Protein AF-A0A1J3GVJ8-F1 (afdb_monomer_lite)

Radius of gyration: 29.02 Å; chains: 1; bounding box: 76×85×74 Å

Organism: Noccaea caerulescens (NCBI:txid107243)

Sequence (452 aa):
AVEVLVSGPIDKQSLLDSGILGCLIHTLNALLTHSLASEGENPVNYEQKVEESVVRIMKALASHPSAAQSLIEDDSLQLIFNMVANGSVVAFSQYKAGLVSFHNIQLHRHAMQILGLLLVYDNGSTASYIRKHHLIKVLLMAVKDFDPDCGDPAYTMGIVDLLLECVELSYRPETGGVRLKEDIRNAHGYHFLVQYALILSSMPKNMGFPSNHSSQHQNNDSDDSEKQPPLSANSRQNDEFASLDFSPSLSRLLDVLVTLAQTGPVESSGASTSLLSQTKPTGNSRSQTPSCNNLYDEKREQGSGKVRDLEAVQMLQDIFLKAENKDLQAEVLTRMFKIFSSHTENYKMCQELRTVPLFVLNMGGFPSSLQEIILKVLEYAVTVVNCVPEQELLSLCFLLQQPINSELKHTILSFFVKLTSFDLQYKKVLGEVGVLEVLQDDLKQHKLLMGP

Secondary structure (DSSP, 8-state):
-TTHHHHSS--HHHHHHTTHHHHHHHHHHHHHHHTTT-SSPPPPHHHHHHHHHHHHHHHHHHTSTTTTGGGSSSSHHHHHHHHHHHIIIIIHHHHHTTSS-HHHHHHHHHHHHHHHHHHHH--STTHHHHHHTTHHHHHHHHHHT--TTT--HHHHHHHHHHHHHHHHHTTSTTSTT--HHHHHHHTTHHHHHHHHHHHHHHS-TT-----------------------------------------HHHHHHHHHHHHHHH-S---------------------------S-----------------HHHHHHHHHHHHH---HHHHHHHHHHHHHHHHHSTTHHHHHGGGTHHHHHHHTGGGS-HHHHHHHHHHHHHHHHTS----HHHHHHHHHHHTS---HHHHHHHHHHHHHHHHH-THHHHHHHHTTHHHHHHHHHHHHHHHH--

pLDDT: mean 79.69, std 23.87, range [24.19, 98.38]

Structure (mmCIF, N/CA/C/O backbone):
data_AF-A0A1J3GVJ8-F1
#
_entry.id   AF-A0A1J3GVJ8-F1
#
loop_
_atom_site.group_PDB
_atom_site.id
_atom_site.type_symbol
_atom_site.label_atom_id
_atom_site.label_alt_id
_atom_site.label_comp_id
_atom_site.label_asym_id
_atom_site.label_entity_id
_atom_site.label_seq_id
_atom_site.pdbx_PDB_ins_code
_atom_site.Cartn_x
_atom_site.Cartn_y
_atom_site.Cartn_z
_atom_site.occupancy
_atom_site.B_iso_or_equiv
_atom_site.auth_seq_id
_atom_site.auth_comp_id
_atom_site.auth_asym_id
_atom_site.auth_atom_id
_atom_site.pdbx_PDB_model_num
ATOM 1 N N . ALA A 1 1 ? 33.600 1.141 -27.455 1.00 49.00 1 ALA A N 1
ATOM 2 C CA . ALA A 1 1 ? 33.608 2.609 -27.644 1.00 49.00 1 ALA A CA 1
ATOM 3 C C . ALA A 1 1 ? 32.649 3.303 -26.674 1.00 49.00 1 ALA A C 1
ATOM 5 O O . ALA A 1 1 ? 33.114 4.132 -25.909 1.00 49.00 1 ALA A O 1
ATOM 6 N N . VAL A 1 2 ? 31.361 2.930 -26.628 1.00 52.75 2 VAL A N 1
ATOM 7 C CA . VAL A 1 2 ? 30.359 3.581 -25.750 1.00 52.75 2 VAL A CA 1
ATOM 8 C C . VAL A 1 2 ? 30.559 3.281 -24.254 1.00 52.75 2 VAL A C 1
ATOM 10 O O . VAL A 1 2 ? 30.335 4.142 -23.420 1.00 52.75 2 VAL A O 1
ATOM 13 N N . GLU A 1 3 ? 31.080 2.110 -23.887 1.00 50.84 3 GLU A N 1
ATOM 14 C CA . GLU A 1 3 ? 31.314 1.748 -22.474 1.00 50.84 3 GLU A CA 1
ATOM 15 C C . GLU A 1 3 ? 32.374 2.621 -21.769 1.00 50.84 3 GLU A C 1
ATOM 17 O O . GLU A 1 3 ? 32.290 2.878 -20.566 1.00 50.84 3 GLU A O 1
ATOM 22 N N . VAL A 1 4 ? 33.321 3.168 -22.541 1.00 55.78 4 VAL A N 1
ATOM 23 C CA . VAL A 1 4 ? 34.311 4.155 -22.074 1.00 55.78 4 VAL A CA 1
ATOM 24 C C . VAL A 1 4 ? 33.642 5.503 -21.769 1.00 55.78 4 VAL A C 1
ATOM 26 O O . VAL A 1 4 ? 34.142 6.250 -20.934 1.00 55.78 4 VAL A O 1
ATOM 29 N N . LEU A 1 5 ? 32.483 5.793 -22.384 1.00 52.94 5 LEU A N 1
ATOM 30 C CA . LEU A 1 5 ? 31.749 7.050 -22.201 1.00 52.94 5 LEU A CA 1
ATOM 31 C C . LEU A 1 5 ? 31.049 7.167 -20.840 1.00 52.94 5 LEU A C 1
ATOM 33 O O . LEU A 1 5 ? 30.723 8.265 -20.408 1.00 52.94 5 LEU A O 1
ATOM 37 N N . VAL A 1 6 ? 30.830 6.043 -20.158 1.00 52.91 6 VAL A N 1
ATOM 38 C CA . VAL A 1 6 ? 30.074 5.983 -18.897 1.00 52.91 6 VAL A CA 1
ATOM 39 C C . VAL A 1 6 ? 30.979 5.808 -17.673 1.00 52.91 6 VAL A C 1
ATOM 41 O O . VAL A 1 6 ? 30.582 6.135 -16.557 1.00 52.91 6 VAL A O 1
ATOM 44 N N . SER A 1 7 ? 32.200 5.310 -17.876 1.00 53.94 7 SER A N 1
ATOM 45 C CA . SER A 1 7 ? 33.161 4.985 -16.814 1.00 53.94 7 SER A CA 1
ATOM 46 C C . SER A 1 7 ? 34.250 6.051 -16.604 1.00 53.94 7 SER A C 1
ATOM 48 O O . SER A 1 7 ? 34.966 5.998 -15.606 1.00 53.94 7 SER A O 1
ATOM 50 N N . GLY A 1 8 ? 34.362 7.039 -17.501 1.00 55.84 8 GLY A N 1
ATOM 51 C CA . GLY A 1 8 ? 35.237 8.208 -17.346 1.00 55.84 8 GLY A CA 1
ATOM 52 C C . GLY A 1 8 ? 34.535 9.431 -16.725 1.00 55.84 8 GLY A C 1
ATOM 53 O O . GLY A 1 8 ? 33.312 9.429 -16.583 1.00 55.84 8 GLY A O 1
ATOM 54 N N . PRO A 1 9 ? 35.276 10.509 -16.389 1.00 53.94 9 PRO A N 1
ATOM 55 C CA . PRO A 1 9 ? 34.721 11.803 -15.978 1.00 53.94 9 PRO A CA 1
ATOM 56 C C . PRO A 1 9 ? 34.127 12.520 -17.199 1.00 53.94 9 PRO A C 1
ATOM 58 O O . PRO A 1 9 ? 34.676 13.496 -17.705 1.00 53.94 9 PRO A O 1
ATOM 61 N N . ILE A 1 10 ? 33.057 11.957 -17.742 1.00 61.25 10 ILE A N 1
ATOM 62 C CA . ILE A 1 10 ? 32.444 12.387 -18.993 1.00 61.25 10 ILE A CA 1
ATOM 63 C C . ILE A 1 10 ? 31.140 13.088 -18.662 1.00 61.25 10 ILE A C 1
ATOM 65 O O . ILE A 1 10 ? 30.404 12.679 -17.761 1.00 61.25 10 ILE A O 1
ATOM 69 N N . ASP A 1 11 ? 30.888 14.176 -19.381 1.00 75.31 11 ASP A N 1
ATOM 70 C CA . ASP A 1 11 ? 29.688 14.973 -19.211 1.00 75.31 11 ASP A CA 1
ATOM 71 C C . ASP A 1 11 ? 28.455 14.177 -19.662 1.00 75.31 11 ASP A C 1
ATOM 73 O O . ASP A 1 11 ? 28.156 14.050 -20.852 1.00 75.31 11 ASP A O 1
ATOM 77 N N . LYS A 1 12 ? 27.753 13.600 -18.682 1.00 80.50 12 LYS A N 1
ATOM 78 C CA . LYS A 1 12 ? 26.520 12.838 -18.900 1.00 80.50 12 LYS A CA 1
ATOM 79 C C . LYS A 1 12 ? 25.424 13.704 -19.523 1.00 80.50 12 LYS A C 1
ATOM 81 O O . LYS A 1 12 ? 24.605 13.158 -20.255 1.00 80.50 12 LYS A O 1
ATOM 86 N N . GLN A 1 13 ? 25.425 15.018 -19.281 1.00 83.69 13 GLN A N 1
ATOM 87 C CA . GLN A 1 13 ? 24.432 15.927 -19.851 1.00 83.69 13 GLN A CA 1
ATOM 88 C C . GLN A 1 13 ? 24.591 16.018 -21.373 1.00 83.69 13 GLN A C 1
ATOM 90 O O . GLN A 1 13 ? 23.627 15.771 -22.086 1.00 83.69 13 GLN A O 1
ATOM 95 N N . SER A 1 14 ? 25.816 16.213 -21.874 1.00 85.50 14 SER A N 1
ATOM 96 C CA . SER A 1 14 ? 26.103 16.201 -23.319 1.00 85.50 14 SER A CA 1
ATOM 97 C C . SER A 1 14 ? 25.649 14.909 -24.020 1.00 85.50 14 SER A C 1
ATOM 99 O O . SER A 1 14 ? 25.226 14.935 -25.176 1.00 85.50 14 SER A O 1
ATOM 101 N N . LEU A 1 15 ? 25.726 13.759 -23.337 1.00 86.31 15 LEU A N 1
ATOM 102 C CA . LEU A 1 15 ? 25.218 12.492 -23.873 1.00 86.31 15 LEU A CA 1
ATOM 103 C C . LEU A 1 15 ? 23.688 12.477 -23.934 1.00 86.31 15 LEU A C 1
ATOM 105 O O . LEU A 1 15 ? 23.133 12.069 -24.951 1.00 86.31 15 LEU A O 1
ATOM 109 N N . LEU A 1 16 ? 23.001 12.932 -22.887 1.00 88.75 16 LEU A N 1
ATOM 110 C CA . LEU A 1 16 ? 21.538 13.024 -22.887 1.00 88.75 16 LEU A CA 1
ATOM 111 C C . LEU A 1 16 ? 21.033 13.993 -23.961 1.00 88.75 16 LEU A C 1
ATOM 113 O O . LEU A 1 16 ? 20.130 13.634 -24.711 1.00 88.75 16 LEU A O 1
ATOM 117 N N . ASP A 1 17 ? 21.683 15.149 -24.108 1.00 87.06 17 ASP A N 1
ATOM 118 C CA . ASP A 1 17 ? 21.352 16.160 -25.121 1.00 87.06 17 ASP A CA 1
ATOM 119 C C . ASP A 1 17 ? 21.528 15.633 -26.555 1.00 87.06 17 ASP A C 1
ATOM 121 O O . ASP A 1 17 ? 20.888 16.114 -27.487 1.00 87.06 17 ASP A O 1
ATOM 125 N N . SER A 1 18 ? 22.369 14.610 -26.750 1.00 89.12 18 SER A N 1
ATOM 126 C CA . SER A 1 18 ? 22.520 13.939 -28.047 1.00 89.12 18 SER A CA 1
ATOM 127 C C . SER A 1 18 ? 21.366 12.988 -28.402 1.00 89.12 18 SER A C 1
ATOM 129 O O . SER A 1 18 ? 21.353 12.437 -29.502 1.00 89.12 18 SER A O 1
ATOM 131 N N . GLY A 1 19 ? 20.423 12.745 -27.483 1.00 89.75 19 GLY A N 1
ATOM 132 C CA . GLY A 1 19 ? 19.312 11.804 -27.671 1.00 89.75 19 GLY A CA 1
ATOM 133 C C . GLY A 1 19 ? 19.722 10.327 -27.602 1.00 89.75 19 GLY A C 1
ATOM 134 O O . GLY A 1 19 ? 18.945 9.440 -27.966 1.00 89.75 19 GLY A O 1
ATOM 135 N N . ILE A 1 20 ? 20.940 10.021 -27.132 1.00 91.56 20 ILE A N 1
ATOM 136 C CA . ILE A 1 20 ? 21.449 8.640 -27.105 1.00 91.56 20 ILE A CA 1
ATOM 137 C C . ILE A 1 20 ? 20.585 7.722 -26.239 1.00 91.56 20 ILE A C 1
ATOM 139 O O . ILE A 1 20 ? 20.402 6.557 -26.581 1.00 91.56 20 ILE A O 1
ATOM 143 N N . LEU A 1 21 ? 20.028 8.230 -25.134 1.00 93.25 21 LEU A N 1
ATOM 144 C CA . LEU A 1 21 ? 19.214 7.421 -24.230 1.00 93.25 21 LEU A CA 1
ATOM 145 C C . LEU A 1 21 ? 17.922 6.949 -24.911 1.00 93.25 21 LEU A C 1
ATOM 147 O O . LEU A 1 21 ? 17.588 5.772 -24.789 1.00 93.25 21 LEU A O 1
ATOM 151 N N . GLY A 1 22 ? 17.260 7.817 -25.684 1.00 93.88 22 GLY A N 1
ATOM 152 C CA . GLY A 1 22 ? 16.091 7.447 -26.487 1.00 93.88 22 GLY A CA 1
ATOM 153 C C . GLY A 1 22 ? 16.432 6.377 -27.526 1.00 93.88 22 GLY A C 1
ATOM 154 O O . GLY A 1 22 ? 15.800 5.320 -27.578 1.00 93.88 22 GLY A O 1
ATOM 155 N N . CYS A 1 23 ? 17.541 6.550 -28.258 1.00 93.56 23 CYS A N 1
ATOM 156 C CA . CYS A 1 23 ? 18.041 5.535 -29.197 1.00 93.56 23 CYS A CA 1
ATOM 157 C C . CYS A 1 23 ? 18.273 4.164 -28.530 1.00 93.56 23 CYS A C 1
ATOM 159 O O . CYS A 1 23 ? 17.924 3.120 -29.093 1.00 93.56 23 CYS A O 1
ATOM 161 N N . LEU A 1 24 ? 18.854 4.143 -27.325 1.00 94.00 24 LEU A N 1
ATOM 162 C CA . LEU A 1 24 ? 19.084 2.905 -26.575 1.00 94.00 24 LEU A CA 1
ATOM 163 C C . LEU A 1 24 ? 17.768 2.271 -26.097 1.00 94.00 24 LEU A C 1
ATOM 165 O O . LEU A 1 24 ? 17.643 1.049 -26.135 1.00 94.00 24 LEU A O 1
ATOM 169 N N . ILE A 1 25 ? 16.769 3.074 -25.716 1.00 95.12 25 ILE A N 1
ATOM 170 C CA . ILE A 1 25 ? 15.424 2.595 -25.360 1.00 95.12 25 ILE A CA 1
ATOM 171 C C . ILE A 1 25 ? 14.733 1.949 -26.568 1.00 95.12 25 ILE A C 1
ATOM 173 O O . ILE A 1 25 ? 14.197 0.846 -26.452 1.00 95.12 25 ILE A O 1
ATOM 177 N N . HIS A 1 26 ? 14.801 2.565 -27.748 1.00 93.69 26 HIS A N 1
ATOM 178 C CA . HIS A 1 26 ? 14.282 1.959 -28.977 1.00 93.69 26 HIS A CA 1
ATOM 179 C C . HIS A 1 26 ? 15.010 0.663 -29.345 1.00 93.69 26 HIS A C 1
ATOM 181 O O . HIS A 1 26 ? 14.373 -0.303 -29.770 1.00 93.69 26 HIS A O 1
ATOM 187 N N . THR A 1 27 ? 16.327 0.614 -29.133 1.00 91.81 27 THR A N 1
ATOM 188 C CA . THR A 1 27 ? 17.125 -0.602 -29.342 1.00 91.81 27 THR A CA 1
ATOM 189 C C . THR A 1 27 ? 16.676 -1.718 -28.396 1.00 91.81 27 THR A C 1
ATOM 191 O O . THR A 1 27 ? 16.443 -2.840 -28.838 1.00 91.81 27 THR A O 1
ATOM 194 N N . LEU A 1 28 ? 16.473 -1.407 -27.111 1.00 91.62 28 LEU A N 1
ATOM 195 C CA . LEU A 1 28 ? 15.956 -2.352 -26.120 1.00 91.62 28 LEU A CA 1
ATOM 196 C C . LEU A 1 28 ? 14.574 -2.897 -26.518 1.00 91.62 28 LEU A C 1
ATOM 198 O O . LEU A 1 28 ? 14.339 -4.103 -26.457 1.00 91.62 28 LEU A O 1
ATOM 202 N N . ASN A 1 29 ? 13.677 -2.030 -26.992 1.00 92.19 29 ASN A N 1
ATOM 203 C CA . ASN A 1 29 ? 12.356 -2.440 -27.466 1.00 92.19 29 ASN A CA 1
ATOM 204 C C . ASN A 1 29 ? 12.429 -3.356 -28.701 1.00 92.19 29 ASN A C 1
ATOM 206 O O . ASN A 1 29 ? 11.668 -4.321 -28.816 1.00 92.19 29 ASN A O 1
ATOM 210 N N . ALA A 1 30 ? 13.357 -3.080 -29.620 1.00 89.56 30 ALA A N 1
ATOM 211 C CA . ALA A 1 30 ? 13.593 -3.936 -30.776 1.00 89.56 30 ALA A CA 1
ATOM 212 C C . ALA A 1 30 ? 14.091 -5.329 -30.353 1.00 89.56 30 ALA A C 1
ATOM 214 O O . ALA A 1 30 ? 13.581 -6.321 -30.867 1.00 89.56 30 ALA A O 1
ATOM 215 N N . LEU A 1 31 ? 15.001 -5.422 -29.374 1.00 86.69 31 LEU A N 1
ATOM 216 C CA . LEU A 1 31 ? 15.477 -6.703 -28.825 1.00 86.69 31 LEU A CA 1
ATOM 217 C C . LEU A 1 31 ? 14.346 -7.514 -28.173 1.00 86.69 31 LEU A C 1
ATOM 219 O O . LEU A 1 31 ? 14.231 -8.723 -28.396 1.00 86.69 31 LEU A O 1
ATOM 223 N N . LEU A 1 32 ? 13.467 -6.842 -27.424 1.00 85.31 32 LEU A N 1
ATOM 224 C CA . LEU A 1 32 ? 12.279 -7.460 -26.830 1.00 85.31 32 LEU A CA 1
ATOM 225 C C . LEU A 1 32 ? 11.315 -8.003 -27.891 1.00 85.31 32 LEU A C 1
ATOM 227 O O . LEU A 1 32 ? 10.795 -9.106 -27.738 1.00 85.31 32 LEU A O 1
ATOM 231 N N . THR A 1 33 ? 11.121 -7.265 -28.987 1.00 80.19 33 THR A N 1
ATOM 232 C CA . THR A 1 33 ? 10.223 -7.668 -30.080 1.00 80.19 33 THR A CA 1
ATOM 233 C C . THR A 1 33 ? 10.830 -8.784 -30.938 1.00 80.19 33 THR A C 1
ATOM 235 O O . THR A 1 33 ? 10.136 -9.719 -31.321 1.00 80.19 33 THR A O 1
ATOM 238 N N . HIS A 1 34 ? 12.134 -8.730 -31.218 1.00 70.81 34 HIS A N 1
ATOM 239 C CA . HIS A 1 34 ? 12.830 -9.729 -32.035 1.00 70.81 34 HIS A CA 1
ATOM 240 C C . HIS A 1 34 ? 12.919 -11.096 -31.338 1.00 70.81 34 HIS A C 1
ATOM 242 O O . HIS A 1 34 ? 12.886 -12.138 -31.991 1.00 70.81 34 HIS A O 1
ATOM 248 N N . SER A 1 35 ? 12.962 -11.103 -30.003 1.00 58.91 35 SER A N 1
ATOM 249 C CA . SER A 1 35 ? 12.929 -12.328 -29.192 1.00 58.91 35 SER A CA 1
ATOM 250 C C . SER A 1 35 ? 11.623 -13.128 -29.331 1.00 58.91 35 SER A C 1
ATOM 252 O O . SER A 1 35 ? 11.606 -14.298 -28.969 1.00 58.91 35 SER A O 1
ATOM 254 N N . LEU A 1 36 ? 10.549 -12.526 -29.861 1.00 55.97 36 LEU A N 1
ATOM 255 C CA . LEU A 1 36 ? 9.283 -13.207 -30.171 1.00 55.97 36 LEU A CA 1
ATOM 256 C C . LEU A 1 36 ? 9.316 -13.951 -31.516 1.00 55.97 36 LEU A C 1
ATOM 258 O O . LEU A 1 36 ? 8.461 -14.794 -31.764 1.00 55.97 36 LEU A O 1
ATOM 262 N N . ALA A 1 37 ? 10.249 -13.598 -32.406 1.00 51.88 37 ALA A N 1
ATOM 263 C CA . ALA A 1 37 ? 10.270 -14.059 -33.797 1.00 51.88 37 ALA A CA 1
ATOM 264 C C . ALA A 1 37 ? 11.331 -15.137 -34.082 1.00 51.88 37 ALA A C 1
ATOM 266 O O . ALA A 1 37 ? 11.255 -15.809 -35.108 1.00 51.88 37 ALA A O 1
ATOM 267 N N . SER A 1 38 ? 12.322 -15.303 -33.200 1.00 52.44 38 SER A N 1
ATOM 268 C CA . SER A 1 38 ? 13.389 -16.298 -33.351 1.00 52.44 38 SER A CA 1
ATOM 269 C C . SER A 1 38 ? 13.019 -17.601 -32.637 1.00 52.44 38 SER A C 1
ATOM 271 O O . SER A 1 38 ? 13.354 -17.813 -31.472 1.00 52.44 38 SER A O 1
ATOM 273 N N . GLU A 1 39 ? 12.327 -18.496 -33.341 1.00 43.97 39 GLU A N 1
ATOM 274 C CA . GLU A 1 39 ? 12.330 -19.913 -32.978 1.00 43.97 39 GLU A CA 1
ATOM 275 C C . GLU A 1 39 ? 13.672 -20.528 -33.416 1.00 43.97 39 GLU A C 1
ATOM 277 O O . GLU A 1 39 ? 13.882 -20.822 -34.591 1.00 43.97 39 GLU A O 1
ATOM 282 N N . GLY A 1 40 ? 14.586 -20.755 -32.467 1.00 49.34 40 GLY A N 1
ATOM 283 C CA . GLY A 1 40 ? 15.593 -21.815 -32.607 1.00 49.34 40 GLY A CA 1
ATOM 284 C C . GLY A 1 40 ? 17.064 -21.432 -32.795 1.00 49.34 40 GLY A C 1
ATOM 285 O O . GLY A 1 40 ? 17.883 -22.346 -32.893 1.00 49.34 40 GLY A O 1
ATOM 286 N N . GLU A 1 41 ? 17.456 -20.156 -32.784 1.00 48.75 41 GLU A N 1
ATOM 287 C CA . GLU A 1 41 ? 18.885 -19.801 -32.781 1.00 48.75 41 GLU A CA 1
ATOM 288 C C . GLU A 1 41 ? 19.383 -19.505 -31.361 1.00 48.75 41 GLU A C 1
ATOM 290 O O . GLU A 1 41 ? 18.910 -18.593 -30.684 1.00 48.75 41 GLU A O 1
ATOM 295 N N . ASN A 1 42 ? 20.350 -20.303 -30.890 1.00 49.97 42 ASN A N 1
ATOM 296 C CA . ASN A 1 42 ? 21.074 -20.014 -29.655 1.00 49.97 42 ASN A CA 1
ATOM 297 C C . ASN A 1 42 ? 21.740 -18.635 -29.795 1.00 49.97 42 ASN A C 1
ATOM 299 O O . ASN A 1 42 ? 22.567 -18.484 -30.701 1.00 49.97 42 ASN A O 1
ATOM 303 N N . PRO A 1 43 ? 21.447 -17.660 -28.914 1.00 52.91 43 PRO A N 1
ATOM 304 C CA . PRO A 1 43 ? 22.062 -16.346 -28.997 1.00 52.91 43 PRO A CA 1
ATOM 305 C C . PRO A 1 43 ? 23.572 -16.515 -28.874 1.00 52.91 43 PRO A C 1
ATOM 307 O O . PRO A 1 43 ? 24.090 -17.155 -27.952 1.00 52.91 43 PRO A O 1
ATOM 310 N N . VAL A 1 44 ? 24.296 -15.980 -29.849 1.00 57.62 44 VAL A N 1
ATOM 311 C CA . VAL A 1 44 ? 25.752 -16.035 -29.847 1.00 57.62 44 VAL A CA 1
ATOM 312 C C . VAL A 1 44 ? 26.233 -15.252 -28.618 1.00 57.62 44 VAL A C 1
ATOM 314 O O . VAL A 1 44 ? 25.772 -14.144 -28.371 1.00 57.62 44 VAL A O 1
ATOM 317 N N . ASN A 1 45 ? 27.193 -15.790 -27.856 1.00 58.97 45 ASN A N 1
ATOM 318 C CA . ASN A 1 45 ? 27.765 -15.198 -26.624 1.00 58.97 45 ASN A CA 1
ATOM 319 C C . ASN A 1 45 ? 28.123 -13.690 -26.736 1.00 58.97 45 ASN A C 1
ATOM 321 O O . ASN A 1 45 ? 28.191 -12.974 -25.739 1.00 58.97 45 ASN A O 1
ATOM 325 N N . TYR A 1 46 ? 28.354 -13.194 -27.954 1.00 61.56 46 TYR A N 1
ATOM 326 C CA . TYR A 1 46 ? 28.630 -11.788 -28.238 1.00 61.56 46 TYR A CA 1
ATOM 327 C C . TYR A 1 46 ? 27.399 -10.871 -28.145 1.00 61.56 46 TYR A C 1
ATOM 329 O O . TYR A 1 46 ? 27.552 -9.740 -27.691 1.00 61.56 46 TYR A O 1
ATOM 337 N N . GLU A 1 47 ? 26.201 -11.329 -28.514 1.00 68.44 47 GLU A N 1
ATOM 338 C CA . GLU A 1 47 ? 24.974 -10.516 -28.471 1.00 68.44 47 GLU A CA 1
ATOM 339 C C . GLU A 1 47 ? 24.581 -10.186 -27.028 1.00 68.44 47 GLU A C 1
ATOM 341 O O . GLU A 1 47 ? 24.349 -9.023 -26.702 1.00 68.44 47 GLU A O 1
ATOM 346 N N . GLN A 1 48 ? 24.652 -11.177 -26.133 1.00 71.94 48 GLN A N 1
ATOM 347 C CA . GLN A 1 48 ? 24.403 -10.984 -24.700 1.00 71.94 48 GLN A CA 1
ATOM 348 C C . GLN A 1 48 ? 25.388 -9.995 -24.062 1.00 71.94 48 GLN A C 1
ATOM 350 O O . GLN A 1 48 ? 24.993 -9.148 -23.268 1.00 71.94 48 GLN A O 1
ATOM 355 N N . LYS A 1 49 ? 26.671 -10.025 -24.446 1.00 75.69 49 LYS A N 1
ATOM 356 C CA . LYS A 1 49 ? 27.672 -9.064 -23.944 1.00 75.69 49 LYS A CA 1
ATOM 357 C C . LYS A 1 49 ? 27.392 -7.631 -24.383 1.00 75.69 49 LYS A C 1
ATOM 359 O O . LYS A 1 49 ? 27.614 -6.694 -23.614 1.00 75.69 49 LYS A O 1
ATOM 364 N N . VAL A 1 50 ? 26.950 -7.450 -25.628 1.00 79.00 50 VAL A N 1
ATOM 365 C CA . VAL A 1 50 ? 26.580 -6.128 -26.146 1.00 79.00 50 VAL A CA 1
ATOM 366 C C . VAL A 1 50 ? 25.347 -5.615 -25.412 1.00 79.00 50 VAL A C 1
ATOM 368 O O . VAL A 1 50 ? 25.344 -4.470 -24.968 1.00 79.00 50 VAL A O 1
ATOM 371 N N . GLU A 1 51 ? 24.348 -6.469 -25.214 1.00 83.31 51 GLU A N 1
ATOM 372 C CA . GLU A 1 51 ? 23.144 -6.140 -24.459 1.00 83.31 51 GLU A CA 1
ATOM 373 C C . GLU A 1 51 ? 23.449 -5.751 -23.007 1.00 83.31 51 GLU A C 1
ATOM 375 O O . GLU A 1 51 ? 23.006 -4.699 -22.548 1.00 83.31 51 GLU A O 1
ATOM 380 N N . GLU A 1 52 ? 24.267 -6.530 -22.296 1.00 82.81 52 GLU A N 1
ATOM 381 C CA . GLU A 1 52 ? 24.691 -6.202 -20.932 1.00 82.81 52 GLU A CA 1
ATOM 382 C C . GLU A 1 52 ? 25.395 -4.838 -20.861 1.00 82.81 52 GLU A C 1
ATOM 384 O O . GLU A 1 52 ? 25.167 -4.062 -19.927 1.00 82.81 52 GLU A O 1
ATOM 389 N N . SER A 1 53 ? 26.242 -4.526 -21.849 1.00 83.81 53 SER A N 1
ATOM 390 C CA . SER A 1 53 ? 26.909 -3.223 -21.957 1.00 83.81 53 SER A CA 1
ATOM 391 C C . SER A 1 53 ? 25.891 -2.101 -22.198 1.00 83.81 53 SER A C 1
ATOM 393 O O . SER A 1 53 ? 25.919 -1.087 -21.498 1.00 83.81 53 SER A O 1
ATOM 395 N N . VAL A 1 54 ? 24.927 -2.306 -23.106 1.00 87.81 54 VAL A N 1
ATOM 396 C CA . VAL A 1 54 ? 23.828 -1.363 -23.381 1.00 87.81 54 VAL A CA 1
ATOM 397 C C . VAL A 1 54 ? 23.004 -1.097 -22.122 1.00 87.81 54 VAL A C 1
ATOM 399 O O . VAL A 1 54 ? 22.833 0.059 -21.741 1.00 87.81 54 VAL A O 1
ATOM 402 N N . VAL A 1 55 ? 22.563 -2.140 -21.417 1.00 89.75 55 VAL A N 1
ATOM 403 C CA . VAL A 1 55 ? 21.785 -2.009 -20.176 1.00 89.75 55 VAL A CA 1
ATOM 404 C C . VAL A 1 55 ? 22.584 -1.272 -19.098 1.00 89.75 55 VAL A C 1
ATOM 406 O O . VAL A 1 55 ? 22.035 -0.417 -18.399 1.00 89.75 55 VAL A O 1
ATOM 409 N N . ARG A 1 56 ? 23.886 -1.558 -18.959 1.00 89.12 56 ARG A N 1
ATOM 410 C CA . ARG A 1 56 ? 24.773 -0.859 -18.014 1.00 89.12 56 ARG A CA 1
ATOM 411 C C . ARG A 1 56 ? 24.861 0.635 -18.329 1.00 89.12 56 ARG A C 1
ATOM 413 O O . ARG A 1 56 ? 24.752 1.453 -17.416 1.00 89.12 56 ARG A O 1
ATOM 420 N N . ILE A 1 57 ? 25.012 0.986 -19.606 1.00 89.25 57 ILE A N 1
ATOM 421 C CA . ILE A 1 57 ? 25.036 2.376 -20.078 1.00 89.25 57 ILE A CA 1
ATOM 422 C C . ILE A 1 57 ? 23.700 3.063 -19.781 1.00 89.25 57 ILE A C 1
ATOM 424 O O . ILE A 1 57 ? 23.689 4.135 -19.177 1.00 89.25 57 ILE A O 1
ATOM 428 N N . MET A 1 58 ? 22.577 2.428 -20.131 1.00 93.94 58 MET A N 1
ATOM 429 C CA . MET A 1 58 ? 21.237 2.971 -19.888 1.00 93.94 58 MET A CA 1
ATOM 430 C C . MET A 1 58 ? 20.994 3.243 -18.405 1.00 93.94 58 MET A C 1
ATOM 432 O O . MET A 1 58 ? 20.540 4.328 -18.061 1.00 93.94 58 MET A O 1
ATOM 436 N N . LYS A 1 59 ? 21.350 2.308 -17.515 1.00 94.06 59 LYS A N 1
ATOM 437 C CA . LYS A 1 59 ? 21.218 2.497 -16.061 1.00 94.06 59 LYS A CA 1
ATOM 438 C C . LYS A 1 59 ? 22.029 3.694 -15.566 1.00 94.06 59 LYS A C 1
ATOM 440 O O . LYS A 1 59 ? 21.519 4.506 -14.804 1.00 94.06 59 LYS A O 1
ATOM 445 N N . ALA A 1 60 ? 23.272 3.831 -16.020 1.00 90.69 60 ALA A N 1
ATOM 446 C CA . ALA A 1 60 ? 24.148 4.914 -15.581 1.00 90.69 60 ALA A CA 1
ATOM 447 C C . ALA A 1 60 ? 23.732 6.303 -16.097 1.00 90.69 60 ALA A C 1
ATOM 449 O O . ALA A 1 60 ? 24.023 7.306 -15.431 1.00 90.69 60 ALA A O 1
ATOM 450 N N . LEU A 1 61 ? 23.089 6.357 -17.269 1.00 92.31 61 LEU A N 1
ATOM 451 C CA . LEU A 1 61 ? 22.463 7.562 -17.818 1.00 92.31 61 LEU A CA 1
ATOM 452 C C . LEU A 1 61 ? 21.140 7.873 -17.107 1.00 92.31 61 LEU A C 1
ATOM 454 O O . LEU A 1 61 ? 20.914 9.021 -16.745 1.00 92.31 61 LEU A O 1
ATOM 458 N N . ALA A 1 62 ? 20.313 6.860 -16.835 1.00 93.94 62 ALA A N 1
ATOM 459 C CA . ALA A 1 62 ? 19.028 7.004 -16.149 1.00 93.94 62 ALA A CA 1
ATOM 460 C C . ALA A 1 62 ? 19.153 7.543 -14.715 1.00 93.94 62 ALA A C 1
ATOM 462 O O . ALA A 1 62 ? 18.213 8.138 -14.207 1.00 93.94 62 ALA A O 1
ATOM 463 N N . SER A 1 63 ? 20.313 7.381 -14.068 1.00 91.44 63 SER A N 1
ATOM 464 C CA . SER A 1 63 ? 20.591 7.988 -12.757 1.00 91.44 63 SER A CA 1
ATOM 465 C C . SER A 1 63 ? 20.868 9.499 -12.802 1.00 91.44 63 SER A C 1
ATOM 467 O O . SER A 1 63 ? 21.225 10.086 -11.782 1.00 91.44 63 SER A O 1
ATOM 469 N N . HIS A 1 64 ? 20.798 10.137 -13.971 1.00 91.19 64 HIS A N 1
ATOM 470 C CA . HIS A 1 64 ? 20.976 11.580 -14.107 1.00 91.19 64 HIS A CA 1
ATOM 471 C C . HIS A 1 64 ? 19.618 12.304 -13.991 1.00 91.19 64 HIS A C 1
ATOM 473 O O . HIS A 1 64 ? 18.676 11.882 -14.659 1.00 91.19 64 HIS A O 1
ATOM 479 N N . PRO A 1 65 ? 19.496 13.417 -13.238 1.00 89.38 65 PRO A N 1
ATOM 480 C CA . PRO A 1 65 ? 18.205 14.083 -13.017 1.00 89.38 65 PRO A CA 1
ATOM 481 C C . PRO A 1 65 ? 17.467 14.510 -14.295 1.00 89.38 65 PRO A C 1
ATOM 483 O O . PRO A 1 65 ? 16.255 14.365 -14.396 1.00 89.38 65 PRO A O 1
ATOM 486 N N . SER A 1 66 ? 18.202 14.970 -15.313 1.00 89.88 66 SER A N 1
ATOM 487 C CA . SER A 1 66 ? 17.636 15.375 -16.611 1.00 89.88 66 SER A CA 1
ATOM 488 C C . SER A 1 66 ? 17.263 14.206 -17.537 1.00 89.88 66 SER A C 1
ATOM 490 O O . SER A 1 66 ? 16.743 14.434 -18.628 1.00 89.88 66 SER A O 1
ATOM 492 N N . ALA A 1 67 ? 17.571 12.956 -17.170 1.00 93.81 67 ALA A N 1
ATOM 493 C CA . ALA A 1 67 ? 17.434 11.821 -18.081 1.00 93.81 67 ALA A CA 1
ATOM 494 C C . ALA A 1 67 ? 15.976 11.556 -18.457 1.00 93.81 67 ALA A C 1
ATOM 496 O O . ALA A 1 67 ? 15.683 11.384 -19.635 1.00 93.81 67 ALA A O 1
ATOM 497 N N . ALA A 1 68 ? 15.052 11.590 -17.495 1.00 93.50 68 ALA A N 1
ATOM 498 C CA . ALA A 1 68 ? 13.633 11.383 -17.778 1.00 93.50 68 ALA A CA 1
ATOM 499 C C . ALA A 1 68 ? 13.078 12.482 -18.702 1.00 93.50 68 ALA A C 1
ATOM 501 O O . ALA A 1 68 ? 12.355 12.185 -19.652 1.00 93.50 68 ALA A O 1
ATOM 502 N N . GLN A 1 69 ? 13.493 13.733 -18.478 1.00 92.56 69 GLN A N 1
ATOM 503 C CA . GLN A 1 69 ? 13.109 14.878 -19.302 1.00 92.56 69 GLN A CA 1
ATOM 504 C C . GLN A 1 69 ? 13.605 14.751 -20.750 1.00 92.56 69 GLN A C 1
ATOM 506 O O . GLN A 1 69 ? 12.877 15.121 -21.662 1.00 92.56 69 GLN A O 1
ATOM 511 N N . SER A 1 70 ? 14.792 14.182 -20.995 1.00 93.19 70 SER A N 1
ATOM 512 C CA . SER A 1 70 ? 15.297 13.968 -22.366 1.00 93.19 70 SER A CA 1
ATOM 513 C C . SER A 1 70 ? 14.482 12.969 -23.203 1.00 93.19 70 SER A C 1
ATOM 515 O O . SER A 1 70 ? 14.687 12.878 -24.406 1.00 93.19 70 SER A O 1
ATOM 517 N N . LEU A 1 71 ? 13.559 12.221 -22.586 1.00 94.75 71 LEU A N 1
ATOM 518 C CA . LEU A 1 71 ? 12.799 11.135 -23.222 1.00 94.75 71 LEU A CA 1
ATOM 519 C C . LEU A 1 71 ? 11.348 11.500 -23.553 1.00 94.75 71 LEU A C 1
ATOM 521 O O . LEU A 1 71 ? 10.566 10.634 -23.952 1.00 94.75 71 LEU A O 1
ATOM 525 N N . ILE A 1 72 ? 10.954 12.754 -23.322 1.00 92.38 72 ILE A N 1
ATOM 526 C CA . ILE A 1 72 ? 9.578 13.206 -23.561 1.00 92.38 72 ILE A CA 1
ATOM 527 C C . ILE A 1 72 ? 9.340 13.635 -25.013 1.00 92.38 72 ILE A C 1
ATOM 529 O O . ILE A 1 72 ? 8.189 13.746 -25.427 1.00 92.38 72 ILE A O 1
ATOM 533 N N . GLU A 1 73 ? 10.405 13.935 -25.762 1.00 87.50 73 GLU A N 1
ATOM 534 C CA . GLU A 1 73 ? 10.312 14.508 -27.112 1.00 87.50 73 GLU A CA 1
ATOM 535 C C . GLU A 1 73 ? 10.043 13.453 -28.194 1.00 87.50 73 GLU A C 1
ATOM 537 O O . GLU A 1 73 ? 9.434 13.768 -29.215 1.00 87.50 73 GLU A O 1
ATOM 542 N N . ASP A 1 74 ? 10.463 12.207 -27.970 1.00 87.62 74 ASP A N 1
ATOM 543 C CA . ASP A 1 74 ? 10.461 11.110 -28.947 1.00 87.62 74 ASP A CA 1
ATOM 544 C C . ASP A 1 74 ? 9.594 9.908 -28.520 1.00 87.62 74 ASP A C 1
ATOM 546 O O . ASP A 1 74 ? 9.717 8.816 -29.071 1.00 87.62 74 ASP A O 1
ATOM 550 N N . ASP A 1 75 ? 8.720 10.093 -27.526 1.00 91.62 75 ASP A N 1
ATOM 551 C CA . ASP A 1 75 ? 7.891 9.048 -26.907 1.00 91.62 75 ASP A CA 1
ATOM 552 C C . ASP A 1 75 ? 8.677 7.871 -26.287 1.00 91.62 75 ASP A C 1
ATOM 554 O O . ASP A 1 75 ? 8.080 6.871 -25.864 1.00 91.62 75 ASP A O 1
ATOM 558 N N . SER A 1 76 ? 10.002 7.989 -26.135 1.00 96.19 76 SER A N 1
ATOM 559 C CA . SER A 1 76 ? 10.838 6.963 -25.503 1.00 96.19 76 SER A CA 1
ATOM 560 C C . SER A 1 76 ? 10.410 6.680 -24.062 1.00 96.19 76 SER A C 1
ATOM 562 O O . SER A 1 76 ? 10.417 5.524 -23.624 1.00 96.19 76 SER A O 1
ATOM 564 N N . LEU A 1 77 ? 9.973 7.708 -23.321 1.00 96.44 77 LEU A N 1
ATOM 565 C CA . LEU A 1 77 ? 9.448 7.524 -21.967 1.00 96.44 77 LEU A CA 1
ATOM 566 C C . LEU A 1 77 ? 8.167 6.676 -21.979 1.00 96.44 77 LEU A C 1
ATOM 568 O O . LEU A 1 77 ? 8.031 5.743 -21.192 1.00 96.44 77 LEU A O 1
ATOM 572 N N . GLN A 1 78 ? 7.242 6.931 -22.903 1.00 97.12 78 GLN A N 1
ATOM 573 C CA . GLN A 1 78 ? 6.046 6.099 -23.051 1.00 97.12 78 GLN A CA 1
ATOM 574 C C . GLN A 1 78 ? 6.407 4.659 -23.458 1.00 97.12 78 GLN A C 1
ATOM 576 O O . GLN A 1 78 ? 5.801 3.704 -22.962 1.00 97.12 78 GLN A O 1
ATOM 581 N N . LEU A 1 79 ? 7.404 4.480 -24.329 1.00 96.88 79 LEU A N 1
ATOM 582 C CA . LEU A 1 79 ? 7.848 3.162 -24.782 1.00 96.88 79 LEU A CA 1
ATOM 583 C C . LEU A 1 79 ? 8.343 2.298 -23.616 1.00 96.88 79 LEU A C 1
ATOM 585 O O . LEU A 1 79 ? 7.947 1.138 -23.509 1.00 96.88 79 LEU A O 1
ATOM 589 N N . ILE A 1 80 ? 9.161 2.852 -22.713 1.00 97.56 80 ILE A N 1
ATOM 590 C CA . ILE A 1 80 ? 9.688 2.085 -21.577 1.00 97.56 80 ILE A CA 1
ATOM 591 C C . ILE A 1 80 ? 8.601 1.708 -20.559 1.00 97.56 80 ILE A C 1
ATOM 593 O O . ILE A 1 80 ? 8.630 0.594 -20.040 1.00 97.56 80 ILE A O 1
ATOM 597 N N . PHE A 1 81 ? 7.583 2.551 -20.344 1.00 98.19 81 PHE A N 1
ATOM 598 C CA . PHE A 1 81 ? 6.403 2.176 -19.547 1.00 98.19 81 PHE A CA 1
ATOM 599 C C . PHE A 1 81 ? 5.663 0.973 -20.150 1.00 98.19 81 PHE A C 1
ATOM 601 O O . PHE A 1 81 ? 5.314 0.036 -19.431 1.00 98.19 81 PHE A O 1
ATOM 608 N N . ASN A 1 82 ? 5.466 0.966 -21.472 1.00 97.06 82 ASN A N 1
ATOM 609 C CA . ASN A 1 82 ? 4.821 -0.149 -22.166 1.00 97.06 82 ASN A CA 1
ATOM 610 C C . ASN A 1 82 ? 5.668 -1.425 -22.119 1.00 97.06 82 ASN A C 1
ATOM 612 O O . ASN A 1 82 ? 5.124 -2.501 -21.887 1.00 97.06 82 ASN A O 1
ATOM 616 N N . MET A 1 83 ? 6.993 -1.320 -22.275 1.00 96.06 83 MET A N 1
ATOM 617 C CA . MET A 1 83 ? 7.897 -2.462 -22.106 1.00 96.06 83 MET A CA 1
ATOM 618 C C . MET A 1 83 ? 7.738 -3.093 -20.718 1.00 96.06 83 MET A C 1
ATOM 620 O O . MET A 1 83 ? 7.661 -4.312 -20.611 1.00 96.06 83 MET A O 1
ATOM 624 N N . VAL A 1 84 ? 7.637 -2.292 -19.656 1.00 97.06 84 VAL A N 1
ATOM 625 C CA . VAL A 1 84 ? 7.440 -2.809 -18.292 1.00 97.06 84 VAL A CA 1
ATOM 626 C C . VAL A 1 84 ? 6.069 -3.465 -18.120 1.00 97.06 84 VAL A C 1
ATOM 628 O O . VAL A 1 84 ? 5.981 -4.588 -17.627 1.00 97.06 84 VAL A O 1
ATOM 631 N N . ALA A 1 85 ? 4.993 -2.815 -18.566 1.00 96.25 85 ALA A N 1
ATOM 632 C CA . ALA A 1 85 ? 3.646 -3.376 -18.455 1.00 96.25 85 ALA A CA 1
ATOM 633 C C . ALA A 1 85 ? 3.493 -4.695 -19.235 1.00 96.25 85 ALA A C 1
ATOM 635 O O . ALA A 1 85 ? 2.963 -5.673 -18.705 1.00 96.25 85 ALA A O 1
ATOM 636 N N . ASN A 1 86 ? 4.036 -4.758 -20.455 1.00 93.31 86 ASN A N 1
ATOM 637 C CA . ASN A 1 86 ? 4.014 -5.959 -21.293 1.00 93.31 86 ASN A CA 1
ATOM 638 C C . ASN A 1 86 ? 4.778 -7.131 -20.671 1.00 93.31 86 ASN A C 1
ATOM 640 O O . ASN A 1 86 ? 4.424 -8.282 -20.924 1.00 93.31 86 ASN A O 1
ATOM 644 N N . GLY A 1 87 ? 5.783 -6.849 -19.833 1.00 90.06 87 GLY A N 1
ATOM 645 C CA . GLY A 1 87 ? 6.488 -7.878 -19.078 1.00 90.06 87 GLY A CA 1
ATOM 646 C C . GLY A 1 87 ? 5.522 -8.713 -18.242 1.00 90.06 87 GLY A C 1
ATOM 647 O O . GLY A 1 87 ? 5.507 -9.931 -18.377 1.00 90.06 87 GLY A O 1
ATOM 648 N N . SER A 1 88 ? 4.660 -8.056 -17.458 1.00 88.88 88 SER A N 1
ATOM 649 C CA . SER A 1 88 ? 3.659 -8.718 -16.606 1.00 88.88 88 SER A CA 1
ATOM 650 C C . SER A 1 88 ? 2.545 -9.385 -17.420 1.00 88.88 88 SER A C 1
ATOM 652 O O . SER A 1 88 ? 2.223 -10.546 -17.195 1.00 88.88 88 SER A O 1
ATOM 654 N N . VAL A 1 89 ? 1.981 -8.663 -18.396 1.00 85.31 89 VAL A N 1
ATOM 655 C CA . VAL A 1 89 ? 0.759 -9.085 -19.107 1.00 85.31 89 VAL A CA 1
ATOM 656 C C . VAL A 1 89 ? 1.026 -10.177 -20.150 1.00 85.31 89 VAL A C 1
ATOM 658 O O . VAL A 1 89 ? 0.208 -11.074 -20.345 1.00 85.31 89 VAL A O 1
ATOM 661 N N . VAL A 1 90 ? 2.157 -10.098 -20.855 1.00 86.31 90 VAL A N 1
ATOM 662 C CA . VAL A 1 90 ? 2.405 -10.892 -22.070 1.00 86.31 90 VAL A CA 1
ATOM 663 C C . VAL A 1 90 ? 3.636 -11.782 -21.933 1.00 86.31 90 VAL A C 1
ATOM 665 O O . VAL A 1 90 ? 3.578 -12.959 -22.279 1.00 86.31 90 VAL A O 1
ATOM 668 N N . ALA A 1 91 ? 4.751 -11.263 -21.417 1.00 84.75 91 ALA A N 1
ATOM 669 C CA . ALA A 1 91 ? 6.015 -11.996 -21.476 1.00 84.75 91 ALA A CA 1
ATOM 670 C C . ALA A 1 91 ? 6.012 -13.255 -20.592 1.00 84.75 91 ALA A C 1
ATOM 672 O O . ALA A 1 91 ? 6.452 -14.316 -21.032 1.00 84.75 91 ALA A O 1
ATOM 673 N N . PHE A 1 92 ? 5.472 -13.182 -19.370 1.00 86.69 92 PHE A N 1
ATOM 674 C CA . PHE A 1 92 ? 5.417 -14.345 -18.471 1.00 86.69 92 PHE A CA 1
ATOM 675 C C . PHE A 1 92 ? 4.482 -15.455 -18.964 1.00 86.69 92 PHE A C 1
ATOM 677 O O . PHE A 1 92 ? 4.829 -16.636 -18.873 1.00 86.69 92 PHE A O 1
ATOM 684 N N . SER A 1 93 ? 3.332 -15.097 -19.541 1.00 86.75 93 SER A N 1
ATOM 685 C CA . SER A 1 93 ? 2.407 -16.078 -20.121 1.00 86.75 93 SER A CA 1
ATOM 686 C C . SER A 1 93 ? 3.033 -16.780 -21.329 1.00 86.75 93 SER A C 1
ATOM 688 O O . SER A 1 93 ? 2.993 -18.009 -21.425 1.00 86.75 93 SER A O 1
ATOM 690 N N . GLN A 1 94 ? 3.710 -16.028 -22.199 1.00 86.81 94 GLN A N 1
ATOM 691 C CA . GLN A 1 94 ? 4.458 -16.577 -23.329 1.00 86.81 94 GLN A CA 1
ATOM 692 C C . GLN A 1 94 ? 5.653 -17.429 -22.892 1.00 86.81 94 GLN A C 1
ATOM 694 O O . GLN A 1 94 ? 5.906 -18.469 -23.498 1.00 86.81 94 GLN A O 1
ATOM 699 N N . TYR A 1 95 ? 6.363 -17.042 -21.827 1.00 85.31 95 TYR A N 1
ATOM 700 C CA . TYR A 1 95 ? 7.473 -17.824 -21.280 1.00 85.31 95 TYR A CA 1
ATOM 701 C C . TYR A 1 95 ? 6.980 -19.177 -20.765 1.00 85.31 95 TYR A C 1
ATOM 703 O O . TYR A 1 95 ? 7.547 -20.215 -21.103 1.00 85.31 95 TYR A O 1
ATOM 711 N N . LYS A 1 96 ? 5.868 -19.186 -20.018 1.00 85.12 96 LYS A N 1
ATOM 712 C CA . LYS A 1 96 ? 5.228 -20.426 -19.560 1.00 85.12 96 LYS A CA 1
ATOM 713 C C . LYS A 1 96 ? 4.755 -21.296 -20.732 1.00 85.12 96 LYS A C 1
ATOM 715 O O . LYS A 1 96 ? 4.831 -22.518 -20.645 1.00 85.12 96 LYS A O 1
ATOM 720 N N . ALA A 1 97 ? 4.306 -20.681 -21.827 1.00 84.69 97 ALA A N 1
ATOM 721 C CA . ALA A 1 97 ? 3.942 -21.371 -23.065 1.00 84.69 97 ALA A CA 1
ATOM 722 C C . ALA A 1 97 ? 5.153 -21.831 -23.909 1.00 84.69 97 ALA A C 1
ATOM 724 O O . ALA A 1 97 ? 4.959 -22.477 -24.935 1.00 84.69 97 ALA A O 1
ATOM 725 N N . GLY A 1 98 ? 6.388 -21.511 -23.500 1.00 82.38 98 GLY A N 1
ATOM 726 C CA . GLY A 1 98 ? 7.615 -21.842 -24.231 1.00 82.38 98 GLY A CA 1
ATOM 727 C C . GLY A 1 98 ? 7.856 -21.001 -25.490 1.00 82.38 98 GLY A C 1
ATOM 728 O O . GLY A 1 98 ? 8.724 -21.347 -26.283 1.00 82.38 98 GLY A O 1
ATOM 729 N N . LEU A 1 99 ? 7.100 -19.914 -25.677 1.00 80.69 99 LEU A N 1
ATOM 730 C CA . LEU A 1 99 ? 7.159 -19.045 -26.860 1.00 80.69 99 LEU A CA 1
ATOM 731 C C . LEU A 1 99 ? 8.277 -17.999 -26.784 1.00 80.69 99 LEU A C 1
ATOM 733 O O . LEU A 1 99 ? 8.705 -17.482 -27.809 1.00 80.69 99 LEU A O 1
ATOM 737 N N . VAL A 1 100 ? 8.743 -17.672 -25.577 1.00 82.38 100 VAL A N 1
ATOM 738 C CA . VAL A 1 100 ? 9.882 -16.771 -25.360 1.00 82.38 100 VAL A CA 1
ATOM 739 C C . VAL A 1 100 ? 10.886 -17.398 -24.409 1.00 82.38 100 VAL A C 1
ATOM 741 O O . VAL A 1 100 ? 10.550 -18.234 -23.570 1.00 82.38 100 VAL A O 1
ATOM 744 N N . SER A 1 101 ? 12.142 -16.979 -24.525 1.00 84.62 101 SER A N 1
ATOM 745 C CA . SER A 1 101 ? 13.214 -17.429 -23.643 1.00 84.62 101 SER A CA 1
ATOM 746 C C . SER A 1 101 ? 13.186 -16.707 -22.291 1.00 84.62 101 SER A C 1
ATOM 748 O O . SER A 1 101 ? 12.643 -15.612 -22.148 1.00 84.62 101 SER A O 1
ATOM 750 N N . PHE A 1 102 ? 13.850 -17.284 -21.285 1.00 83.31 102 PHE A N 1
ATOM 751 C CA . PHE A 1 102 ? 14.051 -16.624 -19.987 1.00 83.31 102 PHE A CA 1
ATOM 752 C C . PHE A 1 102 ? 14.792 -15.281 -20.121 1.00 83.31 102 PHE A C 1
ATOM 754 O O . PHE A 1 102 ? 14.558 -14.351 -19.352 1.00 83.31 102 PHE A O 1
ATOM 761 N N . HIS A 1 103 ? 15.650 -15.165 -21.137 1.00 85.94 103 HIS A N 1
ATOM 762 C CA . HIS A 1 103 ? 16.363 -13.936 -21.483 1.00 85.94 103 HIS A CA 1
ATOM 763 C C . HIS A 1 103 ? 15.404 -12.766 -21.760 1.00 85.94 103 HIS A C 1
ATOM 765 O O . HIS A 1 103 ? 15.625 -11.650 -21.298 1.00 85.94 103 HIS A O 1
ATOM 771 N N . ASN A 1 104 ? 14.268 -13.030 -22.413 1.00 87.31 104 ASN A N 1
ATOM 772 C CA . ASN A 1 104 ? 13.233 -12.020 -22.645 1.00 87.31 104 ASN A CA 1
ATOM 773 C C . ASN A 1 104 ? 12.649 -11.471 -21.325 1.00 87.31 104 ASN A C 1
ATOM 775 O O . ASN A 1 104 ? 12.498 -10.260 -21.159 1.00 87.31 104 ASN A O 1
ATOM 779 N N . ILE A 1 105 ? 12.420 -12.338 -20.333 1.00 89.25 105 ILE A N 1
ATOM 780 C CA . ILE A 1 105 ? 11.982 -11.924 -18.990 1.00 89.25 105 ILE A CA 1
ATOM 781 C C . ILE A 1 105 ? 13.042 -11.047 -18.304 1.00 89.25 105 ILE A C 1
ATOM 783 O O . ILE A 1 105 ? 12.709 -10.060 -17.640 1.00 89.25 105 ILE A O 1
ATOM 787 N N . GLN A 1 106 ? 14.327 -11.371 -18.467 1.00 90.69 106 GLN A N 1
ATOM 788 C CA . GLN A 1 106 ? 15.422 -10.567 -17.914 1.00 90.69 106 GLN A CA 1
ATOM 789 C C . GLN A 1 106 ? 15.482 -9.168 -18.538 1.00 90.69 106 GLN A C 1
ATOM 791 O O . GLN A 1 106 ? 15.624 -8.184 -17.810 1.00 90.69 106 GLN A O 1
ATOM 796 N N . LEU A 1 107 ? 15.282 -9.058 -19.851 1.00 91.81 107 LEU A N 1
ATOM 797 C CA . LEU A 1 107 ? 15.180 -7.777 -20.551 1.00 91.81 107 LEU A CA 1
ATOM 798 C C . LEU A 1 107 ? 14.040 -6.906 -20.002 1.00 91.81 107 LEU A C 1
ATOM 800 O O . LEU A 1 107 ? 14.244 -5.728 -19.700 1.00 91.81 107 LEU A O 1
ATOM 804 N N . HIS A 1 108 ? 12.862 -7.491 -19.769 1.00 94.75 108 HIS A N 1
ATOM 805 C CA . HIS A 1 108 ? 11.740 -6.801 -19.126 1.00 94.75 108 HIS A CA 1
ATOM 806 C C . HIS A 1 108 ? 12.056 -6.353 -17.687 1.00 94.75 108 HIS A C 1
ATOM 808 O O . HIS A 1 108 ? 11.608 -5.285 -17.256 1.00 94.75 108 HIS A O 1
ATOM 814 N N . ARG A 1 109 ? 12.851 -7.126 -16.932 1.00 94.94 109 ARG A N 1
ATOM 815 C CA . ARG A 1 109 ? 13.353 -6.725 -15.602 1.00 94.94 109 ARG A CA 1
ATOM 816 C C . ARG A 1 109 ? 14.352 -5.571 -15.696 1.00 94.94 109 ARG A C 1
ATOM 818 O O . ARG A 1 109 ? 14.335 -4.680 -14.849 1.00 94.94 109 ARG A O 1
ATOM 825 N N . HIS A 1 110 ? 15.193 -5.536 -16.726 1.00 95.12 110 HIS A N 1
ATOM 826 C CA . HIS A 1 110 ? 16.089 -4.407 -16.969 1.00 95.12 110 HIS A CA 1
ATOM 827 C C . HIS A 1 110 ? 15.334 -3.135 -17.355 1.00 95.12 110 HIS A C 1
ATOM 829 O O . HIS A 1 110 ? 15.645 -2.082 -16.801 1.00 95.12 110 HIS A O 1
ATOM 835 N N . ALA A 1 111 ? 14.307 -3.230 -18.204 1.00 96.94 111 ALA A N 1
ATOM 836 C CA . ALA A 1 111 ? 13.429 -2.102 -18.516 1.00 96.94 111 ALA A CA 1
ATOM 837 C C . ALA A 1 111 ? 12.784 -1.519 -17.245 1.00 96.94 111 ALA A C 1
ATOM 839 O O . ALA A 1 111 ? 12.815 -0.307 -17.040 1.00 96.94 111 ALA A O 1
ATOM 840 N N . MET A 1 112 ? 12.296 -2.379 -16.342 1.00 97.56 112 MET A N 1
ATOM 841 C CA . MET A 1 112 ? 11.728 -1.971 -15.050 1.00 97.56 112 MET A CA 1
ATOM 842 C C . MET A 1 112 ? 12.744 -1.238 -14.171 1.00 97.56 112 MET A C 1
ATOM 844 O O . MET A 1 112 ? 12.439 -0.182 -13.626 1.00 97.56 112 MET A O 1
ATOM 848 N N . GLN A 1 113 ? 13.966 -1.763 -14.064 1.00 97.12 113 GLN A N 1
ATOM 849 C CA . GLN A 1 113 ? 15.038 -1.128 -13.293 1.00 97.12 113 GLN A CA 1
ATOM 850 C C . GLN A 1 113 ? 15.427 0.241 -13.863 1.00 97.12 113 GLN A C 1
ATOM 852 O O . GLN A 1 113 ? 15.645 1.181 -13.105 1.00 97.12 113 GLN A O 1
ATOM 857 N N . ILE A 1 114 ? 15.520 0.358 -15.190 1.00 97.50 114 ILE A N 1
ATOM 858 C CA . ILE A 1 114 ? 15.844 1.620 -15.864 1.00 97.50 114 ILE A CA 1
ATOM 859 C C . ILE A 1 114 ? 14.724 2.638 -15.630 1.00 97.50 114 ILE A C 1
ATOM 861 O O . ILE A 1 114 ? 15.017 3.768 -15.252 1.00 97.50 114 ILE A O 1
ATOM 865 N N . LEU A 1 115 ? 13.456 2.237 -15.776 1.00 98.19 115 LEU A N 1
ATOM 866 C CA . LEU A 1 115 ? 12.318 3.108 -15.483 1.00 98.19 115 LEU A CA 1
ATOM 867 C C . LEU A 1 115 ? 12.305 3.558 -14.015 1.00 98.19 115 LEU A C 1
ATOM 869 O O . LEU A 1 115 ? 12.100 4.736 -13.744 1.00 98.19 115 LEU A O 1
ATOM 873 N N . GLY A 1 116 ? 12.595 2.655 -13.076 1.00 97.31 116 GLY A N 1
ATOM 874 C CA . GLY A 1 116 ? 12.722 3.002 -11.660 1.00 97.31 116 GLY A CA 1
ATOM 875 C C . GLY A 1 116 ? 13.783 4.074 -11.416 1.00 97.31 116 GLY A C 1
ATOM 876 O O . GLY A 1 116 ? 13.511 5.054 -10.733 1.00 97.31 116 GLY A O 1
ATOM 877 N N . LEU A 1 117 ? 14.961 3.951 -12.038 1.00 96.81 117 LEU A N 1
ATOM 878 C CA . LEU A 1 117 ? 16.003 4.981 -11.950 1.00 96.81 117 LEU A CA 1
ATOM 879 C C . LEU A 1 117 ? 15.529 6.323 -12.525 1.00 96.81 117 LEU A C 1
ATOM 881 O O . LEU A 1 117 ? 15.727 7.350 -11.882 1.00 96.81 117 LEU A O 1
ATOM 885 N N . LEU A 1 118 ? 14.860 6.322 -13.681 1.00 96.88 118 LEU A N 1
ATOM 886 C CA . LEU A 1 118 ? 14.330 7.552 -14.281 1.00 96.88 118 LEU A CA 1
ATOM 887 C C . LEU A 1 118 ? 13.355 8.270 -13.337 1.00 96.88 118 LEU A C 1
ATOM 889 O O . LEU A 1 118 ? 13.476 9.476 -13.149 1.00 96.88 118 LEU A O 1
ATOM 893 N N . LEU A 1 119 ? 12.429 7.540 -12.709 1.00 96.50 119 LEU A N 1
ATOM 894 C CA . LEU A 1 119 ? 11.450 8.117 -11.779 1.00 96.50 119 LEU A CA 1
ATOM 895 C C . LEU A 1 119 ? 12.098 8.596 -10.472 1.00 96.50 119 LEU A C 1
ATOM 897 O O . LEU A 1 119 ? 11.777 9.675 -9.979 1.00 96.50 119 LEU A O 1
ATOM 901 N N . VAL A 1 120 ? 13.035 7.818 -9.920 1.00 94.94 120 VAL A N 1
ATOM 902 C CA . VAL A 1 120 ? 13.711 8.146 -8.656 1.00 94.94 120 VAL A CA 1
ATOM 903 C C . VAL A 1 120 ? 14.594 9.384 -8.798 1.00 94.94 120 VAL A C 1
ATOM 905 O O . VAL A 1 120 ? 14.672 10.171 -7.853 1.00 94.94 120 VAL A O 1
ATOM 908 N N . TYR A 1 121 ? 15.242 9.594 -9.944 1.00 93.00 121 TYR A N 1
ATOM 909 C CA . TYR A 1 121 ? 16.142 10.733 -10.149 1.00 93.00 121 TYR A CA 1
ATOM 910 C C . TYR A 1 121 ? 15.473 11.962 -10.788 1.00 93.00 121 TYR A C 1
ATOM 912 O O . TYR A 1 121 ? 16.040 13.047 -10.687 1.00 93.00 121 TYR A O 1
ATOM 920 N N . ASP A 1 122 ? 14.278 11.849 -11.377 1.00 92.69 122 ASP A N 1
ATOM 921 C CA . ASP A 1 122 ? 13.564 12.997 -11.962 1.00 92.69 122 ASP A CA 1
ATOM 922 C C . ASP A 1 122 ? 13.074 13.992 -10.897 1.00 92.69 122 ASP A C 1
ATOM 924 O O . ASP A 1 122 ? 12.445 13.613 -9.916 1.00 92.69 122 ASP A O 1
ATOM 928 N N . ASN A 1 123 ? 13.254 15.295 -11.094 1.00 88.88 123 ASN A N 1
ATOM 929 C CA . ASN A 1 123 ? 12.834 16.322 -10.125 1.00 88.88 123 ASN A CA 1
ATOM 930 C C . ASN A 1 123 ? 11.320 16.630 -10.141 1.00 88.88 123 ASN A C 1
ATOM 932 O O . ASN A 1 123 ? 10.867 17.579 -9.495 1.00 88.88 123 ASN A O 1
ATOM 936 N N . GLY A 1 124 ? 10.524 15.824 -10.847 1.00 90.44 124 GLY A N 1
ATOM 937 C CA . GLY A 1 124 ? 9.087 16.023 -11.050 1.00 90.44 124 GLY A CA 1
ATOM 938 C C . GLY A 1 124 ? 8.731 16.592 -12.421 1.00 90.44 124 GLY A C 1
ATOM 939 O O . GLY A 1 124 ? 7.544 16.724 -12.725 1.00 90.44 124 GLY A O 1
ATOM 940 N N . SER A 1 125 ? 9.732 16.895 -13.250 1.00 90.38 125 SER A N 1
ATOM 941 C CA . SER A 1 125 ? 9.569 17.525 -14.564 1.00 90.38 125 SER A CA 1
ATOM 942 C C . SER A 1 125 ? 8.672 16.706 -15.504 1.00 90.38 125 SER A C 1
ATOM 944 O O . SER A 1 125 ? 7.840 17.256 -16.234 1.00 90.38 125 SER A O 1
ATOM 946 N N . THR A 1 126 ? 8.733 15.375 -15.398 1.00 94.25 126 THR A N 1
ATOM 947 C CA . THR A 1 126 ? 7.985 14.458 -16.266 1.00 94.25 126 THR A CA 1
ATOM 948 C C . THR A 1 126 ? 6.571 14.135 -15.781 1.00 94.25 126 THR A C 1
ATOM 950 O O . THR A 1 126 ? 5.804 13.498 -16.507 1.00 94.25 126 THR A O 1
ATOM 953 N N . ALA A 1 127 ? 6.155 14.611 -14.600 1.00 95.25 127 ALA A N 1
ATOM 954 C CA . ALA A 1 127 ? 4.839 14.290 -14.037 1.00 95.25 127 ALA A CA 1
ATOM 955 C C . ALA A 1 127 ? 3.685 14.687 -14.980 1.00 95.25 127 ALA A C 1
ATOM 957 O O . ALA A 1 127 ? 2.727 13.931 -15.168 1.00 95.25 127 ALA A O 1
ATOM 958 N N . SER A 1 128 ? 3.791 15.853 -15.625 1.00 94.62 128 SER A N 1
ATOM 959 C CA . SER A 1 128 ? 2.797 16.332 -16.596 1.00 94.62 128 SER A CA 1
ATOM 960 C C . SER A 1 128 ? 2.682 15.423 -17.824 1.00 94.62 128 SER A C 1
ATOM 962 O O . SER A 1 128 ? 1.569 15.140 -18.275 1.00 94.62 128 SER A O 1
ATOM 964 N N . TYR A 1 129 ? 3.812 14.906 -18.313 1.00 95.88 129 TYR A N 1
ATOM 965 C CA . TYR A 1 129 ? 3.867 13.950 -19.415 1.00 95.88 129 TYR A CA 1
ATOM 966 C C . TYR A 1 129 ? 3.211 12.620 -19.019 1.00 95.88 129 TYR A C 1
ATOM 968 O O . TYR A 1 129 ? 2.323 12.142 -19.725 1.00 95.88 129 TYR A O 1
ATOM 976 N N . ILE A 1 130 ? 3.557 12.075 -17.844 1.00 96.81 130 ILE A N 1
ATOM 977 C CA . ILE A 1 130 ? 2.981 10.829 -17.303 1.00 96.81 130 ILE A CA 1
ATOM 978 C C . ILE A 1 130 ? 1.451 10.904 -17.252 1.00 96.81 130 ILE A C 1
ATOM 980 O O . ILE A 1 130 ? 0.767 9.971 -17.684 1.00 96.81 130 ILE A O 1
ATOM 984 N N . ARG A 1 131 ? 0.903 12.026 -16.768 1.00 95.88 131 ARG A N 1
ATOM 985 C CA . ARG A 1 131 ? -0.546 12.253 -16.731 1.00 95.88 131 ARG A CA 1
ATOM 986 C C . ARG A 1 131 ? -1.145 12.357 -18.132 1.00 95.88 131 ARG A C 1
ATOM 988 O O . ARG A 1 131 ? -2.133 11.682 -18.415 1.00 95.88 131 ARG A O 1
ATOM 995 N N . LYS A 1 132 ? -0.560 13.190 -19.001 1.00 95.31 132 LYS A N 1
ATOM 996 C CA . LYS A 1 132 ? -1.055 13.441 -20.366 1.00 95.31 132 LYS A CA 1
ATOM 997 C C . LYS A 1 132 ? -1.146 12.153 -21.190 1.00 95.31 132 LYS A C 1
ATOM 999 O O . LYS A 1 132 ? -2.105 11.980 -21.932 1.00 95.31 132 LYS A O 1
ATOM 1004 N N . HIS A 1 133 ? -0.174 11.258 -21.035 1.00 96.38 133 HIS A N 1
ATOM 1005 C CA . HIS A 1 133 ? -0.103 9.991 -21.764 1.00 96.38 133 HIS A CA 1
ATOM 1006 C C . HIS A 1 133 ? -0.736 8.813 -20.996 1.00 96.38 133 HIS A C 1
ATOM 1008 O O . HIS A 1 133 ? -0.638 7.668 -21.429 1.00 96.38 133 HIS A O 1
ATOM 1014 N N . HIS A 1 134 ? -1.413 9.073 -19.869 1.00 96.75 134 HIS A N 1
ATOM 1015 C CA . HIS A 1 134 ? -2.093 8.067 -19.043 1.00 96.75 134 HIS A CA 1
ATOM 1016 C C . HIS A 1 134 ? -1.201 6.888 -18.612 1.00 96.75 134 HIS A C 1
ATOM 1018 O O . HIS A 1 134 ? -1.674 5.759 -18.469 1.00 96.75 134 HIS A O 1
ATOM 1024 N N . LEU A 1 135 ? 0.085 7.137 -18.355 1.00 97.69 135 LEU A N 1
ATOM 1025 C CA . LEU A 1 135 ? 1.057 6.069 -18.088 1.00 97.69 135 LEU A CA 1
ATOM 1026 C C . LEU A 1 135 ? 0.811 5.355 -16.745 1.00 97.69 135 LEU A C 1
ATOM 1028 O O . LEU A 1 135 ? 1.092 4.167 -16.614 1.00 97.69 135 LEU A O 1
ATOM 1032 N N . ILE A 1 136 ? 0.175 6.028 -15.777 1.00 98.00 136 ILE A N 1
ATOM 1033 C CA . ILE A 1 136 ? -0.330 5.390 -14.547 1.00 98.00 136 ILE A CA 1
ATOM 1034 C C . ILE A 1 136 ? -1.319 4.267 -14.873 1.00 98.00 136 ILE A C 1
ATOM 1036 O O . ILE A 1 136 ? -1.248 3.183 -14.298 1.00 98.00 136 ILE A O 1
ATOM 1040 N N . LYS A 1 137 ? -2.225 4.502 -15.830 1.00 97.19 137 LYS A N 1
ATOM 1041 C CA . LYS A 1 137 ? -3.217 3.505 -16.244 1.00 97.19 137 LYS A CA 1
ATOM 1042 C C . LYS A 1 137 ? -2.544 2.298 -16.895 1.00 97.19 137 LYS A C 1
ATOM 1044 O O . LYS A 1 137 ? -2.983 1.181 -16.650 1.00 97.19 137 LYS A O 1
ATOM 1049 N N . VAL A 1 138 ? -1.479 2.512 -17.671 1.00 97.44 138 VAL A N 1
ATOM 1050 C CA . VAL A 1 138 ? -0.687 1.435 -18.292 1.00 97.44 138 VAL A CA 1
ATOM 1051 C C . VAL A 1 138 ? -0.133 0.484 -17.225 1.00 97.44 138 VAL A C 1
ATOM 1053 O O . VAL A 1 138 ? -0.358 -0.722 -17.309 1.00 97.44 138 VAL A O 1
ATOM 1056 N N . LEU A 1 139 ? 0.504 1.019 -16.177 1.00 98.12 139 LEU A N 1
ATOM 1057 C CA . LEU A 1 139 ? 1.019 0.205 -15.068 1.00 98.12 139 LEU A CA 1
ATOM 1058 C C . LEU A 1 139 ? -0.108 -0.460 -14.260 1.00 98.12 139 LEU A C 1
ATOM 1060 O O . LEU A 1 139 ? 0.002 -1.626 -13.894 1.00 98.12 139 LEU A O 1
ATOM 1064 N N . LEU A 1 140 ? -1.216 0.245 -14.014 1.00 97.69 140 LEU A N 1
ATOM 1065 C CA . LEU A 1 140 ? -2.351 -0.312 -13.271 1.00 97.69 140 LEU A CA 1
ATOM 1066 C C . LEU A 1 140 ? -3.031 -1.480 -13.983 1.00 97.69 140 LEU A C 1
ATOM 1068 O O . LEU A 1 140 ? -3.447 -2.423 -13.314 1.00 97.69 140 LEU A O 1
ATOM 1072 N N . MET A 1 141 ? -3.146 -1.445 -15.314 1.00 96.69 141 MET A N 1
ATOM 1073 C CA . MET A 1 141 ? -3.689 -2.582 -16.066 1.00 96.69 141 MET A CA 1
ATOM 1074 C C . MET A 1 141 ? -2.801 -3.818 -15.921 1.00 96.69 141 MET A C 1
ATOM 1076 O O . MET A 1 141 ? -3.325 -4.907 -15.727 1.00 96.69 141 MET A O 1
ATOM 1080 N N . ALA A 1 142 ? -1.478 -3.648 -15.871 1.00 96.06 142 ALA A N 1
ATOM 1081 C CA . ALA A 1 142 ? -0.556 -4.756 -15.633 1.00 96.06 142 ALA A CA 1
ATOM 1082 C C . ALA A 1 142 ? -0.681 -5.391 -14.233 1.00 96.06 142 ALA A C 1
ATOM 1084 O O . ALA A 1 142 ? -0.352 -6.564 -14.075 1.00 96.06 142 ALA A O 1
ATOM 1085 N N . VAL A 1 143 ? -1.155 -4.637 -13.231 1.00 97.44 143 VAL A N 1
ATOM 1086 C CA . VAL A 1 143 ? -1.478 -5.164 -11.891 1.00 97.44 143 VAL A CA 1
ATOM 1087 C C . VAL A 1 143 ? -2.861 -5.816 -11.875 1.00 97.44 143 VAL A C 1
ATOM 1089 O O . VAL A 1 143 ? -3.028 -6.894 -11.314 1.00 97.44 143 VAL A O 1
ATOM 1092 N N . LYS A 1 144 ? -3.858 -5.178 -12.501 1.00 96.50 144 LYS A N 1
ATOM 1093 C CA . LYS A 1 144 ? -5.231 -5.696 -12.606 1.00 96.50 144 LYS A CA 1
ATOM 1094 C C . LYS A 1 144 ? -5.282 -7.039 -13.332 1.00 96.50 144 LYS A C 1
ATOM 1096 O O . LYS A 1 144 ? -6.015 -7.927 -12.914 1.00 96.50 144 LYS A O 1
ATOM 1101 N N . ASP A 1 145 ? -4.546 -7.151 -14.430 1.00 94.62 145 ASP A N 1
ATOM 1102 C CA . ASP A 1 145 ? -4.558 -8.320 -15.306 1.00 94.62 145 ASP A CA 1
ATOM 1103 C C . ASP A 1 145 ? -3.526 -9.379 -14.862 1.00 94.62 145 ASP A C 1
ATOM 1105 O O . ASP A 1 145 ? -3.178 -10.267 -15.637 1.00 94.62 145 ASP A O 1
ATOM 1109 N N . PHE A 1 146 ? -3.029 -9.292 -13.619 1.00 95.00 146 PHE A N 1
ATOM 1110 C CA . PHE A 1 146 ? -2.153 -10.301 -13.034 1.00 95.00 146 PHE A CA 1
ATOM 1111 C C . PHE A 1 146 ? -2.852 -11.664 -12.984 1.00 95.00 146 PHE A C 1
ATOM 1113 O O . PHE A 1 146 ? -3.873 -11.835 -12.314 1.00 95.00 146 PHE A O 1
ATOM 1120 N N . ASP A 1 147 ? -2.260 -12.641 -13.665 1.00 91.56 147 ASP A N 1
ATOM 1121 C CA . ASP A 1 147 ? -2.720 -14.023 -13.669 1.00 91.56 147 AS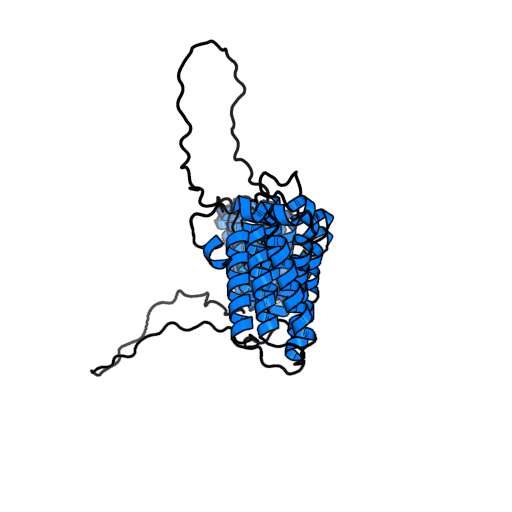P A CA 1
ATOM 1122 C C . ASP A 1 147 ? -1.884 -14.858 -12.686 1.00 91.56 147 ASP A C 1
ATOM 1124 O O . ASP A 1 147 ? -0.677 -15.014 -12.902 1.00 91.56 147 ASP A O 1
ATOM 1128 N N . PRO A 1 148 ? -2.487 -15.429 -11.626 1.00 90.62 148 PRO A N 1
ATOM 1129 C CA . PRO A 1 148 ? -1.763 -16.248 -10.668 1.00 90.62 148 PRO A CA 1
ATOM 1130 C C . PRO A 1 148 ? -1.147 -17.522 -11.263 1.00 90.62 148 PRO A C 1
ATOM 1132 O O . PRO A 1 148 ? -0.210 -18.066 -10.678 1.00 90.62 148 PRO A O 1
ATOM 1135 N N . ASP A 1 149 ? -1.642 -18.003 -12.406 1.00 88.12 149 ASP A N 1
ATOM 1136 C CA . ASP A 1 149 ? -1.137 -19.228 -13.013 1.00 88.12 149 ASP A CA 1
ATOM 1137 C C . ASP A 1 149 ? 0.196 -19.011 -13.731 1.00 88.12 149 ASP A C 1
ATOM 1139 O O . ASP A 1 149 ? 1.020 -19.931 -13.781 1.00 88.12 149 ASP A O 1
ATOM 1143 N N . CYS A 1 150 ? 0.424 -17.842 -14.330 1.00 87.88 150 CYS A N 1
ATOM 1144 C CA . CYS A 1 150 ? 1.621 -17.585 -15.135 1.00 87.88 150 CYS A CA 1
ATOM 1145 C C . CYS A 1 150 ? 2.447 -16.371 -14.709 1.00 87.88 150 CYS A C 1
ATOM 1147 O O . CYS A 1 150 ? 3.635 -16.334 -15.024 1.00 87.88 150 CYS A O 1
ATOM 1149 N N . GLY A 1 151 ? 1.863 -15.408 -14.000 1.00 89.19 151 GLY A N 1
ATOM 1150 C CA . GLY A 1 151 ? 2.529 -14.178 -13.594 1.00 89.19 151 GLY A CA 1
ATOM 1151 C C . GLY A 1 151 ? 3.584 -14.391 -12.508 1.00 89.19 151 GLY A C 1
ATOM 1152 O O . GLY A 1 151 ? 3.480 -15.285 -11.672 1.00 89.19 151 GLY A O 1
ATOM 1153 N N . ASP A 1 152 ? 4.601 -13.527 -12.494 1.00 92.19 152 ASP A N 1
ATOM 1154 C CA . ASP A 1 152 ? 5.601 -13.467 -11.423 1.00 92.19 152 ASP A CA 1
ATOM 1155 C C . ASP A 1 152 ? 5.189 -12.417 -10.372 1.00 92.19 152 ASP A C 1
ATOM 1157 O O . ASP A 1 152 ? 5.168 -11.215 -10.681 1.00 92.19 152 ASP A O 1
ATOM 1161 N N . PRO A 1 153 ? 4.884 -12.823 -9.122 1.00 93.38 153 PRO A N 1
ATOM 1162 C CA . PRO A 1 153 ? 4.527 -11.895 -8.048 1.00 93.38 153 PRO A CA 1
ATOM 1163 C C . PRO A 1 153 ? 5.610 -10.855 -7.755 1.00 93.38 153 PRO A C 1
ATOM 1165 O O . PRO A 1 153 ? 5.307 -9.737 -7.338 1.00 93.38 153 PRO A O 1
ATOM 1168 N N . ALA A 1 154 ? 6.886 -11.212 -7.929 1.00 94.44 154 ALA A N 1
ATOM 1169 C CA . ALA A 1 154 ? 8.003 -10.302 -7.689 1.00 94.44 154 ALA A CA 1
ATOM 1170 C C . ALA A 1 154 ? 8.070 -9.209 -8.767 1.00 94.44 154 ALA A C 1
ATOM 1172 O O . ALA A 1 154 ? 8.206 -8.031 -8.441 1.00 94.44 154 ALA A O 1
ATOM 1173 N N . TYR A 1 155 ? 7.905 -9.578 -10.041 1.00 95.94 155 TYR A N 1
ATOM 1174 C CA . TYR A 1 155 ? 7.827 -8.617 -11.141 1.00 95.94 155 TYR A CA 1
ATOM 1175 C C . TYR A 1 155 ? 6.633 -7.667 -10.999 1.00 95.94 155 TYR A C 1
ATOM 1177 O O . TYR A 1 155 ? 6.793 -6.451 -11.071 1.00 95.94 155 TYR A O 1
ATOM 1185 N N . THR A 1 156 ? 5.439 -8.200 -10.739 1.00 96.88 156 THR A N 1
ATOM 1186 C CA . THR A 1 156 ? 4.226 -7.375 -10.598 1.00 96.88 156 THR A CA 1
ATOM 1187 C C . THR A 1 156 ? 4.313 -6.454 -9.381 1.00 96.88 156 THR A C 1
ATOM 1189 O O . THR A 1 156 ? 3.896 -5.298 -9.448 1.00 96.88 156 THR A O 1
ATOM 1192 N N . MET A 1 157 ? 4.946 -6.906 -8.293 1.00 97.19 157 MET A N 1
ATOM 1193 C CA . MET A 1 157 ? 5.273 -6.029 -7.166 1.00 97.19 157 MET A CA 1
ATOM 1194 C C . MET A 1 157 ? 6.216 -4.890 -7.581 1.00 97.19 157 MET A C 1
ATOM 1196 O O . MET A 1 157 ? 5.991 -3.751 -7.188 1.00 97.19 157 MET A O 1
ATOM 1200 N N . GLY A 1 158 ? 7.199 -5.147 -8.448 1.00 97.62 158 GLY A N 1
ATOM 1201 C CA . GLY A 1 158 ? 8.038 -4.092 -9.022 1.00 97.62 158 GLY A CA 1
ATOM 1202 C C . GLY A 1 158 ? 7.244 -3.031 -9.800 1.00 97.62 158 GLY A C 1
ATOM 1203 O O . GLY A 1 158 ? 7.581 -1.853 -9.746 1.00 97.62 158 GLY A O 1
ATOM 1204 N N . ILE A 1 159 ? 6.138 -3.400 -10.459 1.00 98.19 159 ILE A N 1
ATOM 1205 C CA . ILE A 1 159 ? 5.213 -2.431 -11.083 1.00 98.19 159 ILE A CA 1
ATOM 1206 C C . ILE A 1 159 ? 4.490 -1.592 -10.023 1.00 98.19 159 ILE A C 1
ATOM 1208 O O . ILE A 1 159 ? 4.335 -0.382 -10.189 1.00 98.19 159 ILE A O 1
ATOM 1212 N N . VAL A 1 160 ? 4.062 -2.213 -8.923 1.00 98.38 160 VAL A N 1
ATOM 1213 C CA . VAL A 1 160 ? 3.444 -1.502 -7.795 1.00 98.38 160 VAL A CA 1
ATOM 1214 C C . VAL A 1 160 ? 4.436 -0.542 -7.125 1.00 98.38 160 VAL A C 1
ATOM 1216 O O . VAL A 1 160 ? 4.054 0.574 -6.775 1.00 98.38 160 VAL A O 1
ATOM 1219 N N . ASP A 1 161 ? 5.713 -0.915 -7.019 1.00 98.06 161 ASP A N 1
ATOM 1220 C CA . ASP A 1 161 ? 6.772 -0.008 -6.567 1.00 98.06 161 ASP A CA 1
ATOM 1221 C C . ASP A 1 161 ? 6.918 1.190 -7.518 1.00 98.06 161 ASP A C 1
ATOM 1223 O O . ASP A 1 161 ? 6.940 2.329 -7.062 1.00 98.06 161 ASP A O 1
ATOM 1227 N N . LEU A 1 162 ? 6.902 0.976 -8.839 1.00 98.31 162 LEU A N 1
ATOM 1228 C CA . LEU A 1 162 ? 6.927 2.073 -9.817 1.00 98.31 162 LEU A CA 1
ATOM 1229 C C . LEU A 1 162 ? 5.700 2.993 -9.722 1.00 98.31 162 LEU A C 1
ATOM 1231 O O . LEU A 1 162 ? 5.823 4.200 -9.931 1.00 98.31 162 LEU A O 1
ATOM 1235 N N . LEU A 1 163 ? 4.518 2.457 -9.397 1.00 98.19 163 LEU A N 1
ATOM 1236 C CA . LEU A 1 163 ? 3.326 3.271 -9.132 1.00 98.19 163 LEU A CA 1
ATOM 1237 C C . LEU A 1 163 ? 3.529 4.169 -7.908 1.00 98.19 163 LEU A C 1
ATOM 1239 O O . LEU A 1 163 ? 3.158 5.343 -7.954 1.00 98.19 163 LEU A O 1
ATOM 1243 N N . LEU A 1 164 ? 4.139 3.649 -6.840 1.00 96.75 164 LEU A N 1
ATOM 1244 C CA . LEU A 1 164 ? 4.500 4.449 -5.672 1.00 96.75 164 LEU A CA 1
ATOM 1245 C C . LEU A 1 164 ? 5.538 5.521 -6.035 1.00 96.75 164 LEU A C 1
ATOM 1247 O O . LEU A 1 164 ? 5.326 6.683 -5.701 1.00 96.75 164 LEU A O 1
ATOM 1251 N N . GLU A 1 165 ? 6.588 5.175 -6.782 1.00 96.31 165 GLU A N 1
ATOM 1252 C CA . GLU A 1 165 ? 7.588 6.142 -7.263 1.00 96.31 165 GLU A CA 1
ATOM 1253 C C . GLU A 1 165 ? 6.945 7.250 -8.111 1.00 96.31 165 GLU A C 1
ATOM 1255 O O . GLU A 1 165 ? 7.268 8.424 -7.952 1.00 96.31 165 GLU A O 1
ATOM 1260 N N . CYS A 1 166 ? 5.960 6.922 -8.954 1.00 96.62 166 CYS A N 1
ATOM 1261 C CA . CYS A 1 166 ? 5.182 7.926 -9.684 1.00 96.62 166 CYS A CA 1
ATOM 1262 C C . CYS A 1 166 ? 4.396 8.856 -8.741 1.00 96.62 166 CYS A C 1
ATOM 1264 O O . CYS A 1 166 ? 4.310 10.064 -8.969 1.00 96.62 166 CYS A O 1
ATOM 1266 N N . VAL A 1 167 ? 3.801 8.319 -7.672 1.00 95.06 167 VAL A N 1
ATOM 1267 C CA . VAL A 1 167 ? 3.109 9.141 -6.668 1.00 95.06 167 VAL A CA 1
ATOM 1268 C C . VAL A 1 167 ? 4.095 10.079 -5.979 1.00 95.06 167 VAL A C 1
ATOM 1270 O O . VAL A 1 167 ? 3.828 11.278 -5.901 1.00 95.06 167 VAL A O 1
ATOM 1273 N N . GLU A 1 168 ? 5.236 9.563 -5.527 1.00 92.75 168 GLU A N 1
ATOM 1274 C CA . GLU A 1 168 ? 6.289 10.341 -4.869 1.00 92.75 168 GLU A CA 1
ATOM 1275 C C . GLU A 1 168 ? 6.868 11.420 -5.791 1.00 92.75 168 GLU A C 1
ATOM 1277 O O . GLU A 1 168 ? 7.031 12.570 -5.376 1.00 92.75 168 GLU A O 1
ATOM 1282 N N . LEU A 1 169 ? 7.079 11.091 -7.068 1.00 93.38 169 LEU A N 1
ATOM 1283 C CA . LEU A 1 169 ? 7.476 12.029 -8.113 1.00 93.38 169 LEU A CA 1
ATOM 1284 C C . LEU A 1 169 ? 6.524 13.229 -8.189 1.00 93.38 169 LEU A C 1
ATOM 1286 O O . LEU A 1 169 ? 6.974 14.366 -8.288 1.00 93.38 169 LEU A O 1
ATOM 1290 N N . SER A 1 170 ? 5.213 12.999 -8.068 1.00 92.81 170 SER A N 1
ATOM 1291 C CA . SER A 1 170 ? 4.180 14.048 -8.128 1.00 92.81 170 SER A CA 1
ATOM 1292 C C . SER A 1 170 ? 4.120 14.981 -6.903 1.00 92.81 170 SER A C 1
ATOM 1294 O O . SER A 1 170 ? 3.338 15.936 -6.866 1.00 92.81 170 SER A O 1
ATOM 1296 N N . TYR A 1 171 ? 4.961 14.738 -5.896 1.00 90.00 171 TYR A N 1
ATOM 1297 C CA . TYR A 1 171 ? 5.149 15.629 -4.750 1.00 90.00 171 TYR A CA 1
ATOM 1298 C C . TYR A 1 171 ? 6.460 16.426 -4.803 1.00 90.00 171 TYR A C 1
ATOM 1300 O O . TYR A 1 171 ? 6.710 17.226 -3.903 1.00 90.00 171 TYR A O 1
ATOM 1308 N N . ARG A 1 172 ? 7.265 16.267 -5.862 1.00 88.50 172 ARG A N 1
ATOM 1309 C CA . ARG A 1 172 ? 8.515 17.011 -6.072 1.00 88.50 172 ARG A CA 1
ATOM 1310 C C . ARG A 1 172 ? 8.266 18.460 -6.542 1.00 88.50 172 ARG A C 1
ATOM 1312 O O . ARG A 1 172 ? 7.181 18.764 -7.057 1.00 88.50 172 ARG A O 1
ATOM 1319 N N . PRO A 1 173 ? 9.236 19.379 -6.358 1.00 80.81 173 PRO A N 1
ATOM 1320 C CA . PRO A 1 173 ? 9.027 20.811 -6.592 1.00 80.81 173 PRO A CA 1
ATOM 1321 C C . PRO A 1 173 ? 8.715 21.184 -8.051 1.00 80.81 173 PRO A C 1
ATOM 1323 O O . PRO A 1 173 ? 7.976 22.141 -8.272 1.00 80.81 173 PRO A O 1
ATOM 1326 N N . GLU A 1 174 ? 9.204 20.435 -9.047 1.00 81.69 174 GLU A N 1
ATOM 1327 C CA . GLU A 1 174 ? 9.060 20.790 -10.475 1.00 81.69 174 GLU A CA 1
ATOM 1328 C C . GLU A 1 174 ? 7.799 20.208 -11.148 1.00 81.69 174 GLU A C 1
ATOM 1330 O O . GLU A 1 174 ? 7.651 20.242 -12.365 1.00 81.69 174 GLU A O 1
ATOM 1335 N N . THR A 1 175 ? 6.843 19.697 -10.370 1.00 80.19 175 THR A N 1
ATOM 1336 C CA . THR A 1 175 ? 5.676 18.941 -10.875 1.00 80.19 175 THR A CA 1
ATOM 1337 C C . THR A 1 175 ? 4.587 19.772 -11.549 1.00 80.19 175 THR A C 1
ATOM 1339 O O . THR A 1 175 ? 3.638 19.213 -12.102 1.00 80.19 175 THR A O 1
ATOM 1342 N N . GLY A 1 176 ? 4.647 21.104 -11.461 1.00 77.69 176 GLY A N 1
ATOM 1343 C CA . GLY A 1 176 ? 3.606 21.985 -12.005 1.00 77.69 176 GLY A CA 1
ATOM 1344 C C . GLY A 1 176 ? 2.213 21.756 -11.394 1.00 77.69 176 GLY A C 1
ATOM 1345 O O . GLY A 1 176 ? 1.208 22.050 -12.036 1.00 77.69 176 GLY A O 1
ATOM 1346 N N . GLY A 1 177 ? 2.135 21.198 -10.178 1.00 84.62 177 GLY A N 1
ATOM 1347 C CA . GLY A 1 177 ? 0.872 20.902 -9.486 1.00 84.62 177 GLY A CA 1
ATOM 1348 C C . GLY A 1 177 ? 0.193 19.594 -9.906 1.00 84.62 177 GLY A C 1
ATOM 1349 O O . GLY A 1 177 ? -0.940 19.331 -9.502 1.00 84.62 177 GLY A O 1
ATOM 1350 N N . VAL A 1 178 ? 0.861 18.757 -10.701 1.00 92.00 178 VAL A N 1
ATOM 1351 C CA . VAL A 1 178 ? 0.362 17.432 -11.084 1.00 92.00 178 VAL A CA 1
ATOM 1352 C C . VAL A 1 178 ? 0.335 16.500 -9.868 1.00 92.00 178 VAL A C 1
ATOM 1354 O O . VAL A 1 178 ? 1.288 16.432 -9.104 1.00 92.00 178 VAL A O 1
ATOM 1357 N N . ARG A 1 179 ? -0.762 15.757 -9.694 1.00 92.00 179 ARG A N 1
ATOM 1358 C CA . ARG A 1 179 ? -1.011 14.804 -8.599 1.00 92.00 179 ARG A CA 1
ATOM 1359 C C . ARG A 1 179 ? -1.310 13.415 -9.159 1.00 92.00 179 ARG A C 1
ATOM 1361 O O . ARG A 1 179 ? -2.464 13.063 -9.392 1.00 92.00 179 ARG A O 1
ATOM 1368 N N . LEU A 1 180 ? -0.272 12.611 -9.360 1.00 95.19 180 LEU A N 1
ATOM 1369 C CA . LEU A 1 180 ? -0.410 11.284 -9.976 1.00 95.19 180 LEU A CA 1
ATOM 1370 C C . LEU A 1 180 ? -1.174 10.293 -9.080 1.00 95.19 180 LEU A C 1
ATOM 1372 O O . LEU A 1 180 ? -1.775 9.344 -9.574 1.00 95.19 180 LEU A O 1
ATOM 1376 N N . LYS A 1 181 ? -1.252 10.562 -7.770 1.00 94.69 181 LYS A N 1
ATOM 1377 C CA . LYS A 1 181 ? -2.109 9.811 -6.839 1.00 94.69 181 LYS A CA 1
ATOM 1378 C C . LYS A 1 181 ? -3.591 9.849 -7.226 1.00 94.69 181 L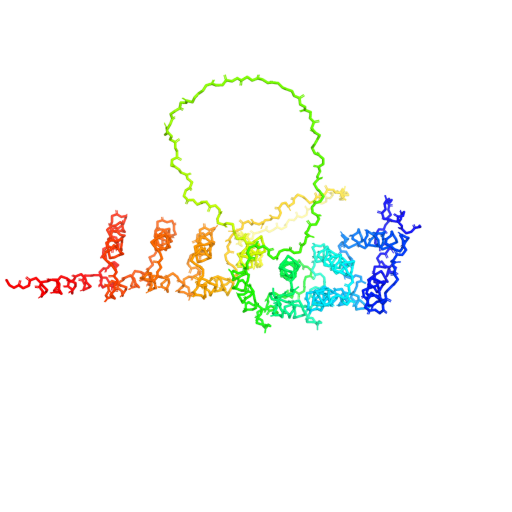YS A C 1
ATOM 1380 O O . LYS A 1 181 ? -4.281 8.838 -7.147 1.00 94.69 181 LYS A O 1
ATOM 1385 N N . GLU A 1 182 ? -4.080 10.999 -7.689 1.00 93.69 182 GLU A N 1
ATOM 1386 C CA . GLU A 1 182 ? -5.469 11.136 -8.142 1.00 93.69 182 GLU A CA 1
ATOM 1387 C C . GLU A 1 182 ? -5.718 10.317 -9.406 1.00 93.69 182 GLU A C 1
ATOM 1389 O O . GLU A 1 182 ? -6.798 9.758 -9.568 1.00 93.69 182 GLU A O 1
ATOM 1394 N N . ASP A 1 183 ? -4.709 10.193 -10.270 1.00 95.69 183 ASP A N 1
ATOM 1395 C CA . ASP A 1 183 ? -4.790 9.377 -11.479 1.00 95.69 183 ASP A CA 1
ATOM 1396 C C . ASP A 1 183 ? -4.890 7.880 -11.130 1.00 95.69 183 ASP A C 1
ATOM 1398 O O . ASP A 1 183 ? -5.642 7.155 -11.784 1.00 95.69 183 ASP A O 1
ATOM 1402 N N . ILE A 1 184 ? -4.234 7.426 -10.048 1.00 96.44 184 ILE A N 1
ATOM 1403 C CA . ILE A 1 184 ? -4.426 6.067 -9.506 1.00 96.44 184 ILE A CA 1
ATOM 1404 C C . ILE A 1 184 ? -5.866 5.876 -9.033 1.00 96.44 184 ILE A C 1
ATOM 1406 O O . ILE A 1 184 ? -6.525 4.910 -9.426 1.00 96.44 184 ILE A O 1
ATOM 1410 N N . ARG A 1 185 ? -6.373 6.805 -8.217 1.00 94.56 185 ARG A N 1
ATOM 1411 C CA . ARG A 1 185 ? -7.741 6.753 -7.689 1.00 94.56 185 ARG A CA 1
ATOM 1412 C C . ARG A 1 185 ? -8.787 6.733 -8.805 1.00 94.56 185 ARG A C 1
ATOM 1414 O O . ARG A 1 185 ? -9.652 5.860 -8.829 1.00 94.56 185 ARG A O 1
ATOM 1421 N N . ASN A 1 186 ? -8.675 7.655 -9.759 1.00 94.38 186 ASN A N 1
ATOM 1422 C CA . ASN A 1 186 ? -9.619 7.808 -10.868 1.00 94.38 186 ASN A CA 1
ATOM 1423 C C . ASN A 1 186 ? -9.636 6.586 -11.798 1.00 94.38 186 ASN A C 1
ATOM 1425 O O . ASN A 1 186 ? -10.651 6.306 -12.429 1.00 94.38 186 ASN A O 1
ATOM 1429 N N . ALA A 1 187 ? -8.530 5.845 -11.876 1.00 95.25 187 ALA A N 1
ATOM 1430 C CA . ALA A 1 187 ? -8.428 4.608 -12.644 1.00 95.25 187 ALA A CA 1
ATOM 1431 C C . ALA A 1 187 ? -8.863 3.353 -11.860 1.00 95.25 187 ALA A C 1
ATOM 1433 O O . ALA A 1 187 ? -8.630 2.244 -12.335 1.00 95.25 187 ALA A O 1
ATOM 1434 N N . HIS A 1 188 ? -9.476 3.508 -10.679 1.00 95.12 188 HIS A N 1
ATOM 1435 C CA . HIS A 1 188 ? -9.815 2.421 -9.750 1.00 95.12 188 HIS A CA 1
ATOM 1436 C C . HIS A 1 188 ? -8.600 1.618 -9.254 1.00 95.12 188 HIS A C 1
ATOM 1438 O O . HIS A 1 188 ? -8.739 0.474 -8.823 1.00 95.12 188 HIS A O 1
ATOM 1444 N N . GLY A 1 189 ? -7.404 2.213 -9.263 1.00 96.06 189 GLY A N 1
ATOM 1445 C CA . GLY A 1 189 ? -6.164 1.516 -8.930 1.00 96.06 189 GLY A CA 1
ATOM 1446 C C . GLY A 1 189 ? -6.140 0.939 -7.516 1.00 96.06 189 GLY A C 1
ATOM 1447 O O . GLY A 1 189 ? -5.631 -0.159 -7.314 1.00 96.06 189 GLY A O 1
ATOM 1448 N N . TYR A 1 190 ? -6.774 1.611 -6.554 1.00 97.12 190 TYR A N 1
ATOM 1449 C CA . TYR A 1 190 ? -6.905 1.114 -5.181 1.00 97.12 190 TYR A CA 1
ATOM 1450 C C . TYR A 1 190 ? -7.661 -0.216 -5.104 1.00 97.12 190 TYR A C 1
ATOM 1452 O O . TYR A 1 190 ? -7.262 -1.121 -4.375 1.00 97.12 190 TYR A O 1
ATOM 1460 N N . HIS A 1 191 ? -8.693 -0.390 -5.931 1.00 97.06 191 HIS A N 1
ATOM 1461 C CA . HIS A 1 191 ? -9.400 -1.661 -6.021 1.00 97.06 191 HIS A CA 1
ATOM 1462 C C . HIS A 1 191 ? -8.501 -2.776 -6.572 1.00 97.06 191 HIS A C 1
ATOM 1464 O O . HIS A 1 191 ? -8.516 -3.885 -6.038 1.00 97.06 191 HIS A O 1
ATOM 1470 N N . PHE A 1 192 ? -7.680 -2.481 -7.585 1.00 97.81 192 PHE A N 1
ATOM 1471 C CA . PHE A 1 192 ? -6.758 -3.464 -8.163 1.00 97.81 192 PHE A CA 1
ATOM 1472 C C . PHE A 1 192 ? -5.675 -3.885 -7.166 1.00 97.81 192 PHE A C 1
ATOM 1474 O O . PHE A 1 192 ? -5.358 -5.066 -7.086 1.00 97.81 192 PHE A O 1
ATOM 1481 N N . LEU A 1 193 ? -5.159 -2.957 -6.350 1.00 98.12 193 LEU A N 1
ATOM 1482 C CA . LEU A 1 193 ? -4.190 -3.280 -5.295 1.00 98.12 193 LEU A CA 1
ATOM 1483 C C . LEU A 1 193 ? -4.799 -4.177 -4.207 1.00 98.12 193 LEU A C 1
ATOM 1485 O O . LEU A 1 193 ? -4.153 -5.127 -3.767 1.00 98.12 193 LEU A O 1
ATOM 1489 N N . VAL A 1 194 ? -6.050 -3.919 -3.806 1.00 98.00 194 VAL A N 1
ATOM 1490 C CA . VAL A 1 194 ? -6.787 -4.784 -2.868 1.00 98.00 194 VAL A CA 1
ATOM 1491 C C . VAL A 1 194 ? -6.978 -6.182 -3.458 1.00 98.00 194 VAL A C 1
ATOM 1493 O O . VAL A 1 194 ? -6.682 -7.171 -2.792 1.00 98.00 194 VAL A O 1
ATOM 1496 N N . GLN A 1 195 ? -7.441 -6.283 -4.708 1.00 97.00 195 GLN A N 1
ATOM 1497 C CA . GLN A 1 195 ? -7.611 -7.573 -5.384 1.00 97.00 195 GLN A CA 1
ATOM 1498 C C . GLN A 1 195 ? -6.287 -8.329 -5.499 1.00 97.00 195 GLN A C 1
ATOM 1500 O O . GLN A 1 195 ? -6.238 -9.517 -5.193 1.00 97.00 195 GLN A O 1
ATOM 1505 N N . TYR A 1 196 ? -5.209 -7.635 -5.861 1.00 96.88 196 TYR A N 1
ATOM 1506 C CA . TYR A 1 196 ? -3.879 -8.222 -5.956 1.00 96.88 196 TYR A CA 1
ATOM 1507 C C . TYR A 1 196 ? -3.396 -8.767 -4.603 1.00 96.88 196 TYR A C 1
ATOM 1509 O O . TYR A 1 196 ? -2.924 -9.900 -4.538 1.00 96.88 196 TYR A O 1
ATOM 1517 N N . ALA A 1 197 ? -3.603 -8.036 -3.500 1.00 96.88 197 ALA A N 1
ATOM 1518 C CA . ALA A 1 197 ? -3.287 -8.525 -2.154 1.00 96.88 197 ALA A CA 1
ATOM 1519 C C . ALA A 1 197 ? -4.055 -9.809 -1.798 1.00 96.88 197 ALA A C 1
ATOM 1521 O O . ALA A 1 197 ? -3.472 -10.756 -1.266 1.00 96.88 197 ALA A O 1
ATOM 1522 N N . LEU A 1 198 ? -5.351 -9.860 -2.123 1.00 95.94 198 LEU A N 1
ATOM 1523 C CA . LEU A 1 198 ? -6.188 -11.036 -1.878 1.00 95.94 198 LEU A CA 1
ATOM 1524 C C . LEU A 1 198 ? -5.728 -12.235 -2.720 1.00 95.94 198 LEU A C 1
ATOM 1526 O O . LEU A 1 198 ? -5.591 -13.331 -2.176 1.00 95.94 198 LEU A O 1
ATOM 1530 N N . ILE A 1 199 ? -5.391 -12.026 -3.998 1.00 94.88 199 ILE A N 1
ATOM 1531 C CA . ILE A 1 199 ? -4.830 -13.072 -4.869 1.00 94.88 199 ILE A CA 1
ATOM 1532 C C . ILE A 1 199 ? -3.522 -13.610 -4.277 1.00 94.88 199 ILE A C 1
ATOM 1534 O O . ILE A 1 199 ? -3.409 -14.817 -4.059 1.00 94.88 199 ILE A O 1
ATOM 1538 N N . LEU A 1 200 ? -2.568 -12.737 -3.929 1.00 93.50 200 LEU A N 1
ATOM 1539 C CA . LEU A 1 200 ? -1.286 -13.139 -3.335 1.00 93.50 200 LEU A CA 1
ATOM 1540 C C . LEU A 1 200 ? -1.453 -13.926 -2.029 1.00 93.50 200 LEU A C 1
ATOM 1542 O O . LEU A 1 200 ? -0.661 -14.823 -1.748 1.00 93.50 200 LEU A O 1
ATOM 1546 N N . SER A 1 201 ? -2.480 -13.612 -1.239 1.00 92.56 201 SER A N 1
ATOM 1547 C CA . SER A 1 201 ? -2.766 -14.314 0.017 1.00 92.56 201 SER A CA 1
ATOM 1548 C C . SER A 1 201 ? -3.287 -15.739 -0.171 1.00 92.56 201 SER A C 1
ATOM 1550 O O . SER A 1 201 ? -3.126 -16.576 0.718 1.00 92.56 201 SER A O 1
ATOM 1552 N N . SER A 1 202 ? -3.895 -16.007 -1.328 1.00 88.56 202 SER A N 1
ATOM 1553 C CA . SER A 1 202 ? -4.435 -17.315 -1.706 1.00 88.56 202 SER A CA 1
ATOM 1554 C C . SER A 1 202 ? -3.423 -18.200 -2.444 1.00 88.56 202 SER A C 1
ATOM 1556 O O . SER A 1 202 ? -3.683 -19.382 -2.669 1.00 88.56 202 SER A O 1
ATOM 1558 N N . MET A 1 203 ? -2.258 -17.654 -2.811 1.00 85.12 203 MET A N 1
ATOM 1559 C CA . MET A 1 203 ? -1.241 -18.387 -3.558 1.00 85.12 203 MET A CA 1
ATOM 1560 C C . MET A 1 203 ? -0.494 -19.430 -2.705 1.00 85.12 203 MET A C 1
ATOM 1562 O O . MET A 1 203 ? -0.173 -19.175 -1.540 1.00 85.12 203 MET A O 1
ATOM 1566 N N . PRO A 1 204 ? -0.107 -20.582 -3.289 1.00 72.06 204 PRO A N 1
ATOM 1567 C CA . PRO A 1 204 ? 0.781 -21.538 -2.633 1.00 72.06 204 PRO A CA 1
ATOM 1568 C C . PRO A 1 204 ? 2.168 -20.926 -2.384 1.00 72.06 204 PRO A C 1
ATOM 1570 O O . PRO A 1 204 ? 2.758 -20.336 -3.288 1.00 72.06 204 PRO A O 1
ATOM 1573 N N . LYS A 1 205 ? 2.748 -21.151 -1.196 1.00 61.56 205 LYS A N 1
ATOM 1574 C CA . LYS A 1 205 ? 4.031 -20.557 -0.749 1.00 61.56 205 LYS A CA 1
ATOM 1575 C C . LYS A 1 205 ? 5.267 -20.855 -1.634 1.00 61.56 205 LYS A C 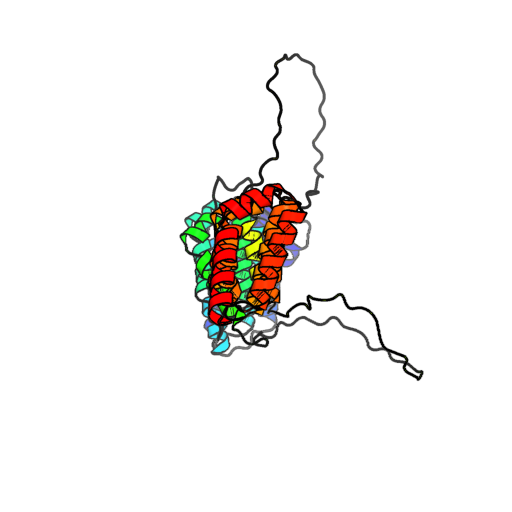1
ATOM 1577 O O . LYS A 1 205 ? 6.315 -20.272 -1.392 1.00 61.56 205 LYS A O 1
ATOM 1582 N N . ASN A 1 206 ? 5.161 -21.719 -2.652 1.00 48.28 206 ASN A N 1
ATOM 1583 C CA . ASN A 1 206 ? 6.283 -22.223 -3.465 1.00 48.28 206 ASN A CA 1
ATOM 1584 C C . ASN A 1 206 ? 6.262 -21.836 -4.960 1.00 48.28 206 ASN A C 1
ATOM 1586 O O . ASN A 1 206 ? 7.092 -22.335 -5.717 1.00 48.28 206 ASN A O 1
ATOM 1590 N N . MET A 1 207 ? 5.363 -20.960 -5.417 1.00 48.44 207 MET A N 1
ATOM 1591 C CA . MET A 1 207 ? 5.342 -20.504 -6.821 1.00 48.44 207 MET A CA 1
ATOM 1592 C C . MET A 1 207 ? 6.230 -19.266 -7.032 1.00 48.44 207 MET A C 1
ATOM 1594 O O . MET A 1 207 ? 5.750 -18.181 -7.343 1.00 48.44 207 MET A O 1
ATOM 1598 N N . GLY A 1 208 ? 7.539 -19.411 -6.825 1.00 43.41 208 GLY A N 1
ATOM 1599 C CA . GLY A 1 208 ? 8.528 -18.420 -7.253 1.00 43.41 208 GLY A CA 1
ATOM 1600 C C . GLY A 1 208 ? 9.299 -18.950 -8.456 1.00 43.41 208 GLY A C 1
ATOM 1601 O O . GLY A 1 208 ? 9.873 -20.036 -8.379 1.00 43.41 208 GLY A O 1
ATOM 1602 N N . PHE A 1 209 ? 9.347 -18.201 -9.561 1.00 46.75 209 PHE A N 1
ATOM 1603 C CA . PHE A 1 209 ? 10.338 -18.472 -10.607 1.00 46.75 209 PHE A CA 1
ATOM 1604 C C . PHE A 1 209 ? 11.737 -18.419 -9.974 1.00 46.75 209 PHE A C 1
ATOM 1606 O O . PHE A 1 209 ? 11.960 -17.559 -9.118 1.00 46.75 209 PHE A O 1
ATOM 1613 N N . PRO A 1 210 ? 12.682 -19.301 -10.355 1.00 35.91 210 PRO A N 1
ATOM 1614 C CA . PRO A 1 210 ? 14.003 -19.336 -9.740 1.00 35.91 210 PRO A CA 1
ATOM 1615 C C . PRO A 1 210 ? 14.667 -17.959 -9.850 1.00 35.91 210 PRO A C 1
ATOM 1617 O O . PRO A 1 210 ? 15.100 -17.530 -10.922 1.00 35.91 210 PRO A O 1
ATOM 1620 N N . SER A 1 211 ? 14.726 -17.236 -8.730 1.00 33.84 211 SER A N 1
ATOM 1621 C CA . SER A 1 211 ? 15.565 -16.059 -8.606 1.00 33.84 211 SER A CA 1
ATOM 1622 C C . SER A 1 211 ? 16.978 -16.568 -8.352 1.00 33.84 211 SER A C 1
ATOM 1624 O O . SER A 1 211 ? 17.284 -17.142 -7.309 1.00 33.84 211 SER A O 1
ATOM 1626 N N . ASN A 1 212 ? 17.862 -16.403 -9.335 1.00 28.42 212 ASN A N 1
ATOM 1627 C CA . ASN A 1 212 ? 19.287 -16.608 -9.111 1.00 28.42 212 ASN A CA 1
ATOM 1628 C C . ASN A 1 212 ? 19.791 -15.506 -8.168 1.00 28.42 212 ASN A C 1
ATOM 1630 O O . ASN A 1 212 ? 20.322 -14.488 -8.606 1.00 28.42 212 ASN A O 1
ATOM 1634 N N . HIS A 1 213 ? 19.638 -15.708 -6.861 1.00 29.12 213 HIS A N 1
ATOM 1635 C CA . HIS A 1 213 ? 20.575 -15.145 -5.906 1.00 29.12 213 HIS A CA 1
ATOM 1636 C C . HIS A 1 213 ? 21.864 -15.947 -6.052 1.00 29.12 213 HIS A C 1
ATOM 1638 O O . HIS A 1 213 ? 21.941 -17.101 -5.637 1.00 29.12 213 HIS A O 1
ATOM 1644 N N . SER A 1 214 ? 22.877 -15.354 -6.687 1.00 27.75 214 SER A N 1
ATOM 1645 C CA . SER A 1 214 ? 24.229 -15.896 -6.633 1.00 27.75 214 SER A CA 1
ATOM 1646 C C . SER A 1 214 ? 24.661 -15.917 -5.166 1.00 27.75 214 SER A C 1
ATOM 1648 O O . SER A 1 214 ? 24.963 -14.871 -4.586 1.00 27.75 214 SER A O 1
ATOM 1650 N N . SER A 1 215 ? 24.649 -17.093 -4.549 1.00 27.80 215 SER A N 1
ATOM 1651 C CA . SER A 1 215 ? 25.216 -17.306 -3.226 1.00 27.80 215 SER A CA 1
ATOM 1652 C C . SER A 1 215 ? 26.708 -16.995 -3.290 1.00 27.80 215 SER A C 1
ATOM 1654 O O . SER A 1 215 ? 27.465 -17.679 -3.983 1.00 27.80 215 SER A O 1
ATOM 1656 N N . GLN A 1 216 ? 27.121 -15.943 -2.587 1.00 28.48 216 GLN A N 1
ATOM 1657 C CA . GLN A 1 216 ? 28.523 -15.694 -2.292 1.00 28.48 216 GLN A CA 1
ATOM 1658 C C . GLN A 1 216 ? 29.106 -16.910 -1.572 1.00 28.48 216 GLN A C 1
ATOM 1660 O O . GLN A 1 216 ? 28.557 -17.393 -0.583 1.00 28.48 216 GLN A O 1
ATOM 1665 N N . HIS A 1 217 ? 30.223 -17.380 -2.117 1.00 27.58 217 HIS A N 1
ATOM 1666 C CA . HIS A 1 217 ? 31.150 -18.337 -1.538 1.00 27.58 217 HIS A CA 1
ATOM 1667 C C . HIS A 1 217 ? 31.262 -18.215 -0.011 1.00 27.58 217 HIS A C 1
ATOM 1669 O O . HIS A 1 217 ? 31.727 -17.196 0.499 1.00 27.58 217 HIS A O 1
ATOM 1675 N N . GLN A 1 218 ? 30.936 -19.291 0.703 1.00 28.70 218 GLN A N 1
ATOM 1676 C CA . GLN A 1 218 ? 31.570 -19.579 1.983 1.00 28.70 218 GLN A CA 1
ATOM 1677 C C . GLN A 1 218 ? 32.485 -20.781 1.780 1.00 28.70 218 GLN A C 1
ATOM 1679 O O . GLN A 1 218 ? 32.054 -21.855 1.360 1.00 28.70 218 GLN A O 1
ATOM 1684 N N . ASN A 1 219 ? 33.774 -20.537 1.994 1.00 26.31 219 ASN A N 1
ATOM 1685 C CA . ASN A 1 219 ? 34.806 -21.555 2.000 1.00 26.31 219 ASN A CA 1
ATOM 1686 C C . ASN A 1 219 ? 34.570 -22.487 3.190 1.00 26.31 219 ASN A C 1
ATOM 1688 O O . ASN A 1 219 ? 34.442 -22.031 4.325 1.00 26.31 219 ASN A O 1
ATOM 1692 N N . ASN A 1 220 ? 34.538 -23.785 2.904 1.00 26.25 220 ASN A N 1
ATOM 1693 C CA . ASN A 1 220 ? 34.705 -24.824 3.903 1.00 26.25 220 ASN A CA 1
ATOM 1694 C C . ASN A 1 220 ? 36.165 -24.827 4.351 1.00 26.25 220 ASN A C 1
ATOM 1696 O O . ASN A 1 220 ? 37.037 -25.032 3.513 1.00 26.25 220 ASN A O 1
ATOM 1700 N N . ASP A 1 221 ? 36.399 -24.697 5.651 1.00 26.17 221 ASP A N 1
ATOM 1701 C CA . ASP A 1 221 ? 37.547 -25.318 6.300 1.00 26.17 221 ASP A CA 1
ATOM 1702 C C . ASP A 1 221 ? 37.068 -26.020 7.571 1.00 26.17 221 ASP A C 1
ATOM 1704 O O . ASP A 1 221 ? 36.249 -25.514 8.339 1.00 26.17 221 ASP A O 1
ATOM 1708 N N . SER A 1 222 ? 37.539 -27.251 7.702 1.00 30.11 222 SER A N 1
ATOM 1709 C CA . SER A 1 222 ? 37.246 -28.209 8.767 1.00 30.11 222 SER A CA 1
ATOM 1710 C C . SER A 1 222 ? 38.328 -28.073 9.842 1.00 30.11 222 SER A C 1
ATOM 1712 O O . SER A 1 222 ? 39.472 -27.860 9.456 1.00 30.11 222 SER A O 1
ATOM 1714 N N . ASP A 1 223 ? 38.017 -28.203 11.138 1.00 27.09 223 ASP A N 1
ATOM 1715 C CA . ASP A 1 223 ? 38.477 -29.341 11.962 1.00 27.09 223 ASP A CA 1
ATOM 1716 C C . ASP A 1 223 ? 38.041 -29.268 13.449 1.00 27.09 223 ASP A C 1
ATOM 1718 O O . ASP A 1 223 ? 38.028 -28.212 14.076 1.00 27.09 223 ASP A O 1
ATOM 1722 N N . ASP A 1 224 ? 37.736 -30.468 13.943 1.00 27.66 224 ASP A N 1
ATOM 1723 C CA . ASP A 1 224 ? 37.889 -31.102 15.263 1.00 27.66 224 ASP A CA 1
ATOM 1724 C C . ASP A 1 224 ? 37.216 -30.679 16.608 1.00 27.66 224 ASP A C 1
ATOM 1726 O O . ASP A 1 224 ? 37.454 -29.626 17.190 1.00 27.66 224 ASP A O 1
ATOM 1730 N N . SER A 1 225 ? 36.467 -31.674 17.127 1.00 32.06 225 SER A N 1
ATOM 1731 C CA . SER A 1 225 ? 36.311 -32.217 18.502 1.00 32.06 225 SER A CA 1
ATOM 1732 C C . SER A 1 225 ? 35.949 -31.358 19.737 1.00 32.06 225 SER A C 1
ATOM 1734 O O . SER A 1 225 ? 36.741 -30.568 20.225 1.00 32.06 225 SER A O 1
ATOM 1736 N N . GLU A 1 226 ? 34.806 -31.660 20.390 1.00 28.06 226 GLU A N 1
ATOM 1737 C CA . GLU A 1 226 ? 34.698 -32.535 21.592 1.00 28.06 226 GLU A CA 1
ATOM 1738 C C . GLU A 1 226 ? 33.247 -32.632 22.154 1.00 28.06 226 GLU A C 1
ATOM 1740 O O . GLU A 1 226 ? 32.349 -31.875 21.794 1.00 28.06 226 GLU A O 1
ATOM 1745 N N . LYS A 1 227 ? 32.997 -33.652 22.991 1.00 27.72 227 LYS A N 1
ATOM 1746 C CA . LYS A 1 227 ? 31.695 -34.240 23.379 1.00 27.72 227 LYS A CA 1
ATOM 1747 C C . LYS A 1 227 ? 31.117 -33.753 24.735 1.00 27.72 227 LYS A C 1
ATOM 1749 O O . LYS A 1 227 ? 31.834 -33.766 25.725 1.00 27.72 227 LYS A O 1
ATOM 1754 N N . GLN A 1 228 ? 29.770 -33.645 24.773 1.00 25.89 228 GLN A N 1
ATOM 1755 C CA . GLN A 1 228 ? 28.797 -33.979 25.866 1.00 25.89 228 GLN A CA 1
ATOM 1756 C C . GLN A 1 228 ? 28.606 -33.055 27.105 1.00 25.89 228 GLN A C 1
ATOM 1758 O O . GLN A 1 228 ? 29.541 -32.354 27.468 1.00 25.89 228 GLN A O 1
ATOM 1763 N N . PRO A 1 229 ? 27.492 -33.162 27.899 1.00 33.88 229 PRO A N 1
ATOM 1764 C CA . PRO A 1 229 ? 26.080 -33.580 27.663 1.00 33.88 229 PRO A CA 1
ATOM 1765 C C . PRO A 1 229 ? 25.028 -32.588 28.317 1.00 33.88 229 PRO A C 1
ATOM 1767 O O . PRO A 1 229 ? 25.415 -31.485 28.699 1.00 33.88 229 PRO A O 1
ATOM 1770 N N . PRO A 1 230 ? 23.698 -32.884 28.410 1.00 36.62 230 PRO A N 1
ATOM 1771 C CA . PRO A 1 230 ? 22.629 -31.869 28.420 1.00 36.62 230 PRO A CA 1
ATOM 1772 C C . PRO A 1 230 ? 22.142 -31.441 29.816 1.00 36.62 230 PRO A C 1
ATOM 1774 O O . PRO A 1 230 ? 22.002 -32.275 30.708 1.00 36.62 230 PRO A O 1
ATOM 1777 N N . LEU A 1 231 ? 21.759 -30.166 29.974 1.00 27.14 231 LEU A N 1
ATOM 1778 C CA . LEU A 1 231 ? 21.065 -29.667 31.168 1.00 27.14 231 LEU A CA 1
ATOM 1779 C C . LEU A 1 231 ? 19.942 -28.664 30.833 1.00 27.14 231 LEU A C 1
ATOM 1781 O O . LEU A 1 231 ? 20.176 -27.577 30.321 1.00 27.14 231 LEU A O 1
ATOM 1785 N N . SER A 1 232 ? 18.729 -29.098 31.195 1.00 25.88 232 SER A N 1
ATOM 1786 C CA . SER A 1 232 ? 17.602 -28.359 31.791 1.00 25.88 232 SER A CA 1
ATOM 1787 C C . SER A 1 232 ? 17.011 -27.102 31.129 1.00 25.88 232 SER A C 1
ATOM 1789 O O . SER A 1 232 ? 17.577 -26.016 31.146 1.00 25.88 232 SER A O 1
ATOM 1791 N N . ALA A 1 233 ? 15.761 -27.306 30.706 1.00 29.34 233 ALA A N 1
ATOM 1792 C CA . ALA A 1 233 ? 14.564 -26.466 30.772 1.00 29.34 233 ALA A CA 1
ATOM 1793 C C . ALA A 1 233 ? 14.601 -25.073 31.445 1.00 29.34 233 ALA A C 1
ATOM 1795 O O . ALA A 1 233 ? 15.112 -24.885 32.546 1.00 29.34 233 ALA A O 1
ATOM 1796 N N . ASN A 1 234 ? 13.792 -24.205 30.822 1.00 25.47 234 ASN A N 1
ATOM 1797 C CA . ASN A 1 234 ? 13.148 -22.979 31.304 1.00 25.47 234 ASN A CA 1
ATOM 1798 C C . ASN A 1 234 ? 14.001 -21.709 31.389 1.00 25.47 234 ASN A C 1
ATOM 1800 O O . ASN A 1 234 ? 14.623 -21.408 32.400 1.00 25.47 234 ASN A O 1
ATOM 1804 N N . SER A 1 235 ? 13.848 -20.840 30.389 1.00 27.80 235 SER A N 1
ATOM 1805 C CA . SER A 1 235 ? 13.044 -19.612 30.535 1.00 27.80 235 SER A CA 1
ATOM 1806 C C . SER A 1 235 ? 13.291 -18.667 29.360 1.00 27.80 235 SER A C 1
ATOM 1808 O O . SER A 1 235 ? 14.415 -18.228 29.141 1.00 27.80 235 SER A O 1
ATOM 1810 N N . ARG A 1 236 ? 12.217 -18.359 28.624 1.00 28.38 236 ARG A N 1
ATOM 1811 C CA . ARG A 1 236 ? 11.864 -17.042 28.059 1.00 28.38 236 ARG A CA 1
ATOM 1812 C C . ARG A 1 236 ? 10.669 -17.231 27.123 1.00 28.38 236 ARG A C 1
ATOM 1814 O O . ARG A 1 236 ? 10.804 -17.409 25.922 1.00 28.38 236 ARG A O 1
ATOM 1821 N N . GLN A 1 237 ? 9.487 -17.222 27.733 1.00 36.78 237 GLN A N 1
ATOM 1822 C CA . GLN A 1 237 ? 8.304 -16.646 27.101 1.00 36.78 237 GLN A CA 1
ATOM 1823 C C . GLN A 1 237 ? 8.628 -15.172 26.836 1.00 36.78 237 GLN A C 1
ATOM 1825 O O . GLN A 1 237 ? 8.929 -14.466 27.798 1.00 36.78 237 GLN A O 1
ATOM 1830 N N . ASN A 1 238 ? 8.690 -14.770 25.564 1.00 30.08 238 ASN A N 1
ATOM 1831 C CA . ASN A 1 238 ? 8.426 -13.414 25.051 1.00 30.08 238 ASN A CA 1
ATOM 1832 C C . ASN A 1 238 ? 8.812 -13.312 23.564 1.00 30.08 238 ASN A C 1
ATOM 1834 O O . ASN A 1 238 ? 9.630 -12.481 23.201 1.00 30.08 238 ASN A O 1
ATOM 1838 N N . ASP A 1 239 ? 8.203 -14.141 22.717 1.00 30.00 239 ASP A N 1
ATOM 1839 C CA . ASP A 1 239 ? 8.146 -13.915 21.265 1.00 30.00 239 ASP A CA 1
ATOM 1840 C C . ASP A 1 239 ? 6.748 -14.336 20.767 1.00 30.00 239 ASP A C 1
ATOM 1842 O O . ASP A 1 239 ? 6.579 -15.225 19.938 1.00 30.00 239 ASP A O 1
ATOM 1846 N N . GLU A 1 240 ? 5.697 -13.725 21.324 1.00 38.12 240 GLU A N 1
ATOM 1847 C CA . GLU A 1 240 ? 4.319 -13.850 20.818 1.00 38.12 240 GLU A CA 1
ATOM 1848 C C . GLU A 1 240 ? 4.090 -12.922 19.615 1.00 38.12 240 GLU A C 1
ATOM 1850 O O . GLU A 1 240 ? 3.184 -12.111 19.620 1.00 38.12 240 GLU A O 1
ATOM 1855 N N . PHE A 1 241 ? 4.940 -13.012 18.596 1.00 38.62 241 PHE A N 1
ATOM 1856 C CA . PHE A 1 241 ? 4.655 -12.642 17.204 1.00 38.62 241 PHE A CA 1
ATOM 1857 C C . PHE A 1 241 ? 5.740 -13.317 16.365 1.00 38.62 241 PHE A C 1
ATOM 1859 O O . PHE A 1 241 ? 6.644 -12.666 15.842 1.00 38.62 241 PHE A O 1
ATOM 1866 N N . ALA A 1 242 ? 5.700 -14.650 16.287 1.00 36.41 242 ALA A N 1
ATOM 1867 C CA . ALA A 1 242 ? 6.449 -15.352 15.255 1.00 36.41 242 ALA A CA 1
ATOM 1868 C C . ALA A 1 242 ? 6.090 -14.697 13.915 1.00 36.41 242 ALA A C 1
ATOM 1870 O O . ALA A 1 242 ? 4.906 -14.572 13.598 1.00 36.41 242 ALA A O 1
ATOM 1871 N N . SER A 1 243 ? 7.094 -14.216 13.179 1.00 46.44 243 SER A N 1
ATOM 1872 C CA . SER A 1 243 ? 6.909 -13.641 11.852 1.00 46.44 243 SER A CA 1
ATOM 1873 C C . SER A 1 243 ? 6.169 -14.662 10.999 1.00 46.44 243 SER A C 1
ATOM 1875 O O . SER A 1 243 ? 6.720 -15.696 10.627 1.00 46.44 243 SER A O 1
ATOM 1877 N N . LEU A 1 244 ? 4.884 -14.418 10.762 1.00 55.22 244 LEU A N 1
ATOM 1878 C CA . LEU A 1 244 ? 4.094 -15.237 9.866 1.00 55.22 244 LEU A CA 1
ATOM 1879 C C . LEU A 1 244 ? 4.675 -15.033 8.469 1.00 55.22 244 LEU A C 1
ATOM 1881 O O . LEU A 1 244 ? 4.566 -13.951 7.895 1.00 55.22 244 LEU A O 1
ATOM 1885 N N . ASP A 1 245 ? 5.353 -16.063 7.961 1.00 67.88 245 ASP A N 1
ATOM 1886 C CA . ASP A 1 245 ? 6.018 -16.027 6.661 1.00 67.88 245 ASP A CA 1
ATOM 1887 C C . ASP A 1 245 ? 4.965 -15.965 5.541 1.00 67.88 245 ASP A C 1
ATOM 1889 O O . ASP A 1 245 ? 4.507 -16.992 5.011 1.00 67.88 245 ASP A O 1
ATOM 1893 N N . PHE A 1 246 ? 4.543 -14.740 5.220 1.00 82.38 246 PHE A N 1
ATOM 1894 C CA . PHE A 1 246 ? 3.893 -14.379 3.966 1.00 82.38 246 PHE A CA 1
ATOM 1895 C C . PHE A 1 246 ? 4.925 -14.301 2.845 1.00 82.38 246 PHE A C 1
ATOM 1897 O O . PHE A 1 246 ? 6.126 -14.152 3.080 1.00 82.38 246 PHE A O 1
ATOM 1904 N N . SER A 1 247 ? 4.453 -14.376 1.599 1.00 89.12 247 SER A N 1
ATOM 1905 C CA . SER A 1 247 ? 5.334 -14.137 0.462 1.00 89.12 247 SER A CA 1
ATOM 1906 C C . SER A 1 247 ? 5.947 -12.729 0.563 1.00 89.12 247 SER A C 1
ATOM 1908 O O . SER A 1 247 ? 5.247 -11.783 0.946 1.00 89.12 247 SER A O 1
ATOM 1910 N N . PRO A 1 248 ? 7.229 -12.546 0.190 1.00 92.06 248 PRO A N 1
ATOM 1911 C CA . PRO A 1 248 ? 7.873 -11.233 0.226 1.00 92.06 248 PRO A CA 1
ATOM 1912 C C . PRO A 1 248 ? 7.088 -10.163 -0.545 1.00 92.06 248 PRO A C 1
ATOM 1914 O O . PRO A 1 248 ? 7.014 -9.018 -0.105 1.00 92.06 248 PRO A O 1
ATOM 1917 N N . SER A 1 249 ? 6.445 -10.546 -1.656 1.00 94.56 249 SER A N 1
ATOM 1918 C CA . SER A 1 249 ? 5.591 -9.660 -2.451 1.00 94.56 249 SER A CA 1
ATOM 1919 C C . SER A 1 249 ? 4.364 -9.168 -1.686 1.00 94.56 249 SER A C 1
ATOM 1921 O O . SER A 1 249 ? 4.039 -7.990 -1.779 1.00 94.56 249 SER A O 1
ATOM 1923 N N . LEU A 1 250 ? 3.688 -10.028 -0.912 1.00 95.38 250 LEU A N 1
ATOM 1924 C CA . LEU A 1 250 ? 2.519 -9.612 -0.132 1.00 95.38 250 LEU A CA 1
ATOM 1925 C C . LEU A 1 250 ? 2.925 -8.672 1.006 1.00 95.38 250 LEU A C 1
ATOM 1927 O O . LEU A 1 250 ? 2.320 -7.614 1.166 1.00 95.38 250 LEU A O 1
ATOM 1931 N N . SER A 1 251 ? 3.982 -9.010 1.747 1.00 94.50 251 SER A N 1
ATOM 1932 C CA . SER A 1 251 ? 4.507 -8.144 2.810 1.00 94.50 251 SER A CA 1
ATOM 1933 C C . SER A 1 251 ? 4.899 -6.769 2.265 1.00 94.50 251 SER A C 1
ATOM 1935 O O . SER A 1 251 ? 4.497 -5.742 2.817 1.00 94.50 251 SER A O 1
ATOM 1937 N N . ARG A 1 252 ? 5.600 -6.745 1.123 1.00 95.81 252 ARG A N 1
ATOM 1938 C CA . ARG A 1 252 ? 5.991 -5.508 0.443 1.00 95.81 252 ARG A CA 1
ATOM 1939 C C . ARG A 1 252 ? 4.779 -4.716 -0.055 1.00 95.81 252 ARG A C 1
ATOM 1941 O O . ARG A 1 252 ? 4.765 -3.497 0.100 1.00 95.81 252 ARG A O 1
ATOM 1948 N N . LEU A 1 253 ? 3.754 -5.372 -0.601 1.00 97.81 253 LEU A N 1
ATOM 1949 C CA . LEU A 1 253 ? 2.518 -4.713 -1.029 1.00 97.81 253 LEU A CA 1
ATOM 1950 C C . LEU A 1 253 ? 1.830 -4.021 0.148 1.00 97.81 253 LEU A C 1
ATOM 1952 O O . LEU A 1 253 ? 1.475 -2.848 0.050 1.00 97.81 253 LEU A O 1
ATOM 1956 N N . LEU A 1 254 ? 1.699 -4.710 1.282 1.00 97.00 254 LEU A N 1
ATOM 1957 C CA . LEU A 1 254 ? 1.141 -4.117 2.493 1.00 97.00 254 LEU A CA 1
ATOM 1958 C C . LEU A 1 254 ? 1.990 -2.929 2.987 1.00 97.00 254 LEU A C 1
ATOM 1960 O O . LEU A 1 254 ? 1.428 -1.962 3.502 1.00 97.00 254 LEU A O 1
ATOM 1964 N N . ASP A 1 255 ? 3.321 -2.955 2.822 1.00 95.94 255 ASP A N 1
ATOM 1965 C CA . ASP A 1 255 ? 4.194 -1.813 3.150 1.00 95.94 255 ASP A CA 1
ATOM 1966 C C . ASP A 1 255 ? 3.940 -0.629 2.209 1.00 95.94 255 ASP A C 1
ATOM 1968 O O . ASP A 1 255 ? 3.911 0.524 2.649 1.00 95.94 255 ASP A O 1
ATOM 1972 N N . VAL A 1 256 ? 3.723 -0.899 0.918 1.00 96.50 256 VAL A N 1
ATOM 1973 C CA . VAL A 1 256 ? 3.364 0.131 -0.065 1.00 96.50 256 VAL A CA 1
ATOM 1974 C C . VAL A 1 256 ? 2.019 0.761 0.276 1.00 96.50 256 VAL A C 1
ATOM 1976 O O . VAL A 1 256 ? 1.917 1.980 0.218 1.00 96.50 256 VAL A O 1
ATOM 1979 N N . LEU A 1 257 ? 1.012 -0.012 0.695 1.00 96.81 257 LEU A N 1
ATOM 1980 C CA . LEU A 1 257 ? -0.287 0.543 1.104 1.00 96.81 257 LEU A CA 1
ATOM 1981 C C . LEU A 1 257 ? -0.163 1.468 2.323 1.00 96.81 257 LEU A C 1
ATOM 1983 O O . LEU A 1 257 ? -0.745 2.553 2.334 1.00 96.81 257 LEU A O 1
ATOM 1987 N N . VAL A 1 258 ? 0.643 1.080 3.319 1.00 96.12 258 VAL A N 1
ATOM 1988 C CA . VAL A 1 258 ? 0.971 1.941 4.470 1.00 96.12 258 VAL A CA 1
ATOM 1989 C C . VAL A 1 258 ? 1.680 3.215 4.004 1.00 96.12 258 VAL A C 1
ATOM 1991 O O . VAL A 1 258 ? 1.343 4.309 4.453 1.00 96.12 258 VAL A O 1
ATOM 1994 N N . THR A 1 259 ? 2.629 3.087 3.075 1.00 95.00 259 THR A N 1
ATOM 1995 C CA . THR A 1 259 ? 3.363 4.235 2.529 1.00 95.00 259 THR A CA 1
ATOM 1996 C C . THR A 1 259 ? 2.421 5.168 1.769 1.00 95.00 259 THR A C 1
ATOM 1998 O O . THR A 1 259 ? 2.394 6.356 2.058 1.00 95.00 259 THR A O 1
ATOM 2001 N N . LEU A 1 260 ? 1.562 4.645 0.888 1.00 94.50 260 LEU A N 1
ATOM 2002 C CA . LEU A 1 260 ? 0.545 5.414 0.161 1.00 94.50 260 LEU A CA 1
ATOM 2003 C C . LEU A 1 260 ? -0.391 6.180 1.103 1.00 94.50 260 LEU A C 1
ATOM 2005 O O . LEU A 1 260 ? -0.694 7.342 0.835 1.00 94.50 260 LEU A O 1
ATOM 2009 N N . ALA A 1 261 ? -0.790 5.568 2.225 1.00 94.62 261 ALA A N 1
ATOM 2010 C CA . ALA A 1 261 ? -1.599 6.225 3.251 1.00 94.62 261 ALA A CA 1
ATOM 2011 C C . ALA A 1 261 ? -0.903 7.443 3.878 1.00 94.62 261 ALA A C 1
ATOM 2013 O O . ALA A 1 261 ? -1.573 8.387 4.297 1.00 94.62 261 ALA A O 1
ATOM 2014 N N . GLN A 1 262 ? 0.429 7.444 3.931 1.00 93.38 262 GLN A N 1
ATOM 2015 C CA . GLN A 1 262 ? 1.248 8.502 4.528 1.00 93.38 262 GLN A CA 1
ATOM 2016 C C . GLN A 1 262 ? 1.857 9.460 3.485 1.00 93.38 262 GLN A C 1
ATOM 2018 O O . GLN A 1 262 ? 2.325 10.545 3.840 1.00 93.38 262 GLN A O 1
ATOM 2023 N N . THR A 1 263 ? 1.818 9.108 2.196 1.00 89.44 263 THR A N 1
ATOM 2024 C CA . THR A 1 263 ? 2.367 9.923 1.108 1.00 89.44 263 THR A CA 1
ATOM 2025 C C . THR A 1 263 ? 1.428 11.068 0.725 1.00 89.44 263 THR A C 1
ATOM 2027 O O . THR A 1 263 ? 0.245 10.905 0.402 1.00 89.44 263 THR A O 1
ATOM 2030 N N . GLY A 1 264 ? 1.984 12.275 0.722 1.00 83.25 264 GLY A N 1
ATOM 2031 C CA . GLY A 1 264 ? 1.279 13.509 0.409 1.00 83.25 264 GLY A CA 1
ATOM 2032 C C . GLY A 1 264 ? 2.196 14.725 0.543 1.00 83.25 264 GLY A C 1
ATOM 2033 O O . GLY A 1 264 ? 3.382 14.561 0.833 1.00 83.25 264 GLY A O 1
ATOM 2034 N N . PRO A 1 265 ? 1.675 15.945 0.331 1.00 77.19 265 PRO A N 1
ATOM 2035 C CA . PRO A 1 265 ? 2.495 17.148 0.385 1.00 77.19 265 PRO A CA 1
ATOM 2036 C C . PRO A 1 265 ? 3.078 17.316 1.791 1.00 77.19 265 PRO A C 1
ATOM 2038 O O . PRO A 1 265 ? 2.357 17.162 2.779 1.00 77.19 265 PRO A O 1
ATOM 2041 N N . VAL A 1 266 ? 4.375 17.618 1.882 1.00 66.50 266 VAL A N 1
ATOM 2042 C CA . VAL A 1 266 ? 5.015 17.945 3.159 1.00 66.50 266 VAL A CA 1
ATOM 2043 C C . VAL A 1 266 ? 4.366 19.228 3.672 1.00 66.50 266 VAL A C 1
ATOM 2045 O O . VAL A 1 266 ? 4.474 20.287 3.055 1.00 66.50 266 VAL A O 1
ATOM 2048 N N . GLU A 1 267 ? 3.628 19.119 4.774 1.00 57.91 267 GLU A N 1
ATOM 2049 C CA . GLU A 1 267 ? 3.174 20.287 5.521 1.00 57.91 267 GLU A CA 1
ATOM 2050 C C . GLU A 1 267 ? 4.431 20.988 6.030 1.00 57.91 267 GLU A C 1
ATOM 2052 O O . GLU A 1 267 ? 5.129 20.448 6.884 1.00 57.91 267 GLU A O 1
ATOM 2057 N N . SER A 1 268 ? 4.741 22.174 5.501 1.0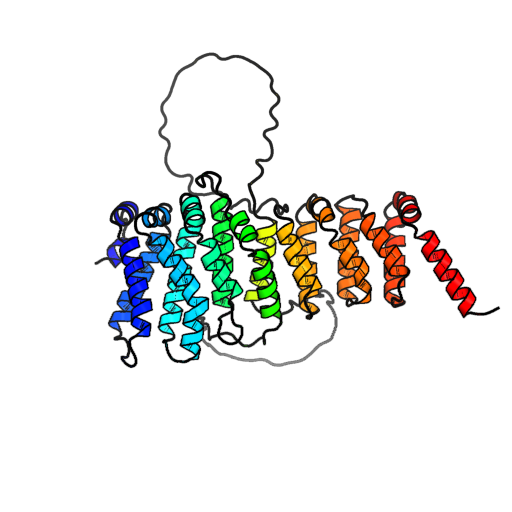0 43.25 268 SER A N 1
ATOM 2058 C CA . SER A 1 268 ? 5.728 23.044 6.128 1.00 43.25 268 SER A CA 1
ATOM 2059 C C . SER A 1 268 ? 5.195 23.380 7.518 1.00 43.25 268 SER A C 1
ATOM 2061 O O . SER A 1 268 ? 4.272 24.190 7.654 1.00 43.25 268 SER A O 1
ATOM 2063 N N . SER A 1 269 ? 5.719 22.722 8.548 1.00 36.88 269 SER A N 1
ATOM 2064 C CA . SER A 1 269 ? 5.456 23.078 9.938 1.00 36.88 269 SER A CA 1
ATOM 2065 C C . SER A 1 269 ? 5.715 24.576 10.102 1.00 36.88 269 SER A C 1
ATOM 2067 O O . SER A 1 269 ? 6.788 25.071 9.756 1.00 36.88 269 SER A O 1
ATOM 2069 N N . GLY A 1 270 ? 4.680 25.299 10.523 1.00 33.53 270 GLY A N 1
ATOM 2070 C CA . GLY A 1 270 ? 4.559 26.737 10.340 1.00 33.53 270 GLY A CA 1
ATOM 2071 C C . GLY A 1 270 ? 5.741 27.557 10.851 1.00 33.53 270 GLY A C 1
ATOM 2072 O O . GLY A 1 270 ? 6.098 27.511 12.028 1.00 33.53 270 GLY A O 1
ATOM 2073 N N . ALA A 1 271 ? 6.240 28.439 9.986 1.00 28.36 271 ALA A N 1
ATOM 2074 C CA . ALA A 1 271 ? 6.759 29.720 10.431 1.00 28.36 271 ALA A CA 1
ATOM 2075 C C . ALA A 1 271 ? 5.576 30.549 10.958 1.00 28.36 271 ALA A C 1
ATOM 2077 O O . ALA A 1 271 ? 4.976 31.357 10.251 1.00 28.36 271 ALA A O 1
ATOM 2078 N N . SER A 1 272 ? 5.220 30.322 12.219 1.00 35.75 272 SER A N 1
ATOM 2079 C CA . SER A 1 272 ? 4.476 31.293 13.012 1.00 35.75 272 SER A CA 1
ATOM 2080 C C . SER A 1 272 ? 5.385 32.497 13.248 1.00 35.75 272 SER A C 1
ATOM 2082 O O . SER A 1 272 ? 6.081 32.568 14.257 1.00 35.75 272 SER A O 1
ATOM 2084 N N . THR A 1 273 ? 5.405 33.452 12.321 1.00 27.62 273 THR A N 1
ATOM 2085 C CA . THR A 1 273 ? 5.938 34.790 12.584 1.00 27.62 273 THR A CA 1
ATOM 2086 C C . THR A 1 273 ? 4.817 35.805 12.458 1.00 27.62 273 THR A C 1
ATOM 2088 O O . THR A 1 273 ? 4.381 36.215 11.386 1.00 27.62 273 THR A O 1
ATOM 2091 N N . SER A 1 274 ? 4.342 36.181 13.641 1.00 26.78 274 SER A N 1
ATOM 2092 C CA . SER A 1 274 ? 3.632 37.412 13.938 1.00 26.78 274 SER A CA 1
ATOM 2093 C C . SER A 1 274 ? 4.067 38.565 13.032 1.00 26.78 274 SER A C 1
ATOM 2095 O O . SER A 1 274 ? 5.229 38.979 13.039 1.00 26.78 274 SER A O 1
ATOM 2097 N N . LEU A 1 275 ? 3.096 39.120 12.314 1.00 35.03 275 LEU A N 1
ATOM 2098 C CA . LEU A 1 275 ? 3.150 40.452 11.731 1.00 35.03 275 LEU A CA 1
ATOM 2099 C C . LEU A 1 275 ? 3.472 41.475 12.826 1.00 35.03 275 LEU A C 1
ATOM 2101 O O . LEU A 1 275 ? 2.574 41.878 13.556 1.00 35.03 275 LEU A O 1
ATOM 2105 N N . LEU A 1 276 ? 4.722 41.928 12.912 1.00 27.41 276 LEU A N 1
ATOM 2106 C CA . LEU A 1 276 ? 5.066 43.208 13.526 1.00 27.41 276 LEU A CA 1
ATOM 2107 C C . LEU A 1 276 ? 6.171 43.892 12.709 1.00 27.41 276 LEU A C 1
ATOM 2109 O O . LEU A 1 276 ? 7.267 43.385 12.498 1.00 27.41 276 LEU A O 1
ATOM 2113 N N . SER A 1 277 ? 5.793 45.066 12.225 1.00 26.86 277 SER A N 1
ATOM 2114 C CA . SER A 1 277 ? 6.560 46.116 11.563 1.00 26.86 277 SER A CA 1
ATOM 2115 C C . SER A 1 277 ? 7.931 46.416 12.186 1.00 26.86 277 SER A C 1
ATOM 2117 O O . SER A 1 277 ? 7.998 46.576 13.400 1.00 26.86 277 SER A O 1
ATOM 2119 N N . GLN A 1 278 ? 8.959 46.675 11.360 1.00 27.06 278 GLN A N 1
ATOM 2120 C CA . GLN A 1 278 ? 9.574 48.010 11.189 1.00 27.06 278 GLN A CA 1
ATOM 2121 C C . GLN A 1 278 ? 10.893 47.986 10.369 1.00 27.06 278 GLN A C 1
ATOM 2123 O O . GLN A 1 278 ? 11.801 47.205 10.617 1.00 27.06 278 GLN A O 1
ATOM 2128 N N . THR A 1 279 ? 10.956 48.920 9.407 1.00 24.97 279 THR A N 1
ATOM 2129 C CA . THR A 1 279 ? 12.108 49.741 8.954 1.00 24.97 279 THR A CA 1
ATOM 2130 C C . THR A 1 279 ? 13.417 49.110 8.433 1.00 24.97 279 THR A C 1
ATOM 2132 O O . THR A 1 279 ? 14.234 48.584 9.177 1.00 24.97 279 THR A O 1
ATOM 2135 N N . LYS A 1 280 ? 13.690 49.370 7.141 1.00 29.08 280 LYS A N 1
ATOM 2136 C CA . LYS A 1 280 ? 15.032 49.530 6.524 1.00 29.08 280 LYS A CA 1
ATOM 2137 C C . LYS A 1 280 ? 15.788 50.716 7.170 1.00 29.08 280 LYS A C 1
ATOM 2139 O O . LYS A 1 280 ? 15.099 51.672 7.537 1.00 29.08 280 LYS A O 1
ATOM 2144 N N . PRO A 1 281 ? 17.146 50.733 7.245 1.00 33.09 281 PRO A N 1
ATOM 2145 C CA . PRO A 1 281 ? 17.957 51.146 6.077 1.00 33.09 281 PRO A CA 1
ATOM 2146 C C . PRO A 1 281 ? 19.410 50.581 5.934 1.00 33.09 281 PRO A C 1
ATOM 2148 O O . PRO A 1 281 ? 20.059 50.214 6.901 1.00 33.09 281 PRO A O 1
ATOM 2151 N N . THR A 1 282 ? 19.889 50.569 4.673 1.00 26.53 282 THR A N 1
ATOM 2152 C CA . THR A 1 282 ? 21.269 50.763 4.118 1.00 26.53 282 THR A CA 1
ATOM 2153 C C . THR A 1 282 ? 22.550 50.171 4.752 1.00 26.53 282 THR A C 1
ATOM 2155 O O . THR A 1 282 ? 22.883 50.500 5.882 1.00 26.53 282 THR A O 1
ATOM 2158 N N . GLY A 1 283 ? 23.404 49.535 3.914 1.00 24.95 283 GLY A N 1
ATOM 2159 C CA . GLY A 1 283 ? 24.877 49.529 4.097 1.00 24.95 283 GLY A CA 1
ATOM 2160 C C . GLY A 1 283 ? 25.704 48.372 3.480 1.00 24.95 283 GLY A C 1
ATOM 2161 O O . GLY A 1 283 ? 25.846 47.331 4.097 1.00 24.95 283 GLY A O 1
ATOM 2162 N N . ASN A 1 284 ? 26.273 48.608 2.289 1.00 26.55 284 ASN A N 1
ATOM 2163 C CA . ASN A 1 284 ? 27.425 48.031 1.551 1.00 26.55 284 ASN A CA 1
ATOM 2164 C C . ASN A 1 284 ? 28.264 46.793 2.001 1.00 26.55 284 ASN A C 1
ATOM 2166 O O . ASN A 1 284 ? 28.799 46.739 3.102 1.00 26.55 284 ASN A O 1
ATOM 2170 N N . SER A 1 285 ? 28.677 46.046 0.952 1.00 25.52 285 SER A N 1
ATOM 2171 C CA . SER A 1 285 ? 29.859 45.147 0.787 1.00 25.52 285 SER A CA 1
ATOM 2172 C C . SER A 1 285 ? 29.741 43.761 1.444 1.00 25.52 285 SER A C 1
ATOM 2174 O O . SER A 1 285 ? 29.351 43.663 2.590 1.00 25.52 285 SER A O 1
ATOM 2176 N N . ARG A 1 286 ? 30.110 42.626 0.836 1.00 28.52 286 ARG A N 1
ATOM 2177 C CA . ARG A 1 286 ? 31.271 42.332 -0.017 1.00 28.52 286 ARG A CA 1
ATOM 2178 C C . ARG A 1 286 ? 31.057 40.943 -0.655 1.00 28.52 286 ARG A C 1
ATOM 2180 O O . ARG A 1 286 ? 30.482 40.059 -0.035 1.00 28.52 286 ARG A O 1
ATOM 2187 N N . SER A 1 287 ? 31.531 40.773 -1.881 1.00 30.88 287 SER A N 1
ATOM 2188 C CA . SER A 1 287 ? 31.547 39.539 -2.678 1.00 30.88 287 SER A CA 1
ATOM 2189 C C . SER A 1 287 ? 32.120 38.314 -1.949 1.00 30.88 287 SER A C 1
ATOM 2191 O O . SER A 1 287 ? 33.275 38.351 -1.520 1.00 30.88 287 SER A O 1
ATOM 2193 N N . GLN A 1 288 ? 31.370 37.208 -1.927 1.00 27.14 288 GLN A N 1
ATOM 2194 C CA . GLN A 1 288 ? 31.898 35.860 -1.711 1.00 27.14 288 GLN A CA 1
ATOM 2195 C C . GLN A 1 288 ? 31.132 34.866 -2.595 1.00 27.14 288 GLN A C 1
ATOM 2197 O O . GLN A 1 288 ? 29.910 34.772 -2.559 1.00 27.14 288 GLN A O 1
ATOM 2202 N N . THR A 1 289 ? 31.889 34.198 -3.455 1.00 27.25 289 THR A N 1
ATOM 2203 C CA . THR A 1 289 ? 31.512 33.113 -4.367 1.00 27.25 289 THR A CA 1
ATOM 2204 C C . THR A 1 289 ? 30.745 31.988 -3.656 1.00 27.25 289 THR A C 1
ATOM 2206 O O . THR A 1 289 ? 31.224 31.544 -2.609 1.00 27.25 289 THR A O 1
ATOM 2209 N N . PRO A 1 290 ? 29.636 31.449 -4.203 1.00 26.89 290 PRO A N 1
ATOM 2210 C CA . PRO A 1 290 ? 29.026 30.249 -3.652 1.00 26.89 290 PRO A CA 1
ATOM 2211 C C . PRO A 1 290 ? 29.825 29.040 -4.142 1.00 26.89 290 PRO A C 1
ATOM 2213 O O . PRO A 1 290 ? 29.725 28.618 -5.292 1.00 26.89 290 PRO A O 1
ATOM 2216 N N . SER A 1 291 ? 30.681 28.525 -3.263 1.00 24.19 291 SER A N 1
ATOM 2217 C CA . SER A 1 291 ? 31.311 27.222 -3.433 1.00 24.19 291 SER A CA 1
ATOM 2218 C C . SER A 1 291 ? 30.216 26.163 -3.461 1.00 24.19 291 SER A C 1
ATOM 2220 O O . SER A 1 291 ? 29.527 25.952 -2.465 1.00 24.19 291 SER A O 1
ATOM 2222 N N . CYS A 1 292 ? 30.084 25.487 -4.600 1.00 31.05 292 CYS A N 1
ATOM 2223 C CA . CYS A 1 292 ? 29.473 24.172 -4.695 1.00 31.05 292 CYS A CA 1
ATOM 2224 C C . CYS A 1 292 ? 30.092 23.276 -3.618 1.00 31.05 292 CYS A C 1
ATOM 2226 O O . CYS A 1 292 ? 31.318 23.202 -3.547 1.00 31.05 292 CYS A O 1
ATOM 2228 N N . ASN A 1 293 ? 29.250 22.702 -2.758 1.00 29.34 293 ASN A N 1
ATOM 2229 C CA . ASN A 1 293 ? 29.433 21.471 -1.975 1.00 29.34 293 ASN A CA 1
ATOM 2230 C C . ASN A 1 293 ? 28.552 21.536 -0.721 1.00 29.34 293 ASN A C 1
ATOM 2232 O O . ASN A 1 293 ? 29.051 21.637 0.390 1.00 29.34 293 ASN A O 1
ATOM 2236 N N . ASN A 1 294 ? 27.238 21.441 -0.918 1.00 30.27 294 ASN A N 1
ATOM 2237 C CA . ASN A 1 294 ? 26.327 20.861 0.069 1.00 30.27 294 ASN A CA 1
ATOM 2238 C C . ASN A 1 294 ? 25.615 19.706 -0.643 1.00 30.27 294 ASN A C 1
ATOM 2240 O O . ASN A 1 294 ? 24.466 19.807 -1.064 1.00 30.27 294 ASN A O 1
ATOM 2244 N N . LEU A 1 295 ? 26.385 18.646 -0.902 1.00 34.25 295 LEU A N 1
ATOM 2245 C CA . LEU A 1 295 ? 25.904 17.380 -1.442 1.00 34.25 295 LEU A CA 1
ATOM 2246 C C . LEU A 1 295 ? 25.061 16.696 -0.358 1.00 34.25 295 LEU A C 1
ATOM 2248 O O . LEU A 1 295 ? 25.601 16.024 0.510 1.00 34.25 295 LEU A O 1
ATOM 2252 N N . TYR A 1 296 ? 23.750 16.925 -0.432 1.00 37.84 296 TYR A N 1
ATOM 2253 C CA . TYR A 1 296 ? 22.676 16.041 0.029 1.00 37.84 296 TYR A CA 1
ATOM 2254 C C . TYR A 1 296 ? 22.855 15.419 1.422 1.00 37.84 296 TYR A C 1
ATOM 2256 O O . TYR A 1 296 ? 22.838 14.199 1.571 1.00 37.84 296 TYR A O 1
ATOM 2264 N N . ASP A 1 297 ? 22.944 16.263 2.450 1.00 32.06 297 ASP A N 1
ATOM 2265 C CA . ASP A 1 297 ? 22.554 15.882 3.811 1.00 32.06 297 ASP A CA 1
ATOM 2266 C C . ASP A 1 297 ? 21.103 16.318 4.057 1.00 32.06 297 ASP A C 1
ATOM 2268 O O . ASP A 1 297 ? 20.810 17.215 4.836 1.00 32.06 297 ASP A O 1
ATOM 2272 N N . GLU A 1 298 ? 20.185 15.705 3.314 1.00 33.09 298 GLU A N 1
ATOM 2273 C CA . GLU A 1 298 ? 18.816 15.511 3.775 1.00 33.09 298 GLU A CA 1
ATOM 2274 C C . GLU A 1 298 ? 18.518 14.033 3.591 1.00 33.09 298 GLU A C 1
ATOM 2276 O O . GLU A 1 298 ? 18.029 13.552 2.568 1.00 33.09 298 GLU A O 1
ATOM 2281 N N . LYS A 1 299 ? 18.862 13.286 4.633 1.00 34.47 299 LYS A N 1
ATOM 2282 C CA . LYS A 1 299 ? 18.125 12.102 5.035 1.00 34.47 299 LYS A CA 1
ATOM 2283 C C . LYS A 1 299 ? 16.640 12.478 5.018 1.00 34.47 299 LYS A C 1
ATOM 2285 O O . LYS A 1 299 ? 16.149 13.050 5.984 1.00 34.47 299 LYS A O 1
ATOM 2290 N N . ARG A 1 300 ? 16.003 12.225 3.866 1.00 43.59 300 ARG A N 1
ATOM 2291 C CA . ARG A 1 300 ? 14.571 12.296 3.558 1.00 43.59 300 ARG A CA 1
ATOM 2292 C C . ARG A 1 300 ? 13.773 12.347 4.853 1.00 43.59 300 ARG A C 1
ATOM 2294 O O . ARG A 1 300 ? 13.833 11.382 5.617 1.00 43.59 300 ARG A O 1
ATOM 2301 N N . GLU A 1 301 ? 13.048 13.434 5.105 1.00 39.94 301 GLU A N 1
ATOM 2302 C CA . GLU A 1 301 ? 12.071 13.495 6.194 1.00 39.94 301 GLU A CA 1
ATOM 2303 C C . GLU A 1 301 ? 10.921 12.514 5.899 1.00 39.94 301 GLU A C 1
ATOM 2305 O O . GLU A 1 301 ? 9.788 12.872 5.591 1.00 39.94 301 GLU A O 1
ATOM 2310 N N . GLN A 1 302 ? 11.212 11.221 6.005 1.00 48.91 302 GLN A N 1
ATOM 2311 C CA . GLN A 1 302 ? 10.259 10.138 6.160 1.00 48.91 302 GLN A CA 1
ATOM 2312 C C . GLN A 1 302 ? 9.730 10.240 7.601 1.00 48.91 302 GLN A C 1
ATOM 2314 O O . GLN A 1 302 ? 10.055 9.421 8.454 1.00 48.91 302 GLN A O 1
ATOM 2319 N N . GLY A 1 303 ? 9.076 11.362 7.919 1.00 51.47 303 GLY A N 1
ATOM 2320 C CA . GLY A 1 303 ? 9.242 11.954 9.250 1.00 51.47 303 GLY A CA 1
ATOM 2321 C C . GLY A 1 303 ? 7.983 12.268 10.043 1.00 51.47 303 GLY A C 1
ATOM 2322 O O . GLY A 1 303 ? 8.092 12.414 11.254 1.00 51.47 303 GLY A O 1
ATOM 2323 N N . SER A 1 304 ? 6.796 12.355 9.432 1.00 65.50 304 SER A N 1
ATOM 2324 C CA . SER A 1 304 ? 5.586 12.608 10.233 1.00 65.50 304 SER A CA 1
ATOM 2325 C C . SER A 1 304 ? 4.832 11.333 10.599 1.00 65.50 304 SER A C 1
ATOM 2327 O O . SER A 1 304 ? 4.155 11.306 11.618 1.00 65.50 304 SER A O 1
ATOM 2329 N N . GLY A 1 305 ? 4.878 10.291 9.758 1.00 84.31 305 GLY A N 1
ATOM 2330 C CA . GLY A 1 305 ? 3.984 9.135 9.895 1.00 84.31 305 GLY A CA 1
ATOM 2331 C C . GLY A 1 305 ? 2.495 9.514 9.864 1.00 84.31 305 GLY A C 1
ATOM 2332 O O . GLY A 1 305 ? 1.655 8.697 10.239 1.00 84.31 305 GLY A O 1
ATOM 2333 N N . LYS A 1 306 ? 2.160 10.750 9.463 1.00 93.19 306 LYS A N 1
ATOM 2334 C CA . LYS A 1 306 ? 0.805 11.307 9.451 1.00 93.19 306 LYS A CA 1
ATOM 2335 C C . LYS A 1 306 ? 0.043 10.782 8.239 1.00 93.19 306 LYS A C 1
ATOM 2337 O O . LYS A 1 306 ? 0.591 10.749 7.140 1.00 93.19 306 LYS A O 1
ATOM 2342 N N . VAL A 1 307 ? -1.215 10.396 8.430 1.00 94.19 307 VAL A N 1
ATOM 2343 C CA . VAL A 1 307 ? -2.088 9.959 7.333 1.00 94.19 307 VAL A CA 1
ATOM 2344 C C . VAL A 1 307 ? -2.427 11.147 6.433 1.00 94.19 307 VAL A C 1
ATOM 2346 O O . VAL A 1 307 ? -2.817 12.213 6.905 1.00 94.19 307 VAL A O 1
ATOM 2349 N N . ARG A 1 308 ? -2.271 10.949 5.123 1.00 92.25 308 ARG A N 1
ATOM 2350 C CA . ARG A 1 308 ? -2.565 11.913 4.050 1.00 92.25 308 ARG A CA 1
ATOM 2351 C C . ARG A 1 308 ? -3.500 11.338 2.982 1.00 92.25 308 ARG A C 1
ATOM 2353 O O . ARG A 1 308 ? -3.816 12.023 2.006 1.00 92.25 308 ARG A O 1
ATOM 2360 N N . ASP A 1 309 ? -3.902 10.080 3.133 1.00 93.38 309 ASP A N 1
ATOM 2361 C CA . ASP A 1 309 ? -4.836 9.394 2.250 1.00 93.38 309 ASP A CA 1
ATOM 2362 C C . ASP A 1 309 ? -5.703 8.403 3.032 1.00 93.38 309 ASP A C 1
ATOM 2364 O O . ASP A 1 309 ? -5.243 7.337 3.445 1.00 93.38 309 ASP A O 1
ATOM 2368 N N . LEU A 1 310 ? -6.965 8.769 3.247 1.00 94.44 310 LEU A N 1
ATOM 2369 C CA . LEU A 1 310 ? -7.919 7.934 3.976 1.00 94.44 310 LEU A CA 1
ATOM 2370 C C . LEU A 1 310 ? -8.458 6.786 3.120 1.00 94.44 310 LEU A C 1
ATOM 2372 O O . LEU A 1 310 ? -8.750 5.719 3.653 1.00 94.44 310 LEU A O 1
ATOM 2376 N N . GLU A 1 311 ? -8.494 6.940 1.797 1.00 94.25 311 GLU A N 1
ATOM 2377 C CA . GLU A 1 311 ? -8.888 5.862 0.889 1.00 94.25 311 GLU A CA 1
ATOM 2378 C C . GLU A 1 311 ? -7.840 4.737 0.889 1.00 94.25 311 GLU A C 1
ATOM 2380 O O . GLU A 1 311 ? -8.185 3.559 0.807 1.00 94.25 311 GLU A O 1
ATOM 2385 N N . ALA A 1 312 ? -6.555 5.063 1.073 1.00 94.62 312 ALA A N 1
ATOM 2386 C CA . ALA A 1 312 ? -5.517 4.048 1.249 1.00 94.62 312 ALA A CA 1
ATOM 2387 C C . ALA A 1 312 ? -5.622 3.291 2.585 1.00 94.62 312 ALA A C 1
ATOM 2389 O O . ALA A 1 312 ? -5.359 2.088 2.636 1.00 94.62 312 ALA A O 1
ATOM 2390 N N . VAL A 1 313 ? -6.074 3.950 3.658 1.00 96.06 313 VAL A N 1
ATOM 2391 C CA . VAL A 1 313 ? -6.431 3.262 4.914 1.00 96.06 313 VAL A CA 1
ATOM 2392 C C . VAL A 1 313 ? -7.663 2.376 4.706 1.00 96.06 313 VAL A C 1
ATOM 2394 O O . VAL A 1 313 ? -7.704 1.245 5.197 1.00 96.06 313 VAL A O 1
ATOM 2397 N N . GLN A 1 314 ? -8.634 2.839 3.915 1.00 96.50 314 GLN A N 1
ATOM 2398 C CA . GLN A 1 314 ? -9.800 2.049 3.532 1.00 96.50 314 GLN A CA 1
ATOM 2399 C C . GLN A 1 314 ? -9.417 0.809 2.705 1.00 96.50 314 GLN A C 1
ATOM 2401 O O . GLN A 1 314 ? -10.030 -0.237 2.886 1.00 96.50 314 GLN A O 1
ATOM 2406 N N . MET A 1 315 ? -8.367 0.855 1.873 1.00 97.25 315 MET A N 1
ATOM 2407 C CA . MET A 1 315 ? -7.848 -0.351 1.206 1.00 97.25 315 MET A CA 1
ATOM 2408 C C . MET A 1 315 ? -7.425 -1.431 2.210 1.00 97.25 315 MET A C 1
ATOM 2410 O O . MET A 1 315 ? -7.740 -2.603 2.019 1.00 97.25 315 MET A O 1
ATOM 2414 N N . LEU A 1 316 ? -6.738 -1.055 3.295 1.00 97.69 316 LEU A N 1
ATOM 2415 C CA . LEU A 1 316 ? -6.352 -1.999 4.351 1.00 97.69 316 LEU A CA 1
ATOM 2416 C C . LEU A 1 316 ? -7.588 -2.558 5.069 1.00 97.69 316 LEU A C 1
ATOM 2418 O O . LEU A 1 316 ? -7.673 -3.765 5.286 1.00 97.69 316 LEU A O 1
ATOM 2422 N N . GLN A 1 317 ? -8.579 -1.712 5.366 1.00 96.50 317 GLN A N 1
ATOM 2423 C CA . GLN A 1 317 ? -9.869 -2.160 5.900 1.00 96.50 317 GLN A CA 1
ATOM 2424 C C . GLN A 1 317 ? -10.548 -3.177 4.969 1.00 96.50 317 GLN A C 1
ATOM 2426 O O . GLN A 1 317 ? -11.023 -4.214 5.426 1.00 96.50 317 GLN A O 1
ATOM 2431 N N . ASP A 1 318 ? -10.562 -2.908 3.666 1.00 96.81 318 ASP A N 1
ATOM 2432 C CA . ASP A 1 318 ? -11.142 -3.784 2.654 1.00 96.81 318 ASP A CA 1
ATOM 2433 C C . ASP A 1 318 ? -10.438 -5.142 2.590 1.00 96.81 318 ASP A C 1
ATOM 2435 O O . ASP A 1 318 ? -11.111 -6.172 2.535 1.00 96.81 318 ASP A O 1
ATOM 2439 N N . ILE A 1 319 ? -9.101 -5.159 2.625 1.00 97.25 319 ILE A N 1
ATOM 2440 C CA . ILE A 1 319 ? -8.323 -6.405 2.663 1.00 97.25 319 ILE A CA 1
ATOM 2441 C C . ILE A 1 319 ? -8.665 -7.184 3.933 1.00 97.25 319 ILE A C 1
ATOM 2443 O O . ILE A 1 319 ? -8.961 -8.371 3.844 1.00 97.25 319 ILE A O 1
ATOM 2447 N N . PHE A 1 320 ? -8.687 -6.530 5.099 1.00 96.12 320 PHE A N 1
ATOM 2448 C CA . PHE A 1 320 ? -9.028 -7.178 6.367 1.00 96.12 320 PHE A CA 1
ATOM 2449 C C . PHE A 1 320 ? -10.409 -7.848 6.321 1.00 96.12 320 PHE A C 1
ATOM 2451 O O . PHE A 1 320 ? -10.555 -9.001 6.721 1.00 96.12 320 PHE A O 1
ATOM 2458 N N . LEU A 1 321 ? -11.424 -7.149 5.809 1.00 93.69 321 LEU A N 1
ATOM 2459 C CA . LEU A 1 321 ? -12.797 -7.659 5.769 1.00 93.69 321 LEU A CA 1
ATOM 2460 C C . LEU A 1 321 ? -12.999 -8.763 4.724 1.00 93.69 321 LEU A C 1
ATOM 2462 O O . LEU A 1 321 ? -13.809 -9.659 4.945 1.00 93.69 321 LEU A O 1
ATOM 2466 N N . LYS A 1 322 ? -12.294 -8.691 3.588 1.00 94.62 322 LYS A N 1
ATOM 2467 C CA . LYS A 1 322 ? -12.433 -9.642 2.471 1.00 94.62 322 LYS A CA 1
ATOM 2468 C C . LYS A 1 322 ? -11.500 -10.850 2.584 1.00 94.62 322 LYS A C 1
ATOM 2470 O O . LYS A 1 322 ? -11.716 -11.835 1.888 1.00 94.62 322 LYS A O 1
ATOM 2475 N N . ALA A 1 323 ? -10.464 -10.785 3.419 1.00 93.50 323 ALA A N 1
ATOM 2476 C CA . ALA A 1 323 ? -9.517 -11.877 3.593 1.00 93.50 323 ALA A CA 1
ATOM 2477 C C . ALA A 1 323 ? -10.164 -13.088 4.282 1.00 93.50 323 ALA A C 1
ATOM 2479 O O . ALA A 1 323 ? -10.672 -12.996 5.399 1.00 93.50 323 ALA A O 1
ATOM 2480 N N . GLU A 1 324 ? -10.060 -14.253 3.644 1.00 88.88 324 GLU A N 1
ATOM 2481 C CA . GLU A 1 324 ? -10.407 -15.540 4.263 1.00 88.88 324 GLU A CA 1
ATOM 2482 C C . GLU A 1 324 ? -9.305 -16.016 5.224 1.00 88.88 324 GLU A C 1
ATOM 2484 O O . GLU A 1 324 ? -9.570 -16.680 6.229 1.00 88.88 324 GLU A O 1
ATOM 2489 N N . ASN A 1 325 ? -8.056 -15.634 4.939 1.00 89.50 325 ASN A N 1
ATOM 2490 C CA . ASN A 1 325 ? -6.888 -15.996 5.727 1.00 89.50 325 ASN A CA 1
ATOM 2491 C C . ASN A 1 325 ? -6.812 -15.161 7.022 1.00 89.50 325 ASN A C 1
ATOM 2493 O O . ASN A 1 325 ? -6.580 -13.951 6.987 1.00 89.50 325 ASN A O 1
ATOM 2497 N N . LYS A 1 326 ? -6.966 -15.826 8.175 1.00 89.44 326 LYS A N 1
ATOM 2498 C CA . LYS A 1 326 ? -6.924 -15.199 9.508 1.00 89.44 326 LYS A CA 1
ATOM 2499 C C . LYS A 1 326 ? -5.572 -14.578 9.851 1.00 89.44 326 LYS A C 1
ATOM 2501 O O . LYS A 1 326 ? -5.539 -13.554 10.529 1.00 89.44 326 LYS A O 1
ATOM 2506 N N . ASP A 1 327 ? -4.484 -15.145 9.347 1.00 90.06 327 ASP A N 1
ATOM 2507 C CA . ASP A 1 327 ? -3.153 -14.584 9.547 1.00 90.06 327 ASP A CA 1
ATOM 2508 C C . ASP A 1 327 ? -3.019 -13.259 8.791 1.00 90.06 327 ASP A C 1
ATOM 2510 O O . ASP A 1 327 ? -2.457 -12.298 9.314 1.00 90.06 327 ASP A O 1
ATOM 2514 N N . LEU A 1 328 ? -3.574 -13.171 7.571 1.00 93.19 328 LEU A N 1
ATOM 2515 C CA . LEU A 1 328 ? -3.574 -11.916 6.812 1.00 93.19 328 LEU A CA 1
ATOM 2516 C C . LEU A 1 328 ? -4.403 -10.851 7.535 1.00 93.19 328 LEU A C 1
ATOM 2518 O O . LEU A 1 328 ? -3.984 -9.698 7.614 1.00 93.19 328 LEU A O 1
ATOM 2522 N N . GLN A 1 329 ? -5.553 -11.234 8.101 1.00 94.38 329 GLN A N 1
ATOM 2523 C CA . GLN A 1 329 ? -6.345 -10.333 8.944 1.00 94.38 329 GLN A CA 1
ATOM 2524 C C . GLN A 1 329 ? -5.508 -9.798 10.121 1.00 94.38 329 GLN A C 1
ATOM 2526 O O . GLN A 1 329 ? -5.536 -8.598 10.392 1.00 94.38 329 GLN A O 1
ATOM 2531 N N . ALA A 1 330 ? -4.715 -10.649 10.780 1.00 92.62 330 ALA A N 1
ATOM 2532 C CA . ALA A 1 330 ? -3.838 -10.239 11.881 1.00 92.62 330 ALA A CA 1
ATOM 2533 C C . ALA A 1 330 ? -2.750 -9.255 11.442 1.00 92.62 330 ALA A C 1
ATOM 2535 O O . ALA A 1 330 ? -2.554 -8.219 12.083 1.00 92.62 330 ALA A O 1
ATOM 2536 N N . GLU A 1 331 ? -2.076 -9.546 10.332 1.00 93.50 331 GLU A N 1
ATOM 2537 C CA . GLU A 1 331 ? -1.004 -8.706 9.800 1.00 93.50 331 GLU A CA 1
ATOM 2538 C C . GLU A 1 331 ? -1.530 -7.334 9.356 1.00 93.50 331 GLU A C 1
ATOM 2540 O O . GLU A 1 331 ? -0.969 -6.291 9.704 1.00 93.50 331 GLU A O 1
ATOM 2545 N N . VAL A 1 332 ? -2.660 -7.309 8.644 1.00 96.44 332 VAL A N 1
ATOM 2546 C CA . VAL A 1 332 ? -3.299 -6.062 8.209 1.00 96.44 332 VAL A CA 1
ATOM 2547 C C . VAL A 1 332 ? -3.735 -5.233 9.413 1.00 96.44 332 VAL A C 1
ATOM 2549 O O . VAL A 1 332 ? -3.421 -4.045 9.472 1.00 96.44 332 VAL A O 1
ATOM 2552 N N . LEU A 1 333 ? -4.387 -5.841 10.407 1.00 95.62 333 LEU A N 1
ATOM 2553 C CA . LEU A 1 333 ? -4.808 -5.134 11.617 1.00 95.62 333 LEU A CA 1
ATOM 2554 C C . LEU A 1 333 ? -3.610 -4.570 12.399 1.00 95.62 333 LEU A C 1
ATOM 2556 O O . LEU A 1 333 ? -3.661 -3.433 12.868 1.00 95.62 333 LEU A O 1
ATOM 2560 N N . THR A 1 334 ? -2.511 -5.322 12.479 1.00 93.75 334 THR A N 1
ATOM 2561 C CA . THR A 1 334 ? -1.259 -4.874 13.109 1.00 93.75 334 THR A CA 1
ATOM 2562 C C . THR A 1 334 ? -0.687 -3.646 12.399 1.00 93.75 334 THR A C 1
ATOM 2564 O O . THR A 1 334 ? -0.304 -2.664 13.040 1.00 93.75 334 THR A O 1
ATOM 2567 N N . ARG A 1 335 ? -0.691 -3.640 11.063 1.00 94.88 335 ARG A N 1
ATOM 2568 C CA . ARG A 1 335 ? -0.252 -2.492 10.254 1.00 94.88 335 ARG A CA 1
ATOM 2569 C C . ARG A 1 335 ? -1.179 -1.290 10.389 1.00 94.88 335 ARG A C 1
ATOM 2571 O O . ARG A 1 335 ? -0.694 -0.167 10.504 1.00 94.88 335 ARG A O 1
ATOM 2578 N N . MET A 1 336 ? -2.493 -1.502 10.438 1.00 96.19 336 MET A N 1
ATOM 2579 C CA . MET A 1 336 ? -3.459 -0.429 10.700 1.00 96.19 336 MET A CA 1
ATOM 2580 C C . MET A 1 336 ? -3.243 0.183 12.085 1.00 96.19 336 MET A C 1
ATOM 2582 O O . MET A 1 336 ? -3.217 1.405 12.220 1.00 96.19 336 MET A O 1
ATOM 2586 N N . PHE A 1 337 ? -2.986 -0.638 13.105 1.00 94.62 337 PHE A N 1
ATOM 2587 C CA . PHE A 1 337 ? -2.636 -0.133 14.429 1.00 94.62 337 PHE A CA 1
ATOM 2588 C C . PHE A 1 337 ? -1.318 0.657 14.421 1.00 94.62 337 PHE A C 1
ATOM 2590 O O . PHE A 1 337 ? -1.225 1.713 15.053 1.00 94.62 337 PHE A O 1
ATOM 2597 N N . LYS A 1 338 ? -0.318 0.221 13.647 1.00 94.12 338 LYS A N 1
ATOM 2598 C CA . LYS A 1 338 ? 0.919 0.986 13.426 1.00 94.12 338 LYS A CA 1
ATOM 2599 C C . LYS A 1 338 ? 0.651 2.347 12.770 1.00 94.12 338 LYS A C 1
ATOM 2601 O O . LYS A 1 338 ? 1.254 3.331 13.180 1.00 94.12 338 LYS A O 1
ATOM 2606 N N . ILE A 1 339 ? -0.275 2.428 11.809 1.00 95.06 339 ILE A N 1
ATOM 2607 C CA . ILE A 1 339 ? -0.714 3.707 11.222 1.00 95.06 339 ILE A CA 1
ATOM 2608 C C . ILE A 1 339 ? -1.386 4.588 12.279 1.00 95.06 339 ILE A C 1
ATOM 2610 O O . ILE A 1 339 ? -1.065 5.768 12.387 1.00 95.06 339 ILE A O 1
ATOM 2614 N N . PHE A 1 340 ? -2.309 4.053 13.079 1.00 94.88 340 PHE A N 1
ATOM 2615 C CA . PHE A 1 340 ? -2.983 4.855 14.107 1.00 94.88 340 PHE A CA 1
ATOM 2616 C C . PHE A 1 340 ? -2.011 5.374 15.164 1.00 94.88 340 PHE A C 1
ATOM 2618 O O . PHE A 1 340 ? -2.168 6.499 15.630 1.00 94.88 340 PHE A O 1
ATOM 2625 N N . SER A 1 341 ? -1.002 4.574 15.508 1.00 94.25 341 SER A N 1
ATOM 2626 C CA . SER A 1 341 ? -0.022 4.903 16.540 1.00 94.25 341 SER A CA 1
ATOM 2627 C C . SER A 1 341 ? 1.167 5.736 16.060 1.00 94.25 341 SER A C 1
ATOM 2629 O O . SER A 1 341 ? 1.853 6.326 16.893 1.00 94.25 341 SER A O 1
ATOM 2631 N N . SER A 1 342 ? 1.404 5.842 14.746 1.00 93.19 342 SER A N 1
ATOM 2632 C CA . SER A 1 342 ? 2.551 6.585 14.206 1.00 93.19 342 SER A CA 1
ATOM 2633 C C . SER A 1 342 ? 2.439 8.102 14.358 1.00 93.19 342 SER A C 1
ATOM 2635 O O . SER A 1 342 ? 3.460 8.781 14.358 1.00 93.19 342 SER A O 1
ATOM 2637 N N . HIS A 1 343 ? 1.225 8.640 14.507 1.00 93.56 343 HIS A N 1
ATOM 2638 C CA . HIS A 1 343 ? 0.990 10.047 14.826 1.00 93.56 343 HIS A CA 1
ATOM 2639 C C . HIS A 1 343 ? -0.313 10.196 15.612 1.00 93.56 343 HIS A C 1
ATOM 2641 O O . HIS A 1 343 ? -1.342 9.637 15.246 1.00 93.56 343 HIS A O 1
ATOM 2647 N N . THR A 1 344 ? -0.308 11.037 16.645 1.00 90.81 344 THR A N 1
ATOM 2648 C CA . THR A 1 344 ? -1.446 11.257 17.562 1.00 90.81 344 THR A CA 1
ATOM 2649 C C . THR A 1 344 ? -2.733 11.774 16.902 1.00 90.81 344 THR A C 1
ATOM 2651 O O . THR A 1 344 ? -3.807 11.670 17.488 1.00 90.81 344 THR A O 1
ATOM 2654 N N . GLU A 1 345 ? -2.658 12.320 15.684 1.00 92.75 345 GLU A N 1
ATOM 2655 C CA . GLU A 1 345 ? -3.813 12.814 14.925 1.00 92.75 345 GLU A CA 1
ATOM 2656 C C . GLU A 1 345 ? -4.425 11.712 14.056 1.00 92.75 345 GLU A C 1
ATOM 2658 O O . GLU A 1 345 ? -5.593 11.809 13.684 1.00 92.75 345 GLU A O 1
ATOM 2663 N N . ASN A 1 346 ? -3.671 10.647 13.757 1.00 95.12 346 ASN A N 1
ATOM 2664 C CA . ASN A 1 346 ? -4.078 9.629 12.793 1.00 95.12 346 ASN A CA 1
ATOM 2665 C C . ASN A 1 346 ? -5.347 8.914 13.217 1.00 95.12 346 ASN A C 1
ATOM 2667 O O . ASN A 1 346 ? -6.234 8.740 12.386 1.00 95.12 346 ASN A O 1
ATOM 2671 N N . TYR A 1 347 ? -5.461 8.546 14.497 1.00 94.75 347 TYR A N 1
ATOM 2672 C CA . TYR A 1 347 ? -6.677 7.913 14.998 1.00 94.75 347 TYR A CA 1
ATOM 2673 C C . TYR A 1 347 ? -7.901 8.797 14.739 1.00 94.75 347 TYR A C 1
ATOM 2675 O O . TYR A 1 347 ? -8.852 8.342 14.114 1.00 94.75 347 TYR A O 1
ATOM 2683 N N . LYS A 1 348 ? -7.840 10.079 15.133 1.00 92.56 348 LYS A N 1
ATOM 2684 C CA . LYS A 1 348 ? -8.939 11.045 14.959 1.00 92.56 348 LYS A CA 1
ATOM 2685 C C . LYS A 1 348 ? -9.295 11.248 13.487 1.00 92.56 348 LYS A C 1
ATOM 2687 O O . LYS A 1 348 ? -10.471 11.227 13.147 1.00 92.56 348 LYS A O 1
ATOM 2692 N N . MET A 1 349 ? -8.297 11.389 12.612 1.00 92.56 349 MET A N 1
ATOM 2693 C CA . MET A 1 349 ? -8.526 11.507 11.166 1.00 92.56 349 MET A CA 1
ATOM 2694 C C . MET A 1 349 ? -9.195 10.255 10.590 1.00 92.56 349 MET A C 1
ATOM 2696 O O . MET A 1 349 ? -10.087 10.365 9.762 1.00 92.56 349 MET A O 1
ATOM 2700 N N . CYS A 1 350 ? -8.812 9.065 11.053 1.00 94.38 350 CYS A N 1
ATOM 2701 C CA . CYS A 1 350 ? -9.376 7.809 10.559 1.00 94.38 350 CYS A CA 1
ATOM 2702 C C . CYS A 1 350 ? -10.762 7.481 11.143 1.00 94.38 350 CYS A C 1
ATOM 2704 O O . CYS A 1 350 ? -11.397 6.538 10.670 1.00 94.38 350 CYS A O 1
ATOM 2706 N N . GLN A 1 351 ? -11.270 8.234 12.130 1.00 92.81 351 GLN A N 1
ATOM 2707 C CA . GLN A 1 351 ? -12.607 7.986 12.691 1.00 92.81 351 GLN A CA 1
ATOM 2708 C C . GLN A 1 351 ? -13.721 8.152 11.648 1.00 92.81 351 GLN A C 1
ATOM 2710 O O . GLN A 1 351 ? -14.741 7.470 11.744 1.00 92.81 351 GLN A O 1
ATOM 2715 N N . GLU A 1 352 ? -13.534 8.991 10.621 1.00 92.44 352 GLU A N 1
ATOM 2716 C CA . GLU A 1 352 ? -14.539 9.165 9.562 1.00 92.44 352 GLU A CA 1
ATOM 2717 C C . GLU A 1 352 ? -14.803 7.881 8.761 1.00 92.44 352 GLU A C 1
ATOM 2719 O O . GLU A 1 352 ? -15.928 7.658 8.314 1.00 92.44 352 GLU A O 1
ATOM 2724 N N . LEU A 1 353 ? -13.804 6.994 8.665 1.00 93.44 353 LEU A N 1
ATOM 2725 C CA . LEU A 1 353 ? -13.917 5.700 7.988 1.00 93.44 353 LEU A CA 1
ATOM 2726 C C . LEU A 1 353 ? -14.752 4.688 8.784 1.00 93.44 353 LEU A C 1
ATOM 2728 O O . LEU A 1 353 ? -15.156 3.654 8.249 1.00 93.44 353 LEU A O 1
ATOM 2732 N N . ARG A 1 354 ? -14.990 4.953 10.079 1.00 94.94 354 ARG A N 1
ATOM 2733 C CA . ARG A 1 354 ? -15.673 4.048 11.021 1.00 94.94 354 ARG A CA 1
ATOM 2734 C C . ARG A 1 354 ? -15.114 2.622 11.005 1.00 94.94 354 ARG A C 1
ATOM 2736 O O . ARG A 1 354 ? -15.831 1.653 11.257 1.00 94.94 354 ARG A O 1
ATOM 2743 N N . THR A 1 355 ? -13.815 2.497 10.752 1.00 93.44 355 THR A N 1
ATOM 2744 C CA . THR A 1 355 ? -13.112 1.220 10.645 1.00 93.44 355 THR A CA 1
ATOM 2745 C C . THR A 1 355 ? -13.149 0.435 11.956 1.00 93.44 355 THR A C 1
ATOM 2747 O O . THR A 1 355 ? -13.563 -0.721 11.971 1.00 93.44 355 THR A O 1
ATOM 2750 N N . VAL A 1 356 ? -12.758 1.062 13.071 1.00 94.94 356 VAL A N 1
ATOM 2751 C CA . VAL A 1 356 ? -12.726 0.396 14.383 1.00 94.94 356 VAL A CA 1
ATOM 2752 C C . VAL A 1 356 ? -14.136 0.031 14.877 1.00 94.94 356 VAL A C 1
ATOM 2754 O O . VAL A 1 356 ? -14.313 -1.123 15.266 1.00 94.94 356 VAL A O 1
ATOM 2757 N N . PRO A 1 357 ? -15.165 0.907 14.785 1.00 96.25 357 PRO A N 1
ATOM 2758 C CA . PRO A 1 357 ? -16.553 0.512 15.053 1.00 96.25 357 PRO A CA 1
ATOM 2759 C C . PRO A 1 357 ? -16.999 -0.720 14.253 1.00 96.25 357 PRO A C 1
ATOM 2761 O O . PRO A 1 357 ? -17.598 -1.645 14.802 1.00 96.25 357 PRO A O 1
ATOM 2764 N N . LEU A 1 358 ? -16.664 -0.776 12.959 1.00 95.19 358 LEU A N 1
ATOM 2765 C CA . LEU A 1 358 ? -17.006 -1.914 12.109 1.00 95.19 358 LEU A CA 1
ATOM 2766 C C . LEU A 1 358 ? -16.302 -3.201 12.558 1.00 95.19 358 LEU A C 1
ATOM 2768 O O . LEU A 1 358 ? -16.930 -4.258 12.598 1.00 95.19 358 LEU A O 1
ATOM 2772 N N . PHE A 1 359 ? -15.017 -3.129 12.905 1.00 95.38 359 PHE A N 1
ATOM 2773 C CA . PHE A 1 359 ? -14.279 -4.286 13.412 1.00 95.38 359 PHE A CA 1
ATOM 2774 C C . PHE A 1 359 ? -14.860 -4.777 14.736 1.00 95.38 359 PHE A C 1
ATOM 2776 O O . PHE A 1 359 ? -15.052 -5.980 14.898 1.00 95.38 359 PHE A O 1
ATOM 2783 N N . VAL A 1 360 ? -15.223 -3.853 15.631 1.00 96.62 360 VAL A N 1
ATOM 2784 C CA . VAL A 1 360 ? -15.905 -4.158 16.891 1.00 96.62 360 VAL A CA 1
ATOM 2785 C C . VAL A 1 360 ? -17.186 -4.951 16.631 1.00 96.62 360 VAL A C 1
ATOM 2787 O O . VAL A 1 360 ? -17.337 -6.038 17.176 1.00 96.62 360 VAL A O 1
ATOM 2790 N N . LEU A 1 361 ? -18.071 -4.484 15.746 1.00 94.69 361 LEU A N 1
ATOM 2791 C CA . LEU A 1 361 ? -19.335 -5.178 15.454 1.00 94.69 361 LEU A CA 1
ATOM 2792 C C . LEU A 1 361 ? -19.152 -6.607 14.917 1.00 94.69 361 LEU A C 1
ATOM 2794 O O . LEU A 1 361 ? -20.055 -7.426 15.064 1.00 94.69 361 LEU A O 1
ATOM 2798 N N . ASN A 1 362 ? -18.001 -6.916 14.318 1.00 92.88 362 ASN A N 1
ATOM 2799 C CA . ASN A 1 362 ? -17.702 -8.228 13.743 1.00 92.88 362 ASN A CA 1
ATOM 2800 C C . ASN A 1 362 ? -16.816 -9.110 14.643 1.00 92.88 362 ASN A C 1
ATOM 2802 O O . ASN A 1 362 ? -16.497 -10.238 14.260 1.00 92.88 362 ASN A O 1
ATOM 2806 N N . MET A 1 363 ? -16.447 -8.656 15.851 1.00 93.81 363 MET A N 1
ATOM 2807 C CA . MET A 1 363 ? -15.519 -9.383 16.734 1.00 93.81 363 MET A CA 1
ATOM 2808 C C . MET A 1 363 ? -15.953 -10.811 17.062 1.00 93.81 363 MET A C 1
ATOM 2810 O O . MET A 1 363 ? -15.093 -11.676 17.222 1.00 93.81 363 MET A O 1
ATOM 2814 N N . GLY A 1 364 ? -17.259 -11.090 17.101 1.00 91.69 364 GLY A N 1
ATOM 2815 C CA . GLY A 1 364 ? -17.777 -12.440 17.341 1.00 91.69 364 GLY A CA 1
ATOM 2816 C C . GLY A 1 364 ? -17.301 -13.490 16.326 1.00 91.69 364 GLY A C 1
ATOM 2817 O O . GLY A 1 364 ? -17.242 -14.668 16.666 1.00 91.69 364 GLY A O 1
ATOM 2818 N N . GLY A 1 365 ? -16.928 -13.079 15.106 1.00 89.50 365 GLY A N 1
ATOM 2819 C CA . GLY A 1 365 ? -16.407 -13.958 14.049 1.00 89.50 365 GLY A CA 1
ATOM 2820 C C . GLY A 1 365 ? -14.877 -13.996 13.931 1.00 89.50 365 GLY A C 1
ATOM 2821 O O . GLY A 1 365 ? -14.340 -14.644 13.023 1.00 89.50 365 GLY A O 1
ATOM 2822 N N . PHE A 1 366 ? -14.157 -13.286 14.801 1.00 91.88 366 PHE A N 1
ATOM 2823 C CA . PHE A 1 366 ? -12.697 -13.211 14.775 1.00 91.88 366 PHE A CA 1
ATOM 2824 C C . PHE A 1 366 ? -12.052 -14.111 15.840 1.00 91.88 366 PHE A C 1
ATOM 2826 O O . PHE A 1 366 ? -12.647 -14.315 16.896 1.00 91.88 366 PHE A O 1
ATOM 2833 N N . PRO A 1 367 ? -10.833 -14.637 15.598 1.00 91.31 367 PRO A N 1
ATOM 2834 C CA . PRO A 1 367 ? -10.035 -15.295 16.632 1.00 91.31 367 PRO A CA 1
ATOM 2835 C C . PRO A 1 367 ? -9.743 -14.363 17.817 1.00 91.31 367 PRO A C 1
ATOM 2837 O O . PRO A 1 367 ? -9.622 -13.150 17.626 1.00 91.31 367 PRO A O 1
ATOM 2840 N N . SER A 1 368 ? -9.550 -14.925 19.016 1.00 91.88 368 SER A N 1
ATOM 2841 C CA . SER A 1 368 ? -9.288 -14.156 20.246 1.00 91.88 368 SER A CA 1
ATOM 2842 C C . SER A 1 368 ? -8.101 -13.194 20.107 1.00 91.88 368 SER A C 1
ATOM 2844 O O . SER A 1 368 ? -8.186 -12.049 20.540 1.00 91.88 368 SER A O 1
ATOM 2846 N N . SER A 1 369 ? -7.041 -13.595 19.396 1.00 90.69 369 SER A N 1
ATOM 2847 C CA . SER A 1 369 ? -5.879 -12.737 19.127 1.00 90.69 369 SER A CA 1
ATOM 2848 C C . SER A 1 369 ? -6.237 -11.446 18.377 1.00 90.69 369 SER A C 1
ATOM 2850 O O . SER A 1 369 ? -5.707 -10.383 18.692 1.00 90.69 369 SER A O 1
ATOM 2852 N N . LEU A 1 370 ? -7.172 -11.494 17.419 1.00 92.19 370 LEU A N 1
ATOM 2853 C CA . LEU A 1 370 ? -7.639 -10.297 16.709 1.00 92.19 370 LEU A CA 1
ATOM 2854 C C . LEU A 1 370 ? -8.522 -9.421 17.596 1.00 92.19 370 LEU A C 1
ATOM 2856 O O . LEU A 1 370 ? -8.401 -8.198 17.559 1.00 92.19 370 LEU A O 1
ATOM 2860 N N . GLN A 1 371 ? -9.397 -10.038 18.395 1.00 94.94 371 GLN A N 1
ATOM 2861 C CA . GLN A 1 371 ? -10.259 -9.323 19.341 1.00 94.94 371 GLN A CA 1
ATOM 2862 C C . GLN A 1 371 ? -9.410 -8.511 20.329 1.00 94.94 371 GLN A C 1
ATOM 2864 O O . GLN A 1 371 ? -9.678 -7.332 20.562 1.00 94.94 371 GLN A O 1
ATOM 2869 N N . GLU A 1 372 ? -8.331 -9.104 20.843 1.00 92.81 372 GLU A N 1
ATOM 2870 C CA . GLU A 1 372 ? -7.380 -8.419 21.718 1.00 92.81 372 GLU A CA 1
ATOM 2871 C C . GLU A 1 372 ? -6.693 -7.236 21.035 1.00 92.81 372 GLU A C 1
ATOM 2873 O O . GLU A 1 372 ? -6.562 -6.176 21.647 1.00 92.81 372 GLU A O 1
ATOM 2878 N N . ILE A 1 373 ? -6.270 -7.375 19.774 1.00 93.62 373 ILE A N 1
ATOM 2879 C CA . ILE A 1 373 ? -5.654 -6.262 19.037 1.00 93.62 373 ILE A CA 1
ATOM 2880 C C . ILE A 1 373 ? -6.667 -5.127 18.839 1.00 93.62 373 ILE A C 1
ATOM 2882 O O . ILE A 1 373 ? -6.318 -3.972 19.069 1.00 93.62 373 ILE A O 1
ATOM 2886 N N . ILE A 1 374 ? -7.926 -5.425 18.493 1.00 96.38 374 ILE A N 1
ATOM 2887 C CA . ILE A 1 374 ? -8.985 -4.408 18.353 1.00 96.38 374 ILE A CA 1
ATOM 2888 C C . ILE A 1 374 ? -9.176 -3.641 19.669 1.00 96.38 374 ILE A C 1
ATOM 2890 O O . ILE A 1 374 ? -9.206 -2.410 19.670 1.00 96.38 374 ILE A O 1
ATOM 2894 N N . LEU A 1 375 ? -9.241 -4.340 20.805 1.00 96.44 375 LEU A N 1
ATOM 2895 C CA . LEU A 1 375 ? -9.358 -3.692 22.114 1.00 96.44 375 LEU A CA 1
ATOM 2896 C C . LEU A 1 375 ? -8.096 -2.902 22.495 1.00 96.44 375 LEU A C 1
ATOM 2898 O O . LEU A 1 375 ? -8.217 -1.836 23.097 1.00 96.44 375 LEU A O 1
ATOM 2902 N N . LYS A 1 376 ? -6.898 -3.350 22.092 1.00 95.06 376 LYS A N 1
ATOM 2903 C CA . LYS A 1 376 ? -5.650 -2.576 22.236 1.00 95.06 376 LYS A CA 1
ATOM 2904 C C . LYS A 1 376 ? -5.678 -1.281 21.420 1.00 95.06 376 LYS A C 1
ATOM 2906 O O . LYS A 1 376 ? -5.182 -0.263 21.899 1.00 95.06 376 LYS A O 1
ATOM 2911 N N . VAL A 1 377 ? -6.291 -1.281 20.231 1.00 95.62 377 VAL A N 1
ATOM 2912 C CA . VAL A 1 377 ? -6.507 -0.045 19.457 1.00 95.62 377 VAL A CA 1
ATOM 2913 C C . VAL A 1 377 ? -7.386 0.937 20.241 1.00 95.62 377 VAL A C 1
ATOM 2915 O O . VAL A 1 377 ? -7.042 2.115 20.339 1.00 95.62 377 VAL A O 1
ATOM 2918 N N . LEU A 1 378 ? -8.480 0.463 20.846 1.00 96.00 378 LEU A N 1
ATOM 2919 C CA . LEU A 1 378 ? -9.348 1.308 21.678 1.00 96.00 378 LEU A CA 1
ATOM 2920 C C . LEU A 1 378 ? -8.641 1.809 22.938 1.00 96.00 378 LEU A C 1
ATOM 2922 O O . LEU A 1 378 ? -8.792 2.969 23.318 1.00 96.00 378 LEU A O 1
ATOM 2926 N N . GLU A 1 379 ? -7.843 0.958 23.576 1.00 95.38 379 GLU A N 1
ATOM 2927 C CA . GLU A 1 379 ? -7.027 1.353 24.719 1.00 95.38 379 GLU A CA 1
ATOM 2928 C C . GLU A 1 379 ? -6.047 2.467 24.341 1.00 95.38 379 GLU A C 1
ATOM 2930 O O . GLU A 1 379 ? -5.954 3.462 25.056 1.00 95.38 379 GLU A O 1
ATOM 2935 N N . TYR A 1 380 ? -5.365 2.352 23.199 1.00 95.56 380 TYR A N 1
ATOM 2936 C CA . TYR A 1 380 ? -4.498 3.407 22.675 1.00 95.56 380 TYR A CA 1
ATOM 2937 C C . TYR A 1 380 ? -5.264 4.718 22.429 1.00 95.56 380 TYR A C 1
ATOM 2939 O O . TYR A 1 380 ? -4.803 5.792 22.824 1.00 95.56 380 TYR A O 1
ATOM 2947 N N . ALA A 1 381 ? -6.451 4.634 21.823 1.00 95.19 381 ALA A N 1
ATOM 2948 C CA . ALA A 1 381 ? -7.301 5.787 21.540 1.00 95.19 381 ALA A CA 1
ATOM 2949 C C . ALA A 1 381 ? -7.684 6.560 22.817 1.00 95.19 381 ALA A C 1
ATOM 2951 O O . ALA A 1 381 ? -7.633 7.793 22.858 1.00 95.19 381 ALA A O 1
ATOM 2952 N N . VAL A 1 382 ? -8.013 5.831 23.883 1.00 95.25 382 VAL A N 1
ATOM 2953 C CA . VAL A 1 382 ? -8.382 6.411 25.178 1.00 95.25 382 VAL A CA 1
ATOM 2954 C C . VAL A 1 382 ? -7.165 6.945 25.931 1.00 95.25 382 VAL A C 1
ATOM 2956 O O . VAL A 1 382 ? -7.198 8.059 26.446 1.00 95.25 382 VAL A O 1
ATOM 2959 N N . THR A 1 383 ? -6.089 6.162 26.007 1.00 93.31 383 THR A N 1
ATOM 2960 C CA . THR A 1 383 ? -4.973 6.434 26.928 1.00 93.31 383 THR A CA 1
ATOM 2961 C C . THR A 1 383 ? -3.908 7.357 26.347 1.00 93.31 383 THR A C 1
ATOM 2963 O O . THR A 1 383 ? -3.367 8.188 27.073 1.00 93.31 383 THR A O 1
ATOM 2966 N N . VAL A 1 384 ? -3.608 7.239 25.050 1.00 93.94 384 VAL A N 1
ATOM 2967 C CA . VAL A 1 384 ? -2.528 7.994 24.392 1.00 93.94 384 VAL A CA 1
ATOM 2968 C C . VAL A 1 384 ? -3.083 9.153 23.576 1.00 93.94 384 VAL A C 1
ATOM 2970 O O . VAL A 1 384 ? -2.589 10.274 23.675 1.00 93.94 384 VAL A O 1
ATOM 2973 N N . VAL A 1 385 ? -4.122 8.905 22.776 1.00 92.75 385 VAL A N 1
ATOM 2974 C CA . VAL A 1 385 ? -4.728 9.947 21.925 1.00 92.75 385 VAL A CA 1
ATOM 2975 C C . VAL A 1 385 ? -5.633 10.884 22.735 1.00 92.75 385 VAL A C 1
ATOM 2977 O O . VAL A 1 385 ? -5.899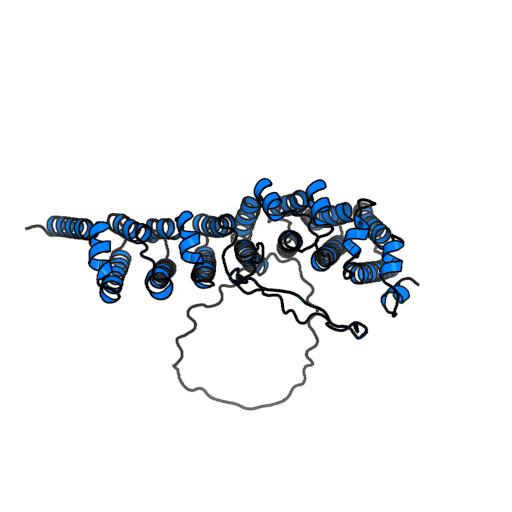 12.011 22.301 1.00 92.75 385 VAL A O 1
ATOM 2980 N N . ASN A 1 386 ? -6.084 10.440 23.915 1.00 92.00 386 ASN A N 1
ATOM 2981 C CA . ASN A 1 386 ? -7.040 11.147 24.766 1.00 92.00 386 ASN A CA 1
ATOM 2982 C C . ASN A 1 386 ? -8.297 11.561 23.978 1.00 92.00 386 ASN A C 1
ATOM 2984 O O . ASN A 1 386 ? -8.727 12.717 23.995 1.00 92.00 386 ASN A O 1
ATOM 2988 N N . CYS A 1 387 ? -8.834 10.623 23.193 1.00 92.56 387 CYS A N 1
ATOM 2989 C CA . CYS A 1 387 ? -10.121 10.775 22.522 1.00 92.56 387 CYS A CA 1
ATOM 2990 C C . CYS A 1 387 ? -11.162 9.881 23.192 1.00 92.56 387 CYS A C 1
ATOM 2992 O O . CYS A 1 387 ? -10.822 8.826 23.723 1.00 92.56 387 CYS A O 1
ATOM 2994 N N . VAL A 1 388 ? -12.425 10.307 23.160 1.00 93.88 388 VAL A N 1
ATOM 2995 C CA . VAL A 1 388 ? -13.554 9.500 23.629 1.00 93.88 388 VAL A CA 1
ATOM 2996 C C . VAL A 1 388 ? -14.110 8.733 22.422 1.00 93.88 388 VAL A C 1
ATOM 2998 O O . VAL A 1 388 ? -14.704 9.358 21.541 1.00 93.88 388 VAL A O 1
ATOM 3001 N N . PRO A 1 389 ? -13.911 7.404 22.325 1.00 94.06 389 PRO A N 1
ATOM 3002 C CA . PRO A 1 389 ? -14.333 6.619 21.167 1.00 94.06 389 PRO A CA 1
ATOM 3003 C C . PRO A 1 389 ? -15.815 6.214 21.289 1.00 94.06 389 PRO A C 1
ATOM 3005 O O . PRO A 1 389 ? -16.151 5.043 21.460 1.00 94.06 389 PRO A O 1
ATOM 3008 N N . GLU A 1 390 ? -16.725 7.195 21.278 1.00 94.06 390 GLU A N 1
ATOM 3009 C CA . GLU A 1 390 ? -18.164 6.975 21.526 1.00 94.06 390 GLU A CA 1
ATOM 3010 C C . GLU A 1 390 ? -18.788 5.951 20.564 1.00 94.06 390 GLU A C 1
ATOM 3012 O O . GLU A 1 390 ? -19.590 5.116 20.983 1.00 94.06 390 GLU A O 1
ATOM 3017 N N . GLN A 1 391 ? -18.404 5.976 19.283 1.00 95.00 391 GLN A N 1
ATOM 3018 C CA . GLN A 1 391 ? -18.952 5.071 18.266 1.00 95.00 391 GLN A CA 1
ATOM 3019 C C . GLN A 1 391 ? -18.513 3.622 18.494 1.00 95.00 391 GLN A C 1
ATOM 3021 O O . GLN A 1 391 ? -19.285 2.685 18.282 1.00 95.00 391 GLN A O 1
ATOM 3026 N N . GLU A 1 392 ? -17.277 3.428 18.933 1.00 96.56 392 GLU A N 1
ATOM 3027 C CA . GLU A 1 392 ? -16.700 2.130 19.238 1.00 96.56 392 GLU A CA 1
ATOM 3028 C C . GLU A 1 392 ? -17.294 1.557 20.528 1.00 96.56 392 GLU A C 1
ATOM 3030 O O . GLU A 1 392 ? -17.641 0.377 20.569 1.00 96.56 392 GLU A O 1
ATOM 3035 N N . LEU A 1 393 ? -17.495 2.394 21.553 1.00 96.69 393 LEU A N 1
ATOM 3036 C CA . LEU A 1 393 ? -18.174 1.998 22.790 1.00 96.69 393 LEU A CA 1
ATOM 3037 C C . LEU A 1 393 ? -19.634 1.613 22.535 1.00 96.69 393 LEU A C 1
ATOM 3039 O O . LEU A 1 393 ? -20.084 0.575 23.017 1.00 96.69 393 LEU A O 1
ATOM 3043 N N . LEU A 1 394 ?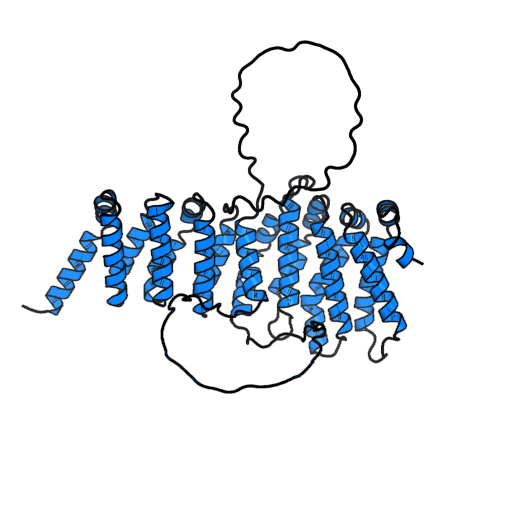 -20.353 2.383 21.715 1.00 95.69 394 LEU A N 1
ATOM 3044 C CA . LEU A 1 394 ? -21.703 2.026 21.281 1.00 95.69 394 LEU A CA 1
ATOM 3045 C C . LEU A 1 394 ? -21.718 0.704 20.493 1.00 95.69 394 LEU A C 1
ATOM 3047 O O . LEU A 1 394 ? -22.601 -0.131 20.680 1.00 95.69 394 LEU A O 1
ATOM 3051 N N . SER A 1 395 ? -20.716 0.476 19.643 1.00 97.06 395 SER A N 1
ATOM 3052 C CA . SER A 1 395 ? -20.577 -0.777 18.891 1.00 97.06 395 SER A CA 1
ATOM 3053 C C . SER A 1 395 ? -20.337 -1.981 19.810 1.00 97.06 395 SER A C 1
ATOM 3055 O O . SER A 1 395 ? -20.884 -3.054 19.559 1.00 97.06 395 SER A O 1
ATOM 3057 N N . LEU A 1 396 ? -19.584 -1.810 20.905 1.00 96.88 396 LEU A N 1
ATOM 3058 C CA . LEU A 1 396 ? -19.418 -2.839 21.937 1.00 96.88 396 LEU A CA 1
ATOM 3059 C C . LEU A 1 396 ? -20.746 -3.152 22.642 1.00 96.88 396 LEU A C 1
ATOM 3061 O O . LEU A 1 396 ? -21.039 -4.323 22.880 1.00 96.88 396 LEU A O 1
ATOM 3065 N N . CYS A 1 397 ? -21.573 -2.139 22.929 1.00 95.06 397 CYS A N 1
ATOM 3066 C CA . CYS A 1 397 ? -22.918 -2.343 23.479 1.00 95.06 397 CYS A CA 1
ATOM 3067 C C . CYS A 1 397 ? -23.789 -3.183 22.538 1.00 95.06 397 CYS A C 1
ATOM 3069 O O . CYS A 1 397 ? -24.398 -4.159 22.972 1.00 95.06 397 CYS A O 1
ATOM 3071 N N . PHE A 1 398 ? -23.816 -2.844 21.245 1.00 94.75 398 PHE A N 1
ATOM 3072 C CA . PHE A 1 398 ? -24.568 -3.621 20.258 1.00 94.75 398 PHE A CA 1
ATOM 3073 C C . PHE A 1 398 ? -24.047 -5.050 20.124 1.00 94.75 398 PHE A C 1
ATOM 3075 O O . PHE A 1 398 ? -24.841 -5.981 20.016 1.00 94.75 398 PHE A O 1
ATOM 3082 N N . LEU A 1 399 ? -22.730 -5.249 20.164 1.00 95.00 399 LEU A N 1
ATOM 3083 C CA . LEU A 1 399 ? -22.134 -6.581 20.118 1.00 95.00 399 LEU A CA 1
ATOM 3084 C C . LEU A 1 399 ? -22.529 -7.434 21.336 1.00 95.00 399 LEU A C 1
ATOM 3086 O O . LEU A 1 399 ? -22.820 -8.615 21.177 1.00 95.00 399 LEU A O 1
ATOM 3090 N N . LEU A 1 400 ? -22.586 -6.855 22.540 1.00 93.69 400 LEU A N 1
ATOM 3091 C CA . LEU A 1 400 ? -23.015 -7.567 23.754 1.00 93.69 400 LEU A CA 1
ATOM 3092 C C . LEU A 1 400 ? -24.468 -8.063 23.684 1.00 93.69 400 LEU A C 1
ATOM 3094 O O . LEU A 1 400 ? -24.799 -9.059 24.326 1.00 93.69 400 LEU A O 1
ATOM 3098 N N . GLN A 1 401 ? -25.320 -7.392 22.904 1.00 91.31 401 GLN A N 1
ATOM 3099 C CA . GLN A 1 401 ? -26.706 -7.807 22.660 1.00 91.31 401 GLN A CA 1
ATOM 3100 C C . GLN A 1 401 ? -26.820 -8.950 21.635 1.00 91.31 401 GLN A C 1
ATOM 3102 O O . GLN A 1 401 ? -27.875 -9.578 21.529 1.00 91.31 401 GLN A O 1
ATOM 3107 N N . GLN A 1 402 ? -25.763 -9.229 20.869 1.00 90.81 402 GLN A N 1
ATOM 3108 C CA . GLN A 1 402 ? -25.725 -10.319 19.892 1.00 90.81 402 GLN A CA 1
ATOM 3109 C C . GLN A 1 402 ? -25.384 -11.667 20.556 1.00 90.81 402 GLN A C 1
ATOM 3111 O O . GLN A 1 402 ? -24.830 -11.701 21.659 1.00 90.81 402 GLN A O 1
ATOM 3116 N N . PRO A 1 403 ? -25.679 -12.809 19.899 1.00 88.62 403 PRO A N 1
ATOM 3117 C CA . PRO A 1 403 ? -25.308 -14.131 20.400 1.00 88.62 403 PRO A CA 1
ATOM 3118 C C . PRO A 1 403 ? -23.798 -14.382 20.247 1.00 88.62 403 PRO A C 1
ATOM 3120 O O . PRO A 1 403 ? -23.353 -15.107 19.360 1.00 88.62 403 PRO A O 1
ATOM 3123 N N . ILE A 1 404 ? -23.005 -13.767 21.121 1.00 91.81 404 ILE A N 1
ATOM 3124 C CA . ILE A 1 404 ? -21.556 -13.965 21.222 1.00 91.81 404 ILE A CA 1
ATOM 3125 C C . ILE A 1 404 ? -21.198 -14.933 22.355 1.00 91.81 404 ILE A C 1
ATOM 3127 O O . ILE A 1 404 ? -21.979 -15.153 23.284 1.00 91.81 404 ILE A O 1
ATOM 3131 N N . ASN A 1 405 ? -20.003 -15.523 22.283 1.00 91.06 405 ASN A N 1
ATOM 3132 C CA . ASN A 1 405 ? -19.528 -16.450 23.308 1.00 91.06 405 ASN A CA 1
ATOM 3133 C C . ASN A 1 405 ? -19.262 -15.738 24.657 1.00 91.06 405 ASN A C 1
ATOM 3135 O O . ASN A 1 405 ? -19.068 -14.520 24.725 1.00 91.06 405 ASN A O 1
ATOM 3139 N N . SER A 1 406 ? -19.268 -16.505 25.751 1.00 90.81 406 SER A N 1
ATOM 3140 C CA . SER A 1 406 ? -19.113 -15.969 27.112 1.00 90.81 406 SER A CA 1
ATOM 3141 C C . SER A 1 406 ? -17.735 -15.361 27.375 1.00 90.81 406 SER A C 1
ATOM 3143 O O . SER A 1 406 ? -17.622 -14.432 28.170 1.00 90.81 406 SER A O 1
ATOM 3145 N N . GLU A 1 407 ? -16.698 -15.876 26.715 1.00 93.50 407 GLU A N 1
ATOM 3146 C CA . GLU A 1 407 ? -15.327 -15.381 26.836 1.00 93.50 407 GLU A CA 1
ATOM 3147 C C . GLU A 1 407 ? -15.214 -13.951 26.294 1.00 93.50 407 GLU A C 1
ATOM 3149 O O . GLU A 1 407 ? -14.771 -13.055 27.007 1.00 93.50 407 GLU A O 1
ATOM 3154 N N . LEU A 1 408 ? -15.739 -13.695 25.094 1.00 94.81 408 LEU A N 1
ATOM 3155 C CA . LEU A 1 408 ? -15.793 -12.366 24.493 1.00 94.81 408 LEU A CA 1
ATOM 3156 C C . LEU A 1 408 ? -16.656 -11.408 25.324 1.00 94.81 408 LEU A C 1
ATOM 3158 O O . LEU A 1 408 ? -16.231 -10.277 25.561 1.00 94.81 408 LEU A O 1
ATOM 3162 N N . LYS A 1 409 ? -17.818 -11.849 25.840 1.00 93.31 409 LYS A N 1
ATOM 3163 C CA . LYS A 1 409 ? -18.614 -11.037 26.786 1.00 93.31 409 LYS A CA 1
ATOM 3164 C C . LYS A 1 409 ? -17.766 -10.605 27.985 1.00 93.31 409 LYS A C 1
ATOM 3166 O O . LYS A 1 409 ? -17.724 -9.421 28.316 1.00 93.31 409 LYS A O 1
ATOM 3171 N N . HIS A 1 410 ? -17.062 -11.547 28.613 1.00 94.06 410 HIS A N 1
ATOM 3172 C CA . HIS A 1 410 ? -16.193 -11.266 29.753 1.00 94.06 410 HIS A CA 1
ATOM 3173 C C . HIS A 1 410 ? -15.065 -10.285 29.397 1.00 94.06 410 HIS A C 1
ATOM 3175 O O . HIS A 1 410 ? -14.804 -9.351 30.158 1.00 94.06 410 HIS A O 1
ATOM 3181 N N . THR A 1 411 ? -14.428 -10.448 28.237 1.00 96.00 411 THR A N 1
ATOM 3182 C CA . THR A 1 411 ? -13.361 -9.557 27.759 1.00 96.00 411 THR A CA 1
ATOM 3183 C C . THR A 1 411 ? -13.867 -8.126 27.547 1.00 96.00 411 THR A C 1
ATOM 3185 O O . THR A 1 411 ? -13.228 -7.178 28.005 1.00 96.00 411 THR A O 1
ATOM 3188 N N . ILE A 1 412 ? -15.046 -7.948 26.942 1.00 96.38 412 ILE A N 1
ATOM 3189 C CA . ILE A 1 412 ? -15.659 -6.624 26.735 1.00 96.38 412 ILE A CA 1
ATOM 3190 C C . ILE A 1 412 ? -16.007 -5.958 28.074 1.00 96.38 412 ILE A C 1
ATOM 3192 O O . ILE A 1 412 ? -15.688 -4.789 28.293 1.00 96.38 412 ILE A O 1
ATOM 3196 N N . LEU A 1 413 ? -16.624 -6.696 29.000 1.00 95.25 413 LEU A N 1
ATOM 3197 C CA . LEU A 1 413 ? -16.958 -6.164 30.325 1.00 95.25 413 LEU A CA 1
ATOM 3198 C C . LEU A 1 413 ? -15.700 -5.797 31.121 1.00 95.25 413 LEU A C 1
ATOM 3200 O O . LEU A 1 413 ? -15.654 -4.741 31.754 1.00 95.25 413 LEU A O 1
ATOM 3204 N N . SER A 1 414 ? -14.653 -6.621 31.034 1.00 96.44 414 SER A N 1
ATOM 3205 C CA . SER A 1 414 ? -13.346 -6.334 31.635 1.00 96.44 414 SER A CA 1
ATOM 3206 C C . SER A 1 414 ? -12.733 -5.055 31.060 1.00 96.44 414 SER A C 1
ATOM 3208 O O . SER A 1 414 ? -12.184 -4.240 31.804 1.00 96.44 414 SER A O 1
ATOM 3210 N N . PHE A 1 415 ? -12.880 -4.829 29.753 1.00 97.06 415 PHE A N 1
ATOM 3211 C CA . PHE A 1 415 ? -12.457 -3.593 29.103 1.00 97.06 415 PHE A CA 1
ATOM 3212 C C . PHE A 1 415 ? -13.230 -2.367 29.624 1.00 97.06 415 PHE A C 1
ATOM 3214 O O . PHE A 1 415 ? -12.610 -1.364 29.971 1.00 97.06 415 PHE A O 1
ATOM 3221 N N . PHE A 1 416 ? -14.554 -2.441 29.796 1.00 96.31 416 PHE A N 1
ATOM 3222 C CA . PHE A 1 416 ? -15.331 -1.344 30.399 1.00 96.31 416 PHE A CA 1
ATOM 3223 C C . PHE A 1 416 ? -14.909 -1.027 31.840 1.00 96.31 416 PHE A C 1
ATOM 3225 O O . PHE A 1 416 ? -14.778 0.143 32.215 1.00 96.31 416 PHE A O 1
ATOM 3232 N N . VAL A 1 417 ? -14.635 -2.054 32.650 1.00 95.44 417 VAL A N 1
ATOM 3233 C CA . VAL A 1 417 ? -14.081 -1.867 34.001 1.00 95.44 417 VAL A CA 1
ATOM 3234 C C . VAL A 1 417 ? -12.728 -1.158 33.931 1.00 95.44 417 VAL A C 1
ATOM 3236 O O . VAL A 1 417 ? -12.494 -0.209 34.683 1.00 95.44 417 VAL A O 1
ATOM 3239 N N . LYS A 1 418 ? -11.863 -1.546 32.988 1.00 96.06 418 LYS A N 1
ATOM 3240 C CA . LYS A 1 418 ? -10.570 -0.889 32.764 1.00 96.06 418 LYS A CA 1
ATOM 3241 C C . LYS A 1 418 ? -10.739 0.593 32.406 1.00 96.06 418 LYS A C 1
ATOM 3243 O O . LYS A 1 418 ? -10.072 1.426 33.012 1.00 96.06 418 LYS A O 1
ATOM 3248 N N . LEU A 1 419 ? -11.672 0.940 31.514 1.00 95.50 419 LEU A N 1
ATOM 3249 C CA . LEU A 1 419 ? -11.947 2.336 31.136 1.00 95.50 419 LEU A CA 1
ATOM 3250 C C . LEU A 1 419 ? -12.412 3.192 32.319 1.00 95.50 419 LEU A C 1
ATOM 3252 O O . LEU A 1 419 ? -11.881 4.276 32.548 1.00 95.50 419 LEU A O 1
ATOM 3256 N N . THR A 1 420 ? -13.371 2.696 33.103 1.00 95.00 420 THR A N 1
ATOM 3257 C CA . THR A 1 420 ? -13.883 3.427 34.280 1.00 95.00 420 THR A CA 1
ATOM 3258 C C . THR A 1 420 ? -12.866 3.549 35.412 1.00 95.00 420 THR A C 1
ATOM 3260 O O . THR A 1 420 ? -12.987 4.450 36.244 1.00 95.00 420 THR A O 1
ATOM 3263 N N . SER A 1 421 ? -11.877 2.651 35.449 1.00 95.31 421 SER A N 1
ATOM 3264 C CA . SER A 1 421 ? -10.743 2.717 36.375 1.00 95.31 421 SER A CA 1
ATOM 3265 C C . SER A 1 421 ? -9.671 3.701 35.902 1.00 95.31 421 SER A C 1
ATOM 3267 O O . SER A 1 421 ? -8.988 4.289 36.733 1.00 95.31 421 SER A O 1
ATOM 3269 N N . PHE A 1 422 ? -9.528 3.883 34.585 1.00 94.94 422 PHE A N 1
ATOM 3270 C CA . PHE A 1 422 ? -8.611 4.851 33.990 1.00 94.94 422 PHE A CA 1
ATOM 3271 C C . PHE A 1 422 ? -9.106 6.291 34.177 1.00 94.94 422 PHE A C 1
ATOM 3273 O O . PHE A 1 422 ? -8.346 7.138 34.640 1.00 94.94 422 PHE A O 1
ATOM 3280 N N . ASP A 1 423 ? -10.379 6.562 33.870 1.00 94.00 423 ASP A N 1
ATOM 3281 C CA . ASP A 1 423 ? -10.984 7.883 34.061 1.00 94.00 423 ASP A CA 1
ATOM 3282 C C . ASP A 1 423 ? -12.481 7.779 34.403 1.00 94.00 423 ASP A C 1
ATOM 3284 O O . ASP A 1 423 ? -13.265 7.092 33.740 1.00 94.00 423 ASP A O 1
ATOM 3288 N N . LEU A 1 424 ? -12.902 8.505 35.442 1.00 93.12 424 LEU A N 1
ATOM 3289 C CA . LEU A 1 424 ? -14.286 8.540 35.913 1.00 93.12 424 LEU A CA 1
ATOM 3290 C C . LEU A 1 424 ? -15.262 9.111 34.878 1.00 93.12 424 LEU A C 1
ATOM 3292 O O . LEU A 1 424 ? -16.449 8.778 34.953 1.00 93.12 424 LEU A O 1
ATOM 3296 N N . GLN A 1 425 ? -14.802 9.912 33.908 1.00 94.62 425 GLN A N 1
ATOM 3297 C CA . GLN A 1 425 ? -15.657 10.410 32.826 1.00 94.62 425 GLN A CA 1
ATOM 3298 C C . GLN A 1 425 ? -16.326 9.264 32.051 1.00 94.62 425 GLN A C 1
ATOM 3300 O O . GLN A 1 425 ? -17.486 9.383 31.650 1.00 94.62 425 GLN A O 1
ATOM 3305 N N . TYR A 1 426 ? -15.659 8.106 31.941 1.00 94.56 426 TYR A N 1
ATOM 3306 C CA . TYR A 1 426 ? -16.204 6.940 31.250 1.00 94.56 426 TYR A CA 1
ATOM 3307 C C . TYR A 1 426 ? -17.426 6.344 31.947 1.00 94.56 426 TYR A C 1
ATOM 3309 O O . TYR A 1 426 ? -18.217 5.682 31.289 1.00 94.56 426 TYR A O 1
ATOM 3317 N N . LYS A 1 427 ? -17.677 6.625 33.234 1.00 93.88 427 LYS A N 1
ATOM 3318 C CA . LYS A 1 427 ? -18.957 6.249 33.863 1.00 93.88 427 LYS A CA 1
ATOM 3319 C C . LYS A 1 427 ? -20.140 6.964 33.210 1.00 93.88 427 LYS A C 1
ATOM 3321 O O . LYS A 1 427 ? -21.185 6.350 33.017 1.00 93.88 427 LYS A O 1
ATOM 3326 N N . LYS A 1 428 ? -19.971 8.247 32.868 1.00 94.38 428 LYS A N 1
ATOM 3327 C CA . LYS A 1 428 ? -20.993 9.034 32.168 1.00 94.38 428 LYS A CA 1
ATOM 3328 C C . LYS A 1 428 ? -21.132 8.553 30.727 1.00 94.38 428 LYS A C 1
ATOM 3330 O O . LYS A 1 428 ? -22.238 8.227 30.319 1.00 94.38 428 LYS A O 1
ATOM 3335 N N . VAL A 1 429 ? -20.011 8.418 30.015 1.00 95.00 429 VAL A N 1
ATOM 3336 C CA . VAL A 1 429 ? -19.993 7.979 28.607 1.00 95.00 429 VAL A CA 1
ATOM 3337 C C . VAL A 1 429 ? -20.614 6.588 28.444 1.00 95.00 429 VAL A C 1
ATOM 3339 O O . VAL A 1 429 ? -21.481 6.406 27.599 1.00 95.00 429 VAL A O 1
ATOM 3342 N N . LEU A 1 430 ? -20.240 5.608 29.278 1.00 94.81 430 LEU A N 1
ATOM 3343 C CA . LEU A 1 430 ? -20.813 4.254 29.229 1.00 94.81 430 LEU A CA 1
ATOM 3344 C C . LEU A 1 430 ? -22.305 4.227 29.587 1.00 94.81 430 LEU A C 1
ATOM 3346 O O . LEU A 1 430 ? -23.046 3.400 29.056 1.00 94.81 430 LEU A O 1
ATOM 3350 N N . GLY A 1 431 ? -22.753 5.133 30.461 1.00 93.19 431 GLY A N 1
ATOM 3351 C CA . GLY A 1 431 ? -24.177 5.342 30.716 1.00 93.19 431 GLY A CA 1
ATOM 3352 C C . GLY A 1 431 ? -24.909 5.896 29.491 1.00 93.19 431 GLY A C 1
ATOM 3353 O O . GLY A 1 431 ? -25.988 5.422 29.164 1.00 93.19 431 GLY A O 1
ATOM 3354 N N . GLU A 1 432 ? -24.308 6.853 28.781 1.00 94.00 432 GLU A N 1
ATOM 3355 C CA . GLU A 1 432 ? -24.885 7.475 27.580 1.00 94.00 432 GLU A CA 1
ATOM 3356 C C . GLU A 1 432 ? -24.948 6.516 26.382 1.00 94.00 432 GLU A C 1
ATOM 3358 O O . GLU A 1 432 ? -25.935 6.530 25.648 1.00 94.00 432 GLU A O 1
ATOM 3363 N N . VAL A 1 433 ? -23.949 5.644 26.200 1.00 93.44 433 VAL A N 1
ATOM 3364 C CA . VAL A 1 433 ? -23.960 4.628 25.127 1.00 93.44 433 VAL A CA 1
ATOM 3365 C C . VAL A 1 433 ? -24.802 3.386 25.456 1.00 93.44 433 VAL A C 1
ATOM 3367 O O . VAL A 1 433 ? -24.862 2.454 24.655 1.00 93.44 433 VAL A O 1
ATOM 3370 N N . GLY A 1 434 ? -25.457 3.355 26.619 1.00 91.81 434 GLY A N 1
ATOM 3371 C CA . GLY A 1 434 ? -26.476 2.360 26.947 1.00 91.81 434 GLY A CA 1
ATOM 3372 C C . GLY A 1 434 ? -25.970 1.047 27.560 1.00 91.81 434 GLY A C 1
ATOM 3373 O O . GLY A 1 434 ? -26.623 0.010 27.431 1.00 91.81 434 GLY A O 1
ATOM 3374 N N . VAL A 1 435 ? -24.793 1.034 28.204 1.00 92.62 435 VAL A N 1
ATOM 3375 C CA . VAL A 1 435 ? -24.250 -0.198 28.820 1.00 92.62 435 VAL A CA 1
ATOM 3376 C C . VAL A 1 435 ? -25.161 -0.723 29.936 1.00 92.62 435 VAL A C 1
ATOM 3378 O O . VAL A 1 435 ? -25.279 -1.934 30.122 1.00 92.62 435 VAL A O 1
ATOM 3381 N N . LEU A 1 436 ? -25.811 0.166 30.693 1.00 90.00 436 LEU A N 1
ATOM 3382 C CA . LEU A 1 436 ? -26.657 -0.223 31.827 1.00 90.00 436 LEU A CA 1
ATOM 3383 C C . LEU A 1 436 ? -27.896 -1.001 31.375 1.00 90.00 436 LEU A C 1
ATOM 3385 O O . LEU A 1 436 ? -28.260 -1.988 32.010 1.00 90.00 436 LEU A O 1
ATOM 3389 N N . GLU A 1 437 ? -28.507 -0.586 30.272 1.00 91.94 437 GLU A N 1
ATOM 3390 C CA . GLU A 1 437 ? -29.653 -1.230 29.641 1.00 91.94 437 GLU A CA 1
ATOM 3391 C C . GLU A 1 437 ? -29.278 -2.639 29.173 1.00 91.94 437 GLU A C 1
ATOM 3393 O O . GLU A 1 437 ? -29.972 -3.602 29.499 1.00 91.94 437 GLU A O 1
ATOM 3398 N N . VAL A 1 438 ? -28.124 -2.776 28.506 1.00 91.56 438 VAL A N 1
ATOM 3399 C CA . VAL A 1 438 ? -27.588 -4.072 28.058 1.00 91.56 438 VAL A CA 1
ATOM 3400 C C . VAL A 1 438 ? -27.388 -5.026 29.239 1.00 91.56 438 VAL A C 1
ATOM 3402 O O . VAL A 1 438 ? -27.840 -6.170 29.196 1.00 91.56 438 VAL A O 1
ATOM 3405 N N . LEU A 1 439 ? -26.752 -4.559 30.317 1.00 89.56 439 LEU A N 1
ATOM 3406 C CA . LEU A 1 439 ? -26.524 -5.367 31.520 1.00 89.56 439 LEU A CA 1
ATOM 3407 C C . LEU A 1 439 ? -27.832 -5.747 32.219 1.00 89.56 439 LEU A C 1
ATOM 3409 O O . LEU A 1 439 ? -27.972 -6.863 32.724 1.00 89.56 439 LEU A O 1
ATOM 3413 N N . GLN A 1 440 ? -28.798 -4.827 32.265 1.00 89.94 440 GLN A N 1
ATOM 3414 C CA . GLN A 1 440 ? -30.099 -5.092 32.865 1.00 89.94 440 GLN A CA 1
ATOM 3415 C C . GLN A 1 440 ? -30.844 -6.190 32.100 1.00 89.94 440 GLN A C 1
ATOM 3417 O O . GLN A 1 440 ? -31.457 -7.062 32.722 1.00 89.94 440 GLN A O 1
ATOM 3422 N N . ASP A 1 441 ? -30.800 -6.157 30.771 1.00 87.94 441 ASP A N 1
ATOM 3423 C CA . ASP A 1 441 ? -31.474 -7.138 29.929 1.00 87.94 441 ASP A CA 1
ATOM 3424 C C . ASP A 1 441 ? -30.799 -8.514 29.985 1.00 87.94 441 ASP A C 1
ATOM 3426 O O . ASP A 1 441 ? -31.504 -9.515 30.125 1.00 87.94 441 ASP A O 1
ATOM 3430 N N . ASP A 1 442 ? -29.465 -8.580 30.011 1.00 83.88 442 ASP A N 1
ATOM 3431 C CA . ASP A 1 442 ? -28.719 -9.836 30.193 1.00 83.88 442 ASP A CA 1
ATOM 3432 C C . ASP A 1 442 ? -29.052 -10.485 31.559 1.00 83.88 442 ASP A C 1
ATOM 3434 O O . ASP A 1 442 ? -29.379 -11.672 31.637 1.00 83.88 442 ASP A O 1
ATOM 3438 N N . LEU A 1 443 ? -29.135 -9.691 32.638 1.00 85.06 443 LEU A N 1
ATOM 3439 C CA . LEU A 1 443 ? -29.573 -10.169 33.960 1.00 85.06 443 LEU A CA 1
ATOM 3440 C C . LEU A 1 443 ? -31.020 -10.687 33.969 1.00 85.06 443 LEU A C 1
ATOM 3442 O O . LEU A 1 443 ? -31.313 -11.683 34.639 1.00 85.06 443 LEU A O 1
ATOM 3446 N N . LYS A 1 444 ? -31.943 -10.026 33.255 1.00 85.94 444 LYS A N 1
ATOM 3447 C CA . LYS A 1 444 ? -33.332 -10.503 33.115 1.00 85.94 444 LYS A CA 1
ATOM 3448 C C . LYS A 1 444 ? -33.370 -11.835 32.370 1.00 85.94 444 LYS A C 1
ATOM 3450 O O . LYS A 1 444 ? -34.058 -12.748 32.821 1.00 85.94 444 LYS A O 1
ATOM 3455 N N . GLN A 1 445 ? -32.625 -11.962 31.272 1.00 78.75 445 GLN A N 1
ATOM 3456 C CA . GLN A 1 445 ? -32.548 -13.197 30.489 1.00 78.75 445 GLN A CA 1
ATOM 3457 C C . GLN A 1 445 ? -31.988 -14.357 31.321 1.00 78.75 445 GLN A C 1
ATOM 3459 O O . GLN A 1 445 ? -32.569 -15.442 31.327 1.00 78.75 445 GLN A O 1
ATOM 3464 N N . HIS A 1 446 ? -30.936 -14.121 32.109 1.00 72.88 446 HIS A N 1
ATOM 3465 C CA . HIS A 1 446 ? -30.382 -15.135 33.007 1.00 72.88 446 HIS A CA 1
ATOM 3466 C C . HIS A 1 446 ? -31.324 -15.509 34.164 1.00 72.88 446 HIS A C 1
ATOM 3468 O O . HIS A 1 446 ? -31.427 -16.689 34.499 1.00 72.88 446 HIS A O 1
ATOM 3474 N N . LYS A 1 447 ? -32.075 -14.555 34.737 1.00 61.66 447 LYS A N 1
ATOM 3475 C CA . LYS A 1 447 ? -33.128 -14.858 35.729 1.00 61.66 447 LYS A CA 1
ATOM 3476 C C . LYS A 1 447 ? -34.276 -15.684 35.146 1.00 61.66 447 LYS A C 1
ATOM 3478 O O . LYS A 1 447 ? -34.791 -16.561 35.828 1.00 61.66 447 LYS A O 1
ATOM 3483 N N . LEU A 1 448 ? -34.672 -15.421 33.901 1.00 58.66 448 LEU A N 1
ATOM 3484 C CA . LEU A 1 448 ? -35.711 -16.193 33.211 1.00 58.66 448 LEU A CA 1
ATOM 3485 C C . LEU A 1 448 ? -35.242 -17.618 32.874 1.00 58.66 448 LEU A C 1
ATOM 3487 O O . LEU A 1 448 ? -36.046 -18.544 32.918 1.00 58.66 448 LEU A O 1
ATOM 3491 N N . LEU A 1 449 ? -33.949 -17.801 32.585 1.00 56.84 449 LEU A N 1
ATOM 3492 C CA . LEU A 1 449 ? -33.338 -19.110 32.320 1.00 56.84 449 LEU A CA 1
ATOM 3493 C C . LEU A 1 449 ? -33.083 -19.940 33.588 1.00 56.84 449 LEU A C 1
ATOM 3495 O O . LEU A 1 449 ? -33.082 -21.165 33.510 1.00 56.84 449 LEU A O 1
ATOM 3499 N N . MET A 1 450 ? -32.872 -19.304 34.744 1.00 49.38 450 MET A N 1
ATOM 3500 C CA . MET A 1 450 ? -32.640 -20.011 36.013 1.00 49.38 450 MET A CA 1
ATOM 3501 C C . MET A 1 450 ? -33.927 -20.458 36.728 1.00 49.38 450 MET A C 1
ATOM 3503 O O . MET A 1 450 ? -33.826 -21.253 37.656 1.00 49.38 450 MET A O 1
ATOM 3507 N N . GLY A 1 451 ? -35.116 -20.027 36.279 1.00 40.84 451 GLY A N 1
ATOM 3508 C CA . GLY A 1 451 ? -36.396 -20.362 36.922 1.00 40.84 451 GLY A CA 1
ATOM 3509 C C . GLY A 1 451 ? -36.535 -19.821 38.361 1.00 40.84 451 GLY A C 1
ATOM 3510 O O . GLY A 1 451 ? -35.565 -19.312 38.922 1.00 40.84 451 GLY A O 1
ATOM 3511 N N . PRO A 1 452 ? -37.751 -19.843 38.943 1.00 46.28 452 PRO A N 1
ATOM 3512 C CA . PRO A 1 452 ? -37.986 -19.438 40.331 1.00 46.28 452 PRO A CA 1
ATOM 3513 C C . PRO A 1 452 ? -37.370 -20.390 41.363 1.00 46.28 452 PRO A C 1
ATOM 3515 O O . PRO A 1 452 ? -37.288 -21.609 41.079 1.00 46.28 452 PRO A O 1
#

InterPro domains:
  IPR011989 Armadillo-like helical [G3DSA:1.25.10.10] (1-195)
  IPR016024 Armadillo-type fold [SSF48371] (12-446)
  IPR051944 BEACH domain-containing protein [PTHR46108] (1-451)

Foldseek 3Di:
DVLVCLPDPHDLVVVLVVVVLLVLLVVLLVVLVVQLVDDDDDPDPVVVVVVVSSLVSLQSSLLAQCNLVSCLPPCSLVSLLLLLLCLLQPVQVCVVVVSGDVVSNVSSVSSLSSLLSNLQNHQQQCLVVCVVSLSLLSLLVSLQNGDLVGGALVSNLSSLVSLLSSQLSCQGPNNPNRGVLVSCVVSVSLVSLLVSLQSQLPHDPPPHDDDPPPDPDDDDDDDDDDDDDDDDDDDDDDDVCDPPDRPPSSVSSLVSLLVSQVDDHPDPPDPPDDDDDDDDDDDDDDDDDPDDDPPDPPPDCPDQLAGPDLVSLVSLLSSLVPHPDLVSVVVSLVSSLVSCPSHLCRVVVNVVVVSLLVCLLCVLVHDPSNLVSSLVSVVCCCPPSVDDSLSNLLSNLVSLVDPHDPVSVVVSVVSLVVNCVVDVVSVVSNVVSPVVVSVVVVVVVVDVVVDD